Protein AF-A0A2V9CFA2-F1 (afdb_monomer)

Mean predicted aligned error: 12.58 Å

Sequence (377 aa):
MLARLRKFASDHFEDGTVRVMYFTTTIDSFVVCAALVTIAVSYLRDSITPSWFPLILGSAIVYTAFKIADFYPTFILFSPLFAIFLTRVSGFSFGSLGRLFLLNFGFAAVVQLIFQDTPHMVASRDVSVPVRMFLNSFLTLAPTTLMPFLSKMAEAHAVAPEGAITVYRALTNPAFASIITGAPPSVHGVSNNNFGQSIRVDGLPDLVSARLYGSIHVRHFSKPHWRVRWFSLVSLGAERTEEVVFNTLKEDVLNEPDTRLFIVDISETDFIGHSYGTYSRQYLHAGDKADKLIENFCGWLKDRGLYDDFTIIISSDHGMFISDHSYLLSAQEIYTPLIFFGSKIAPHSRILGKVSIMDINANVSYILGVPYNRHSA

Secondary structure (DSSP, 8-state):
-HHHHHHHS-HHHHHHHHHHHHHHHSHHHHHHHHHHHHHHHHHHHH-----HHHHHHHHHHHHHHHHHH--TTHHHHHHHHHHHHHHHHS---HHHHHHHHHHHHHHHHHHIIIIISHHHHHHHT-TTHHHHHHHHTTT--PPPPP-HHHHHHHHHSEE-TT-EEPPSS--HHHHHHHHHHSS-HHHH---SS-TT----S--HHHHS-EEEEESHHHHHHS-TTS-EEE--HHHH-HHHHHHHHHHHHHHHHHH-TT--EEEE---HHHHHHHHH-TTSHHHHHHHHHHHHHHHHHHHHHHHTT-GGG--EEEE-S---BTTB-SS--SHHHHEEPEEEESTTSPTT-B--S-EETTHHHHHHHHHHT-PPPTT--

Foldseek 3Di:
DLVVLLVCPDPVLLVVLVVLCVQCVPLVNLLVVLLVVLVVCCCVPVVFDFPVPQSVVLSVVVSVCCVVVVDPCVCVVCVVVSLVSCCVRRVDDNVSSVVSVCVSVVVSLCSQLPRLQSLVCSQVVPNCRSVCLVVLLVPFQADAFDLPLVVVLVQWFEWAPLFAFAAAFLALLQLVLLLFQLFHCVQQVQHHQDADTEGPFDGPVNFAQEEEEEAVSRVRHDDPPGHYDHDHCSVNPLLRRLVVRLVVVVVCVVVVVRHPYYHYDNCLLLSQCLRRNCSHPSSSVSSNSVSVSVVVSLVVCVVVVNQQVDKDWDKDSFFGHGNDGTGPPDSRGTGIITGIDGPPTHTSHYDDDHHHSSVSRVVSCVVSVTDGGPRND

Solvent-accessible surface area (backbone atoms only — not comparable to full-atom values): 20032 Å² total; per-residue (Å²): 110,71,76,63,49,56,71,58,62,36,75,67,42,51,52,51,26,54,51,50,34,60,49,53,71,35,68,78,42,32,52,52,52,46,48,51,52,48,53,50,51,36,44,75,71,70,68,48,80,53,49,59,68,64,50,52,50,52,51,48,51,52,51,48,46,50,72,70,63,72,48,86,68,53,54,68,69,45,45,61,57,50,50,53,48,41,36,74,64,42,71,44,48,72,69,56,51,52,51,50,48,52,50,50,51,49,50,51,51,48,45,42,42,60,39,57,24,37,57,51,18,61,38,71,71,36,88,58,45,25,63,51,33,62,56,42,56,78,71,58,82,43,80,82,67,69,37,64,58,55,51,52,43,35,60,51,11,25,20,29,87,80,24,20,38,40,48,84,41,28,36,63,38,18,18,49,50,13,29,43,25,11,24,56,32,91,68,28,53,25,70,49,76,62,84,93,38,54,58,74,55,68,34,55,65,77,76,42,53,40,38,37,32,21,40,64,64,57,59,57,42,46,56,9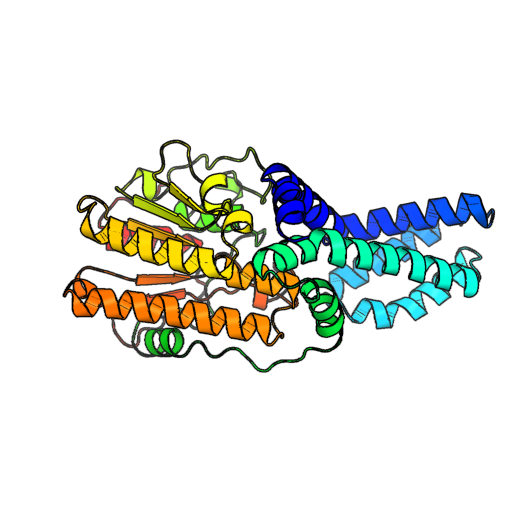2,86,53,53,70,53,62,45,58,43,74,82,58,6,52,80,50,38,53,55,49,44,55,49,52,50,55,50,42,67,73,74,40,79,78,53,79,42,80,45,78,55,78,61,48,42,59,57,36,17,55,59,41,15,60,36,18,68,64,21,32,48,38,41,40,49,52,30,48,53,53,47,52,50,53,48,56,28,48,80,68,71,46,38,72,82,40,77,48,75,49,67,47,46,42,33,54,45,61,46,48,60,40,78,62,85,42,70,50,18,29,38,12,59,34,32,39,37,42,76,87,44,60,62,61,34,72,52,79,75,94,44,42,42,30,49,50,27,52,53,51,20,60,77,68,72,46,79,68,51,95,57,48,113

pLDDT: mean 79.59, std 16.19, range [36.53, 98.56]

Structure (mmCIF, N/CA/C/O backbone):
data_AF-A0A2V9CFA2-F1
#
_entry.id   AF-A0A2V9CFA2-F1
#
loop_
_atom_site.group_PDB
_atom_site.id
_atom_site.type_symbol
_atom_site.label_atom_id
_atom_site.label_alt_id
_atom_site.label_comp_id
_atom_site.label_asym_id
_atom_site.label_entity_id
_atom_site.label_seq_id
_atom_site.pdbx_PDB_ins_code
_atom_site.Cartn_x
_atom_site.Cartn_y
_atom_site.Cartn_z
_atom_site.occupancy
_atom_site.B_iso_or_equiv
_atom_site.auth_seq_id
_atom_site.auth_comp_id
_atom_site.auth_asym_id
_atom_site.auth_atom_id
_atom_site.pdbx_PDB_model_num
ATOM 1 N N . MET A 1 1 ? 23.759 24.610 -0.227 1.00 48.69 1 MET A N 1
ATOM 2 C CA . MET A 1 1 ? 23.324 23.631 -1.251 1.00 48.69 1 MET A CA 1
ATOM 3 C C . MET A 1 1 ? 21.918 23.101 -0.961 1.00 48.69 1 MET A C 1
ATOM 5 O O . MET A 1 1 ? 21.021 23.376 -1.746 1.00 48.69 1 MET A O 1
ATOM 9 N N . LEU A 1 2 ? 21.684 22.491 0.208 1.00 43.94 2 LEU A N 1
ATOM 10 C CA . LEU A 1 2 ? 20.377 21.967 0.659 1.00 43.94 2 LEU A CA 1
ATOM 11 C C . LEU A 1 2 ? 19.205 22.977 0.616 1.00 43.94 2 LEU A C 1
ATOM 13 O O . LEU A 1 2 ? 18.112 22.633 0.183 1.00 43.94 2 LEU A O 1
ATOM 17 N N . ALA A 1 3 ? 19.429 24.248 0.972 1.00 47.16 3 ALA A N 1
ATOM 18 C CA . ALA A 1 3 ? 18.385 25.283 0.904 1.00 47.16 3 ALA A CA 1
ATOM 19 C C . ALA A 1 3 ? 17.969 25.670 -0.534 1.00 47.16 3 ALA A C 1
ATOM 21 O O . ALA A 1 3 ? 16.825 26.050 -0.762 1.00 47.16 3 ALA A O 1
ATOM 22 N N . ARG A 1 4 ? 18.878 25.552 -1.517 1.00 53.59 4 ARG A N 1
ATOM 23 C CA . ARG A 1 4 ? 18.553 25.742 -2.945 1.00 53.59 4 ARG A CA 1
ATOM 24 C C . ARG A 1 4 ? 17.854 24.508 -3.528 1.00 53.59 4 ARG A C 1
ATOM 26 O O . ARG A 1 4 ? 16.968 24.674 -4.354 1.00 53.59 4 ARG A O 1
ATOM 33 N N . LEU A 1 5 ? 18.195 23.309 -3.044 1.00 50.66 5 LEU A N 1
ATOM 34 C CA . LEU A 1 5 ? 17.546 22.044 -3.415 1.00 50.66 5 LEU A CA 1
ATOM 35 C C . LEU A 1 5 ? 16.086 21.972 -2.935 1.00 50.66 5 LEU A C 1
ATOM 37 O O . LEU A 1 5 ? 15.219 21.570 -3.700 1.00 50.66 5 LEU A O 1
ATOM 41 N N . ARG A 1 6 ? 15.779 22.484 -1.734 1.00 49.50 6 ARG A N 1
ATOM 42 C CA . ARG A 1 6 ? 14.391 22.647 -1.248 1.00 49.50 6 ARG A CA 1
ATOM 43 C C . ARG A 1 6 ? 13.513 23.518 -2.147 1.00 49.50 6 ARG A C 1
ATOM 45 O O . ARG A 1 6 ? 12.317 23.298 -2.228 1.00 49.50 6 ARG A O 1
ATOM 52 N N . LYS A 1 7 ? 14.102 24.518 -2.809 1.00 52.97 7 LYS A N 1
ATOM 53 C CA . LYS A 1 7 ? 13.386 25.392 -3.751 1.00 52.97 7 LYS A CA 1
ATOM 54 C C . LYS A 1 7 ? 13.126 24.702 -5.099 1.00 52.97 7 LYS A C 1
ATOM 56 O O . LYS A 1 7 ? 12.264 25.149 -5.844 1.00 52.97 7 LYS A O 1
ATOM 61 N N . PHE A 1 8 ? 13.894 23.651 -5.396 1.00 53.22 8 PHE A N 1
ATOM 62 C CA . PHE A 1 8 ? 13.777 22.817 -6.590 1.00 53.22 8 PHE A CA 1
ATOM 63 C C . PHE A 1 8 ? 12.740 21.702 -6.407 1.00 53.22 8 PHE A C 1
ATOM 65 O O . PHE A 1 8 ? 12.026 21.400 -7.349 1.00 53.22 8 PHE A O 1
ATOM 72 N N . ALA A 1 9 ? 12.607 21.155 -5.195 1.00 52.16 9 ALA A N 1
ATOM 73 C CA . ALA A 1 9 ? 11.606 20.154 -4.827 1.00 52.16 9 ALA A CA 1
ATOM 74 C C . ALA A 1 9 ? 10.290 20.799 -4.343 1.00 52.16 9 ALA A C 1
ATOM 76 O O . ALA A 1 9 ? 9.923 20.689 -3.176 1.00 52.16 9 ALA A O 1
ATOM 77 N N . SER A 1 10 ? 9.623 21.549 -5.223 1.00 64.19 10 SER A N 1
ATOM 78 C CA . SER A 1 10 ? 8.252 22.029 -4.992 1.00 64.19 10 SER A CA 1
ATOM 79 C C . SER A 1 10 ? 7.227 20.914 -5.234 1.00 64.19 10 SER A C 1
ATOM 81 O O . SER A 1 10 ? 7.541 19.951 -5.929 1.00 64.19 10 SER A O 1
ATOM 83 N N . ASP A 1 11 ? 5.984 21.077 -4.769 1.00 52.31 11 ASP A N 1
ATOM 84 C CA . ASP A 1 11 ? 4.873 20.152 -5.074 1.00 52.31 11 ASP A CA 1
ATOM 85 C C . ASP A 1 11 ? 4.726 19.891 -6.591 1.00 52.31 11 ASP A C 1
ATOM 87 O O . ASP A 1 11 ? 4.389 18.791 -7.018 1.00 52.31 11 ASP A O 1
ATOM 91 N N . HIS A 1 12 ? 5.038 20.884 -7.436 1.00 60.22 12 HIS A N 1
ATOM 92 C CA . HIS A 1 12 ? 5.062 20.728 -8.897 1.00 60.22 12 HIS A CA 1
ATOM 93 C C . HIS A 1 12 ? 6.242 19.901 -9.414 1.00 60.22 12 HIS A C 1
ATOM 95 O O . HIS A 1 12 ? 6.111 19.210 -10.422 1.00 60.22 12 HIS A O 1
ATOM 101 N N . PHE A 1 13 ? 7.400 19.976 -8.760 1.00 64.94 13 PHE A N 1
ATOM 102 C CA . PHE A 1 13 ? 8.533 19.122 -9.093 1.00 64.94 13 PHE A CA 1
ATOM 103 C C . PHE A 1 13 ? 8.293 17.689 -8.629 1.00 64.94 13 PHE A C 1
ATOM 105 O O . PHE A 1 13 ? 8.616 16.774 -9.373 1.00 64.94 13 PHE A O 1
ATOM 112 N N . GLU A 1 14 ? 7.693 17.486 -7.455 1.00 53.25 14 GLU A N 1
ATOM 113 C CA . GLU A 1 14 ? 7.256 16.170 -6.974 1.00 53.25 14 GLU A CA 1
ATOM 114 C C . GLU A 1 14 ? 6.266 15.538 -7.961 1.00 53.25 14 GLU A C 1
ATOM 116 O O . GLU A 1 14 ? 6.517 14.445 -8.464 1.00 53.25 14 GLU A O 1
ATOM 121 N N . ASP A 1 15 ? 5.224 16.276 -8.355 1.00 54.62 15 ASP A N 1
ATOM 122 C CA . ASP A 1 15 ? 4.265 15.855 -9.384 1.00 54.62 15 ASP A CA 1
ATOM 123 C C . ASP A 1 15 ? 4.951 15.537 -10.727 1.00 54.62 15 ASP A C 1
ATOM 125 O O . ASP A 1 15 ? 4.728 14.478 -11.314 1.00 54.62 15 ASP A O 1
ATOM 129 N N . GLY A 1 16 ? 5.845 16.407 -11.207 1.00 61.56 16 GLY A N 1
ATOM 130 C CA . GLY A 1 16 ? 6.606 16.178 -12.439 1.00 61.56 16 GLY A CA 1
ATOM 131 C C . GLY A 1 16 ? 7.535 14.964 -12.361 1.00 61.56 16 GLY A C 1
ATOM 132 O O . GLY A 1 16 ? 7.671 14.216 -13.327 1.00 61.56 16 GLY A O 1
ATOM 133 N N . THR A 1 17 ? 8.138 14.737 -11.201 1.00 58.03 17 THR A N 1
ATOM 134 C CA . THR A 1 17 ? 9.075 13.644 -10.948 1.00 58.03 17 THR A CA 1
ATOM 135 C C . THR A 1 17 ? 8.359 12.305 -10.899 1.00 58.03 17 THR A C 1
ATOM 137 O O . THR A 1 17 ? 8.782 11.372 -11.574 1.00 58.03 17 THR A O 1
ATOM 140 N N . VAL A 1 18 ? 7.227 12.234 -10.196 1.00 51.19 18 VAL A N 1
ATOM 141 C CA . VAL A 1 18 ? 6.345 11.063 -10.179 1.00 51.19 18 VAL A CA 1
ATOM 142 C C . VAL A 1 18 ? 5.871 10.733 -11.599 1.00 51.19 18 VAL A C 1
ATOM 144 O O . VAL A 1 18 ? 5.937 9.579 -12.017 1.00 51.19 18 VAL A O 1
ATOM 147 N N . ARG A 1 19 ? 5.477 11.739 -12.396 1.00 58.25 19 ARG A N 1
ATOM 148 C CA . ARG A 1 19 ? 5.082 11.549 -13.807 1.00 58.25 19 ARG A CA 1
ATOM 149 C C . ARG A 1 19 ? 6.209 10.989 -14.668 1.00 58.25 19 ARG A C 1
ATOM 151 O O . ARG A 1 19 ? 5.971 10.065 -15.441 1.00 58.25 19 ARG A O 1
ATOM 158 N N . VAL A 1 20 ? 7.413 11.555 -14.561 1.00 57.22 20 VAL A N 1
ATOM 159 C CA . VAL A 1 20 ? 8.577 11.084 -15.321 1.00 57.22 20 VAL A CA 1
ATOM 160 C C . VAL A 1 20 ? 8.949 9.679 -14.873 1.00 57.22 20 VAL A C 1
ATOM 162 O O . VAL A 1 20 ? 9.119 8.831 -15.737 1.00 57.22 20 VAL A O 1
ATOM 165 N N . MET A 1 21 ? 8.990 9.407 -13.567 1.00 55.81 21 MET A N 1
ATOM 166 C CA . MET A 1 21 ? 9.259 8.086 -13.003 1.00 55.81 21 MET A CA 1
ATOM 167 C C . MET A 1 21 ? 8.286 7.052 -13.575 1.00 55.81 21 MET A C 1
ATOM 169 O O . MET A 1 21 ? 8.722 6.203 -14.336 1.00 55.81 21 MET A O 1
ATOM 173 N N . TYR A 1 22 ? 6.972 7.190 -13.372 1.00 50.06 22 TYR A N 1
ATOM 174 C CA . TYR A 1 22 ? 5.989 6.238 -13.910 1.00 50.06 22 TYR A CA 1
ATOM 175 C C . TYR A 1 22 ? 6.056 6.082 -15.441 1.00 50.06 22 TYR A C 1
ATOM 177 O O . TYR A 1 22 ? 5.869 4.982 -15.963 1.00 50.06 22 TYR A O 1
ATOM 185 N N . PHE A 1 23 ? 6.348 7.156 -16.183 1.00 53.28 23 PHE A N 1
ATOM 186 C CA . PHE A 1 23 ? 6.527 7.088 -17.636 1.00 53.28 23 PHE A CA 1
ATOM 187 C C . PHE A 1 23 ? 7.835 6.407 -18.062 1.00 53.28 23 PHE A C 1
ATOM 189 O O . PHE A 1 23 ? 7.926 5.911 -19.172 1.00 53.28 23 PHE A O 1
ATOM 196 N N . THR A 1 24 ? 8.877 6.383 -17.240 1.00 50.53 24 THR A N 1
ATOM 197 C CA . THR A 1 24 ? 10.210 5.910 -17.658 1.00 50.53 24 THR A CA 1
ATOM 198 C C . THR A 1 24 ? 10.656 4.630 -16.963 1.00 50.53 24 THR A C 1
ATOM 200 O O . THR A 1 24 ? 11.555 3.966 -17.471 1.00 50.53 24 THR A O 1
ATOM 203 N N . THR A 1 25 ? 10.023 4.255 -15.853 1.00 48.84 25 THR A N 1
ATOM 204 C CA . THR A 1 25 ? 10.279 3.008 -15.123 1.00 48.84 25 THR A CA 1
ATOM 205 C C . THR A 1 25 ? 9.324 1.891 -15.530 1.00 48.84 25 THR A C 1
ATOM 207 O O . THR A 1 25 ? 9.656 0.723 -15.358 1.00 48.84 25 THR A O 1
ATOM 210 N N . THR A 1 26 ? 8.187 2.213 -16.161 1.00 49.84 26 THR A N 1
ATOM 211 C CA . THR A 1 26 ? 7.311 1.192 -16.746 1.00 49.84 26 THR A CA 1
ATOM 212 C C . THR A 1 26 ? 7.934 0.621 -18.020 1.00 49.84 26 THR A C 1
ATOM 214 O O . THR A 1 26 ? 8.211 1.351 -18.978 1.00 49.84 26 THR A O 1
ATOM 217 N N . ILE A 1 27 ? 8.110 -0.708 -18.060 1.00 50.75 27 ILE A N 1
ATOM 218 C CA . ILE A 1 27 ? 8.645 -1.458 -19.218 1.00 50.75 27 ILE A CA 1
ATOM 219 C C . ILE A 1 27 ? 7.969 -1.025 -20.528 1.00 50.75 27 ILE A C 1
ATOM 221 O O . ILE A 1 27 ? 8.627 -0.890 -21.557 1.00 50.75 27 ILE A O 1
ATOM 225 N N . ASP A 1 28 ? 6.664 -0.764 -20.479 1.00 50.50 28 ASP A N 1
ATOM 226 C CA . ASP A 1 28 ? 5.846 -0.415 -21.644 1.00 50.50 28 ASP A CA 1
ATOM 227 C C . ASP A 1 28 ? 6.263 0.900 -22.303 1.00 50.50 28 ASP A C 1
ATOM 229 O O . ASP A 1 28 ? 6.284 1.009 -23.527 1.00 50.50 28 ASP A O 1
ATOM 233 N N . SER A 1 29 ? 6.646 1.884 -21.501 1.00 58.38 29 SER A N 1
ATOM 234 C CA . SER A 1 29 ? 6.994 3.216 -21.982 1.00 58.38 29 SER A CA 1
ATOM 235 C C . SER A 1 29 ? 8.496 3.322 -22.255 1.00 58.38 29 SER A C 1
ATOM 237 O O . SER A 1 29 ? 8.905 3.854 -23.289 1.00 58.38 29 SER A O 1
ATOM 239 N N . PHE A 1 30 ? 9.329 2.721 -21.396 1.00 60.59 30 PHE A N 1
ATOM 240 C CA . PHE A 1 30 ? 10.780 2.696 -21.573 1.00 60.59 30 PHE A CA 1
ATOM 241 C C . PHE A 1 30 ? 11.197 1.960 -22.847 1.00 60.59 30 PHE A C 1
ATOM 243 O O . PHE A 1 30 ? 11.982 2.495 -23.625 1.00 60.59 30 PHE A O 1
ATOM 250 N N . VAL A 1 31 ? 10.656 0.761 -23.101 1.00 60.72 31 VAL A N 1
ATOM 251 C CA . VAL A 1 31 ? 11.018 -0.034 -24.287 1.00 60.72 31 VAL A CA 1
ATOM 252 C C . VAL A 1 31 ? 10.622 0.691 -25.569 1.00 60.72 31 VAL A C 1
ATOM 254 O O . VAL A 1 31 ? 11.399 0.712 -26.522 1.00 60.72 31 VAL A O 1
ATOM 257 N N . VAL A 1 32 ? 9.452 1.334 -25.593 1.00 63.03 32 VAL A N 1
ATOM 258 C CA . VAL A 1 32 ? 8.991 2.107 -26.753 1.00 63.03 32 VAL A CA 1
ATOM 259 C C . VAL A 1 32 ? 9.888 3.322 -26.985 1.00 63.03 32 VAL A C 1
ATOM 261 O O . VAL A 1 32 ? 10.363 3.523 -28.102 1.00 63.03 32 VAL A O 1
ATOM 264 N N . CYS A 1 33 ? 10.194 4.101 -25.946 1.00 66.69 33 CYS A N 1
ATOM 265 C CA . CYS A 1 33 ? 11.099 5.243 -26.062 1.00 66.69 33 CYS A CA 1
ATOM 266 C C . CYS A 1 33 ? 12.513 4.817 -26.480 1.00 66.69 33 CYS A C 1
ATOM 268 O O . CYS A 1 33 ? 13.082 5.410 -27.396 1.00 66.69 33 CYS A O 1
ATOM 270 N N . ALA A 1 34 ? 13.054 3.758 -25.878 1.00 67.88 34 ALA A N 1
ATOM 271 C CA . ALA A 1 34 ? 14.362 3.204 -26.210 1.00 67.88 34 ALA A CA 1
ATOM 272 C C . ALA A 1 34 ? 14.419 2.694 -27.657 1.00 67.88 34 ALA A C 1
ATOM 274 O O . ALA A 1 34 ? 15.397 2.942 -28.367 1.00 67.88 34 ALA A O 1
ATOM 275 N N . ALA A 1 35 ? 13.360 2.033 -28.132 1.00 68.88 35 ALA A N 1
ATOM 276 C CA . ALA A 1 35 ? 13.244 1.581 -29.515 1.00 68.88 35 ALA A CA 1
ATOM 277 C C . ALA A 1 35 ? 13.187 2.764 -30.492 1.00 68.88 35 ALA A C 1
ATOM 279 O O . ALA A 1 35 ? 13.927 2.776 -31.476 1.00 68.88 35 ALA A O 1
ATOM 280 N N . LEU A 1 36 ? 12.379 3.789 -30.205 1.00 72.25 36 LEU A N 1
ATOM 281 C CA . LEU A 1 36 ? 12.266 4.990 -31.040 1.00 72.25 36 LEU A CA 1
ATOM 282 C C . LEU A 1 36 ? 13.581 5.777 -31.101 1.00 72.25 36 LEU A C 1
ATOM 284 O O . LEU A 1 36 ? 14.006 6.172 -32.186 1.00 72.25 36 LEU A O 1
ATOM 288 N N . VAL A 1 37 ? 14.263 5.953 -29.966 1.00 72.12 37 VAL A N 1
ATOM 289 C CA . VAL A 1 37 ? 15.587 6.593 -29.903 1.00 72.12 37 VAL A CA 1
ATOM 290 C C . VAL A 1 37 ? 16.612 5.771 -30.674 1.00 72.12 37 VAL A C 1
ATOM 292 O O . VAL A 1 37 ? 17.395 6.325 -31.443 1.00 72.12 37 VAL A O 1
ATOM 295 N N . THR A 1 38 ? 16.575 4.447 -30.529 1.00 71.31 38 THR A N 1
ATOM 296 C CA . THR A 1 38 ? 17.465 3.542 -31.258 1.00 71.31 38 THR A CA 1
ATOM 297 C C . THR A 1 38 ? 17.253 3.660 -32.763 1.00 71.31 38 THR A C 1
ATOM 299 O O . THR A 1 38 ? 18.227 3.823 -33.494 1.00 71.31 38 THR A O 1
ATOM 302 N N . ILE A 1 39 ? 16.006 3.671 -33.236 1.00 69.88 39 ILE A N 1
ATOM 303 C CA . ILE A 1 39 ? 15.665 3.859 -34.653 1.00 69.88 39 ILE A CA 1
ATOM 304 C C . ILE A 1 39 ? 16.141 5.229 -35.154 1.00 69.88 39 ILE A C 1
ATOM 306 O O . ILE A 1 39 ? 16.811 5.306 -36.184 1.00 69.88 39 ILE A O 1
ATOM 310 N N . ALA A 1 40 ? 15.854 6.300 -34.411 1.00 74.38 40 ALA A N 1
ATOM 311 C CA . ALA A 1 40 ? 16.213 7.661 -34.797 1.00 74.38 40 ALA A CA 1
ATOM 312 C C . ALA A 1 40 ? 17.735 7.857 -34.888 1.00 74.38 40 ALA A C 1
ATOM 314 O O . ALA A 1 40 ? 18.234 8.365 -35.890 1.00 74.38 40 ALA A O 1
ATOM 315 N N . VAL A 1 41 ? 18.490 7.409 -33.881 1.00 71.25 41 VAL A N 1
ATOM 316 C CA . VAL A 1 41 ? 19.959 7.516 -33.861 1.00 71.25 41 VAL A CA 1
ATOM 317 C C . VAL A 1 41 ? 20.589 6.667 -34.966 1.00 71.25 41 VAL A C 1
ATOM 319 O O . VAL A 1 41 ? 21.544 7.107 -35.605 1.00 71.25 41 VAL A O 1
ATOM 322 N N . SER A 1 42 ? 20.039 5.481 -35.229 1.00 68.12 42 SER A N 1
ATOM 323 C CA . SER A 1 42 ? 20.531 4.583 -36.282 1.00 68.12 42 SER A CA 1
ATOM 324 C C . SER A 1 42 ? 20.345 5.170 -37.679 1.00 68.12 42 SER A C 1
ATOM 326 O O . SER A 1 42 ? 21.252 5.086 -38.507 1.00 68.12 42 SER A O 1
ATOM 328 N N . TYR A 1 43 ? 19.200 5.814 -37.919 1.00 70.75 43 TYR A N 1
ATOM 329 C CA . TYR A 1 43 ? 18.910 6.498 -39.175 1.00 70.75 43 TYR A CA 1
ATOM 330 C C . TYR A 1 43 ? 19.780 7.749 -39.364 1.00 70.75 43 TYR A C 1
ATOM 332 O O . TYR A 1 43 ? 20.339 7.957 -40.435 1.00 70.75 43 TYR A O 1
ATOM 340 N N . LEU A 1 44 ? 19.931 8.567 -38.315 1.00 76.00 44 LEU A N 1
ATOM 341 C CA . LEU A 1 44 ? 20.639 9.849 -38.391 1.00 76.00 44 LEU A CA 1
ATOM 342 C C . LEU A 1 44 ? 22.164 9.716 -38.472 1.00 76.00 44 LEU A C 1
ATOM 344 O O . LEU A 1 44 ? 22.814 10.593 -39.037 1.00 76.00 44 LEU A O 1
ATOM 348 N N . ARG A 1 45 ? 22.749 8.676 -37.867 1.00 70.31 45 ARG A N 1
ATOM 349 C CA . ARG A 1 45 ? 24.207 8.571 -37.702 1.00 70.31 45 ARG A CA 1
ATOM 350 C C . ARG A 1 45 ? 24.858 7.539 -38.609 1.00 70.31 45 ARG A C 1
ATOM 352 O O . ARG A 1 45 ? 25.907 7.819 -39.179 1.00 70.31 45 ARG A O 1
ATOM 359 N N . ASP A 1 46 ? 24.258 6.358 -38.701 1.00 67.12 46 ASP A N 1
ATOM 360 C CA . ASP A 1 46 ? 24.864 5.224 -39.398 1.00 67.12 46 ASP A CA 1
ATOM 361 C C . ASP A 1 46 ? 24.227 5.016 -40.791 1.00 67.12 46 ASP A C 1
ATOM 363 O O . ASP A 1 46 ? 24.631 4.112 -41.521 1.00 67.12 46 ASP A O 1
ATOM 367 N N . SER A 1 47 ? 23.243 5.849 -41.175 1.00 71.06 47 SER A N 1
ATOM 368 C CA . SER A 1 47 ? 22.466 5.749 -42.426 1.00 71.06 47 SER A CA 1
ATOM 369 C C . SER A 1 47 ? 21.878 4.351 -42.661 1.00 71.06 47 SER A C 1
ATOM 371 O O . SER A 1 47 ? 21.648 3.932 -43.799 1.00 71.06 47 SER A O 1
ATOM 373 N N . ILE A 1 48 ? 21.650 3.606 -41.577 1.00 68.62 48 ILE A N 1
ATOM 374 C CA . ILE A 1 48 ? 21.113 2.252 -41.630 1.00 68.62 48 ILE A CA 1
ATOM 375 C C . ILE A 1 48 ? 19.616 2.372 -41.894 1.00 68.62 48 ILE A C 1
ATOM 377 O O . ILE A 1 48 ? 18.885 3.001 -41.128 1.00 68.62 48 ILE A O 1
ATOM 381 N N . THR A 1 49 ? 19.154 1.740 -42.969 1.00 71.75 49 THR A N 1
ATOM 382 C CA . THR A 1 49 ? 17.729 1.531 -43.238 1.00 71.75 49 THR A CA 1
ATOM 383 C C . THR A 1 49 ? 17.373 0.101 -42.832 1.00 71.75 49 THR A C 1
ATOM 385 O O . THR A 1 49 ? 17.552 -0.831 -43.617 1.00 71.75 49 THR A O 1
ATOM 388 N N . PRO A 1 50 ? 16.952 -0.127 -41.573 1.00 67.75 50 PRO A N 1
ATOM 389 C CA . PRO A 1 50 ? 16.673 -1.476 -41.114 1.00 67.75 50 PRO A CA 1
ATOM 390 C C . PRO A 1 50 ? 15.485 -2.055 -41.883 1.00 67.75 50 PRO A C 1
ATOM 392 O O . PRO A 1 50 ? 14.532 -1.351 -42.223 1.00 67.75 50 PRO A O 1
ATOM 395 N N . SER A 1 51 ? 15.510 -3.368 -42.106 1.00 73.44 51 SER A N 1
ATOM 396 C CA . SER A 1 51 ? 14.307 -4.070 -42.539 1.00 73.44 51 SER A CA 1
ATOM 397 C C . SER A 1 51 ? 13.272 -3.996 -41.414 1.00 73.44 51 SER A C 1
ATOM 399 O O . SER A 1 51 ? 13.468 -4.555 -40.332 1.00 73.44 51 SER A O 1
ATOM 401 N N . TRP A 1 52 ? 12.185 -3.260 -41.656 1.00 71.75 52 TRP A N 1
ATOM 402 C CA . TRP A 1 52 ? 11.199 -2.924 -40.628 1.00 71.75 52 TRP A CA 1
ATOM 403 C C . TRP A 1 52 ? 10.475 -4.148 -40.074 1.00 71.75 52 TRP A C 1
ATOM 405 O O . TRP A 1 52 ? 10.295 -4.255 -38.866 1.00 71.75 52 TRP A O 1
ATOM 415 N N . PHE A 1 53 ? 10.094 -5.094 -40.934 1.00 76.12 53 PHE A N 1
ATOM 416 C CA . PHE A 1 53 ? 9.318 -6.259 -40.508 1.00 76.12 53 PHE A CA 1
ATOM 417 C C . PHE A 1 53 ? 10.090 -7.152 -39.516 1.00 76.12 53 PHE A C 1
ATOM 419 O O . PHE A 1 53 ? 9.582 -7.393 -38.420 1.00 76.12 53 PHE A O 1
ATOM 426 N N . PRO A 1 54 ? 11.335 -7.575 -39.801 1.00 71.88 54 PRO A N 1
ATOM 427 C CA . PRO A 1 54 ? 12.121 -8.349 -38.848 1.00 71.88 54 PRO A CA 1
ATOM 428 C C . PRO A 1 54 ? 12.526 -7.574 -37.586 1.00 71.88 54 PRO A C 1
ATOM 430 O O . PRO A 1 54 ? 12.617 -8.168 -36.514 1.00 71.88 54 PRO A O 1
ATOM 433 N N . LE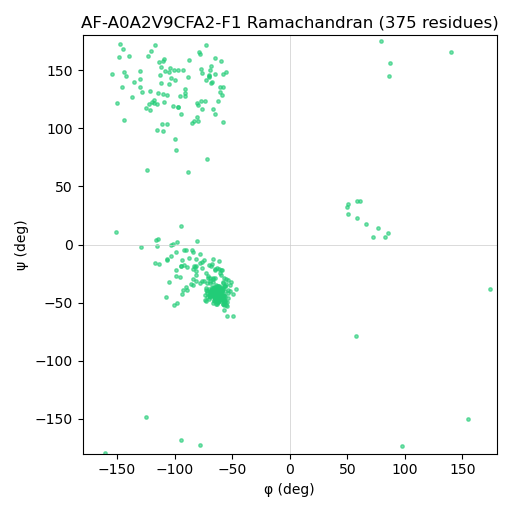U A 1 55 ? 12.753 -6.258 -37.687 1.00 72.94 55 LEU A N 1
ATOM 434 C CA . LEU A 1 55 ? 13.057 -5.409 -36.532 1.00 72.94 55 LEU A CA 1
ATOM 435 C C . LEU A 1 55 ? 11.867 -5.337 -35.569 1.00 72.94 55 LEU A C 1
ATOM 437 O O . LEU A 1 55 ? 12.042 -5.509 -34.362 1.00 72.94 55 LEU A O 1
ATOM 441 N N . ILE A 1 56 ? 10.662 -5.119 -36.103 1.00 74.25 56 ILE A N 1
ATOM 442 C CA . ILE A 1 56 ? 9.417 -5.083 -35.330 1.00 74.25 56 ILE A CA 1
ATOM 443 C C . ILE A 1 56 ? 9.146 -6.460 -34.728 1.00 74.25 56 ILE A C 1
ATOM 445 O O . ILE A 1 56 ? 8.891 -6.552 -33.533 1.00 74.25 56 ILE A O 1
ATOM 449 N N . LEU A 1 57 ? 9.267 -7.532 -35.516 1.00 75.31 57 LEU A N 1
ATOM 450 C CA . LEU A 1 57 ? 9.037 -8.897 -35.045 1.00 75.31 57 LEU A CA 1
ATOM 451 C C . LEU A 1 57 ? 10.033 -9.305 -33.950 1.00 75.31 57 LEU A C 1
ATOM 453 O O . LEU A 1 57 ? 9.624 -9.826 -32.919 1.00 75.31 57 LEU A O 1
ATOM 457 N N . GLY A 1 58 ? 11.328 -9.033 -34.133 1.00 74.00 58 GLY A N 1
ATOM 458 C CA . GLY A 1 58 ? 12.354 -9.320 -33.130 1.00 74.00 58 GLY A CA 1
ATOM 459 C C . GLY A 1 58 ? 12.159 -8.516 -31.848 1.00 74.00 58 GLY A C 1
ATOM 460 O O . GLY A 1 58 ? 12.219 -9.080 -30.759 1.00 74.00 58 GLY A O 1
ATOM 461 N N . SER A 1 59 ? 11.849 -7.223 -31.974 1.00 72.75 59 SER A N 1
ATOM 462 C CA . SER A 1 59 ? 11.515 -6.365 -30.829 1.00 72.75 59 SER A CA 1
ATOM 463 C C . SER A 1 59 ? 10.257 -6.848 -30.109 1.00 72.75 59 SER A C 1
ATOM 465 O O . SER A 1 59 ? 10.235 -6.865 -28.885 1.00 72.75 59 SER A O 1
ATOM 467 N N . ALA A 1 60 ? 9.237 -7.299 -30.843 1.00 73.56 60 ALA A N 1
ATOM 468 C CA . ALA A 1 60 ? 8.010 -7.847 -30.277 1.00 73.56 60 ALA A CA 1
ATOM 469 C C . ALA A 1 60 ? 8.252 -9.183 -29.566 1.00 73.56 60 ALA A C 1
ATOM 471 O O . ALA A 1 60 ? 7.711 -9.385 -28.485 1.00 73.56 60 ALA A O 1
ATOM 472 N N . ILE A 1 61 ? 9.087 -10.071 -30.116 1.00 71.94 61 ILE A N 1
ATOM 473 C CA . ILE A 1 61 ? 9.477 -11.333 -29.468 1.00 71.94 61 ILE A CA 1
ATOM 474 C C . ILE A 1 61 ? 10.254 -11.055 -28.186 1.00 71.94 61 ILE A C 1
ATOM 476 O O . ILE A 1 61 ? 9.979 -11.685 -27.176 1.00 71.94 61 ILE A O 1
ATOM 480 N N . VAL A 1 62 ? 11.187 -10.104 -28.199 1.00 69.69 62 VAL A N 1
ATOM 481 C CA . VAL A 1 62 ? 11.982 -9.726 -27.021 1.00 69.69 62 VAL A CA 1
ATOM 482 C C . VAL A 1 62 ? 11.125 -9.029 -25.970 1.00 69.69 62 VAL A C 1
ATOM 484 O O . VAL A 1 62 ? 11.201 -9.380 -24.801 1.00 69.69 62 VAL A O 1
ATOM 487 N N . TYR A 1 63 ? 10.244 -8.115 -26.378 1.00 69.12 63 TYR A N 1
ATOM 488 C CA . TYR A 1 63 ? 9.250 -7.500 -25.499 1.00 69.12 63 TYR A CA 1
ATOM 489 C C . TYR A 1 63 ? 8.311 -8.550 -24.893 1.00 69.12 63 TYR A C 1
ATOM 491 O O . TYR A 1 63 ? 8.081 -8.549 -23.689 1.00 69.12 63 TYR A O 1
ATOM 499 N N . THR A 1 64 ? 7.831 -9.496 -25.701 1.00 66.38 64 THR A N 1
ATOM 500 C CA . THR A 1 64 ? 6.991 -10.613 -25.246 1.00 66.38 64 THR A CA 1
ATOM 501 C C . THR A 1 64 ? 7.774 -11.540 -24.322 1.00 66.38 64 THR A C 1
ATOM 503 O O . THR A 1 64 ? 7.255 -11.942 -23.293 1.00 66.38 64 THR A O 1
ATOM 506 N N . ALA A 1 65 ? 9.041 -11.827 -24.620 1.00 62.72 65 ALA A N 1
ATOM 507 C CA . ALA A 1 65 ? 9.921 -12.596 -23.753 1.00 62.72 65 ALA A CA 1
ATOM 508 C C . ALA A 1 65 ? 10.182 -11.867 -22.434 1.00 62.72 65 ALA A C 1
ATOM 510 O O . ALA A 1 65 ? 10.200 -12.529 -21.413 1.00 62.72 65 ALA A O 1
ATOM 511 N N . PHE A 1 66 ? 10.306 -10.537 -22.404 1.00 57.78 66 PHE A N 1
ATOM 512 C CA . PHE A 1 66 ? 10.378 -9.778 -21.149 1.00 57.78 66 PHE A CA 1
ATOM 513 C C . PHE A 1 66 ? 9.061 -9.802 -20.382 1.00 57.78 66 PHE A C 1
ATOM 515 O O . PHE A 1 66 ? 9.081 -9.997 -19.173 1.00 57.78 66 PHE A O 1
ATOM 522 N N . LYS A 1 67 ? 7.925 -9.686 -21.077 1.00 53.91 67 LYS A N 1
ATOM 523 C CA . LYS A 1 67 ? 6.592 -9.836 -20.477 1.00 53.91 67 LYS A CA 1
ATOM 524 C C . LYS A 1 67 ? 6.323 -11.252 -19.953 1.00 53.91 67 LYS A C 1
ATOM 526 O O . LYS A 1 67 ? 5.549 -11.391 -19.020 1.00 53.91 67 LYS A O 1
ATOM 531 N N . ILE A 1 68 ? 6.931 -12.282 -20.546 1.00 51.78 68 ILE A N 1
ATOM 532 C CA . ILE A 1 68 ? 6.787 -13.690 -20.138 1.00 51.78 68 ILE A CA 1
ATOM 533 C C . ILE A 1 68 ? 7.824 -14.085 -19.075 1.00 51.78 68 ILE A C 1
ATOM 535 O O . ILE A 1 68 ? 7.509 -14.868 -18.187 1.00 51.78 68 ILE A O 1
ATOM 539 N N . ALA A 1 69 ? 9.066 -13.606 -19.189 1.00 42.38 69 ALA A N 1
ATOM 540 C CA . ALA A 1 69 ? 10.182 -13.983 -18.318 1.00 42.38 69 ALA A CA 1
ATOM 541 C C . ALA A 1 69 ? 10.193 -13.215 -16.995 1.00 42.38 69 ALA A C 1
ATOM 543 O O . ALA A 1 69 ? 10.857 -13.661 -16.065 1.00 42.38 69 ALA A O 1
ATOM 544 N N . ASP A 1 70 ? 9.491 -12.083 -16.930 1.00 43.62 70 ASP A N 1
ATOM 545 C CA . ASP A 1 70 ? 9.067 -11.428 -15.692 1.00 43.62 70 ASP A CA 1
ATOM 546 C C . ASP A 1 70 ? 10.189 -11.210 -14.651 1.00 43.62 70 ASP A C 1
ATOM 548 O O . ASP A 1 70 ? 9.998 -11.336 -13.449 1.00 43.62 70 ASP A O 1
ATOM 552 N N . PHE A 1 71 ? 11.417 -10.925 -15.109 1.00 42.59 71 PHE A N 1
ATOM 553 C CA . PHE A 1 71 ? 12.595 -10.731 -14.250 1.00 42.59 71 PHE A CA 1
ATOM 554 C C . PHE A 1 71 ? 13.580 -9.739 -14.900 1.00 42.59 71 PHE A C 1
ATOM 556 O O . PHE A 1 71 ? 14.125 -10.009 -15.977 1.00 42.59 71 PHE A O 1
ATOM 563 N N . TYR A 1 72 ? 13.898 -8.633 -14.215 1.00 48.81 72 TYR A N 1
ATOM 564 C CA . TYR A 1 72 ? 14.851 -7.587 -14.651 1.00 48.81 72 TYR A CA 1
ATOM 565 C C . TYR A 1 72 ? 16.281 -8.055 -15.049 1.00 48.81 72 TYR A C 1
ATOM 567 O O . TYR A 1 72 ? 16.862 -7.461 -15.958 1.00 48.81 72 TYR A O 1
ATOM 575 N N . PRO A 1 73 ? 16.880 -9.129 -14.495 1.00 48.88 73 PRO A N 1
ATOM 576 C CA . PRO A 1 73 ? 18.169 -9.652 -14.948 1.00 48.88 73 PRO A CA 1
ATOM 577 C C . PRO A 1 73 ? 18.088 -10.556 -16.190 1.00 48.88 73 PRO A C 1
ATOM 579 O O . PRO A 1 73 ? 19.124 -10.828 -16.795 1.00 48.88 73 PRO A O 1
ATOM 582 N N . THR A 1 74 ? 16.906 -11.016 -16.628 1.00 49.44 74 THR A N 1
ATOM 583 C CA . THR A 1 74 ? 16.821 -11.843 -17.853 1.00 49.44 74 THR A CA 1
ATOM 584 C C . THR A 1 74 ? 17.086 -11.025 -19.112 1.00 49.44 74 THR A C 1
ATOM 586 O O . THR A 1 74 ? 17.650 -11.553 -20.068 1.00 49.44 74 THR A O 1
ATOM 589 N N . PHE A 1 75 ? 16.817 -9.713 -19.090 1.00 54.28 75 PHE A N 1
ATOM 590 C CA . PHE A 1 75 ? 17.283 -8.782 -20.120 1.00 54.28 75 PHE A CA 1
ATOM 591 C C . PHE A 1 75 ? 18.790 -8.906 -20.351 1.00 54.28 75 PHE A C 1
ATOM 593 O O . PHE A 1 75 ? 19.216 -8.926 -21.500 1.00 54.28 75 PHE A O 1
ATOM 600 N N . ILE A 1 76 ? 19.602 -9.073 -19.303 1.00 56.28 76 ILE A N 1
ATOM 601 C CA . ILE A 1 76 ? 21.058 -9.247 -19.435 1.00 56.28 76 ILE A CA 1
ATOM 602 C C . ILE A 1 76 ? 21.390 -10.565 -20.151 1.00 56.28 76 ILE A C 1
ATOM 604 O O . ILE A 1 76 ? 22.310 -10.601 -20.964 1.00 56.28 76 ILE A O 1
ATOM 608 N N . LEU A 1 77 ? 20.616 -11.627 -19.911 1.00 58.72 77 LEU A N 1
ATOM 609 C CA . LEU A 1 77 ? 20.790 -12.930 -20.565 1.00 58.72 77 LEU A CA 1
ATOM 610 C C . LEU A 1 77 ? 20.348 -12.914 -22.037 1.00 58.72 77 LEU A C 1
ATOM 612 O O . LEU A 1 77 ? 20.996 -13.530 -22.883 1.00 58.72 77 LEU A O 1
ATOM 616 N N . PHE A 1 78 ? 19.273 -12.191 -22.361 1.00 63.22 78 PHE A N 1
ATOM 617 C CA . PHE A 1 78 ? 18.728 -12.107 -23.720 1.00 63.22 78 PHE A CA 1
ATOM 618 C C . PHE A 1 78 ? 19.332 -10.975 -24.560 1.00 63.22 78 PHE A C 1
ATOM 620 O O . PHE A 1 78 ? 19.286 -11.047 -25.787 1.00 63.22 78 PHE A O 1
ATOM 627 N N . SER A 1 79 ? 19.956 -9.967 -23.946 1.00 67.38 79 SER A N 1
ATOM 628 C CA . SER A 1 79 ? 20.604 -8.848 -24.645 1.00 67.38 79 SER A CA 1
ATOM 629 C C . SER A 1 79 ? 21.681 -9.299 -25.639 1.00 67.38 79 SER A C 1
ATOM 631 O O . SER A 1 79 ? 21.665 -8.807 -26.767 1.00 67.38 79 SER A O 1
ATOM 633 N N . PRO A 1 80 ? 22.575 -10.259 -25.316 1.00 72.50 80 PRO A N 1
ATOM 634 C CA . PRO A 1 80 ? 23.532 -10.795 -26.283 1.00 72.50 80 PRO A CA 1
ATOM 635 C C . PRO A 1 80 ? 22.859 -11.504 -27.464 1.00 72.50 80 PRO A C 1
ATOM 637 O O . PRO A 1 80 ? 23.267 -11.312 -28.608 1.00 72.50 80 PRO A O 1
ATOM 640 N N . LEU A 1 81 ? 21.805 -12.288 -27.211 1.00 72.81 81 LEU A N 1
ATOM 641 C CA . LEU A 1 81 ? 21.065 -13.007 -28.254 1.00 72.81 81 LEU A CA 1
ATOM 642 C C . LEU A 1 81 ? 20.304 -12.043 -29.169 1.00 72.81 81 LEU A C 1
ATOM 644 O O . LEU A 1 81 ? 20.337 -12.188 -30.392 1.00 72.81 81 LEU A O 1
ATOM 648 N N . PHE A 1 82 ? 19.680 -11.017 -28.594 1.00 74.12 82 PHE A N 1
ATOM 649 C CA . PHE A 1 82 ? 19.011 -9.967 -29.351 1.00 74.12 82 PHE A CA 1
ATOM 650 C C . PHE A 1 82 ? 20.005 -9.112 -30.138 1.00 74.12 82 PHE A C 1
ATOM 652 O O . PHE A 1 82 ? 19.754 -8.787 -31.296 1.00 74.12 82 PHE A O 1
ATOM 659 N N . ALA A 1 83 ? 21.175 -8.815 -29.567 1.00 73.31 83 ALA A N 1
ATOM 660 C CA . ALA A 1 83 ? 22.241 -8.133 -30.286 1.00 73.31 83 ALA A CA 1
ATOM 661 C C . ALA A 1 83 ? 22.702 -8.953 -31.500 1.00 73.31 83 ALA A C 1
ATOM 663 O O . ALA A 1 83 ? 22.776 -8.419 -32.605 1.00 73.31 83 ALA A O 1
ATOM 664 N N . ILE A 1 84 ? 22.923 -10.264 -31.336 1.00 77.69 84 ILE A N 1
ATOM 665 C CA . ILE A 1 84 ? 23.241 -11.171 -32.450 1.00 77.69 84 ILE A CA 1
ATOM 666 C C . ILE A 1 84 ? 22.135 -11.118 -33.511 1.00 77.69 84 ILE A C 1
ATOM 668 O O . ILE A 1 84 ? 22.442 -10.921 -34.686 1.00 77.69 84 ILE A O 1
ATOM 672 N N . PHE A 1 85 ? 20.863 -11.214 -33.119 1.00 77.50 85 PHE A N 1
ATOM 673 C CA . PHE A 1 85 ? 19.730 -11.090 -34.039 1.00 77.50 85 PHE A CA 1
ATOM 674 C C . PHE A 1 85 ? 19.766 -9.768 -34.825 1.00 77.50 85 PHE A C 1
ATOM 676 O O . PHE A 1 85 ? 19.759 -9.781 -36.057 1.00 77.50 85 PHE A O 1
ATOM 683 N N . LEU A 1 86 ? 19.903 -8.629 -34.142 1.00 73.81 86 LEU A N 1
ATOM 684 C CA . LEU A 1 86 ? 19.939 -7.306 -34.770 1.00 73.81 86 LEU A CA 1
ATOM 685 C C . LEU A 1 86 ? 21.137 -7.126 -35.715 1.00 73.81 86 LEU A C 1
ATOM 687 O O . LEU A 1 86 ? 20.985 -6.504 -36.773 1.00 73.81 86 LEU A O 1
ATOM 691 N N . THR A 1 87 ? 22.308 -7.696 -35.400 1.00 75.69 87 THR A N 1
ATOM 692 C CA . THR A 1 87 ? 23.455 -7.649 -36.329 1.00 75.69 87 THR A CA 1
ATOM 693 C C . THR A 1 87 ? 23.188 -8.401 -37.630 1.00 75.69 87 THR A C 1
ATOM 695 O O . THR A 1 87 ? 23.622 -7.972 -38.696 1.00 75.69 87 THR A O 1
ATOM 698 N N . ARG A 1 88 ? 22.444 -9.511 -37.566 1.00 79.12 88 ARG A N 1
ATOM 699 C CA . ARG A 1 88 ? 22.168 -10.376 -38.722 1.00 79.12 88 ARG A CA 1
ATOM 700 C C . ARG A 1 88 ? 21.035 -9.866 -39.597 1.00 79.12 88 ARG A C 1
ATOM 702 O O . ARG A 1 88 ? 21.043 -10.099 -40.798 1.00 79.12 88 ARG A O 1
ATOM 709 N N . VAL A 1 89 ? 20.066 -9.201 -38.985 1.00 71.31 89 VAL A N 1
ATOM 710 C CA . VAL A 1 89 ? 18.773 -8.911 -39.607 1.00 71.31 89 VAL A CA 1
ATOM 711 C C . VAL A 1 89 ? 18.639 -7.452 -40.041 1.00 71.31 89 VAL A C 1
ATOM 713 O O . VAL A 1 89 ? 17.984 -7.154 -41.037 1.00 71.31 89 VAL A O 1
ATOM 716 N N . SER A 1 90 ? 19.275 -6.540 -39.310 1.00 69.38 90 SER A N 1
ATOM 717 C CA . SER A 1 90 ? 19.177 -5.092 -39.538 1.00 69.38 90 SER A CA 1
ATOM 718 C C . SER A 1 90 ? 20.496 -4.449 -39.969 1.00 69.38 90 SER A C 1
ATOM 720 O O . SER A 1 90 ? 20.524 -3.251 -40.226 1.00 69.38 90 SER A O 1
ATOM 722 N N . GLY A 1 91 ? 21.580 -5.227 -40.071 1.00 72.94 91 GLY A N 1
ATOM 723 C CA . GLY A 1 91 ? 22.884 -4.741 -40.536 1.00 72.94 91 GLY A CA 1
ATOM 724 C C . GLY A 1 91 ? 23.665 -3.927 -39.501 1.00 72.94 91 GLY A C 1
ATOM 725 O O . GLY A 1 91 ? 24.642 -3.267 -39.847 1.00 72.94 91 GLY A O 1
ATOM 726 N N . PHE A 1 92 ? 23.263 -3.965 -38.227 1.00 75.38 92 PHE A N 1
ATOM 727 C CA . PHE A 1 92 ? 24.008 -3.294 -37.168 1.00 75.38 92 PHE A CA 1
ATOM 728 C C . PHE A 1 92 ? 25.364 -3.959 -36.921 1.00 75.38 92 PHE A C 1
ATOM 730 O O . PHE A 1 92 ? 25.473 -5.180 -36.831 1.00 75.38 92 PHE A O 1
ATOM 737 N N . SER A 1 93 ? 26.405 -3.152 -36.714 1.00 80.31 93 SER A N 1
ATOM 738 C CA . SER A 1 93 ? 27.661 -3.656 -36.155 1.00 80.31 93 SER A CA 1
ATOM 739 C C . SER A 1 93 ? 27.530 -3.862 -34.640 1.00 80.31 93 SER A C 1
ATOM 741 O O . SER A 1 93 ? 26.811 -3.117 -33.969 1.00 80.31 93 SER A O 1
ATOM 743 N N . PHE A 1 94 ? 28.283 -4.807 -34.065 1.00 80.06 94 PHE A N 1
ATOM 744 C CA . PHE A 1 94 ? 28.371 -4.959 -32.603 1.00 80.06 94 PHE A CA 1
ATOM 745 C C . PHE A 1 94 ? 28.803 -3.660 -31.906 1.00 80.06 94 PHE A C 1
ATOM 747 O O . PHE A 1 94 ? 28.313 -3.347 -30.824 1.00 80.06 94 PHE A O 1
ATOM 754 N N . GLY A 1 95 ? 29.666 -2.864 -32.546 1.00 80.50 95 GLY A N 1
ATOM 755 C CA . GLY A 1 95 ? 30.063 -1.551 -32.038 1.00 80.50 95 GLY A CA 1
ATOM 756 C C . GLY A 1 95 ? 28.907 -0.545 -31.999 1.00 80.50 95 GLY A C 1
ATOM 757 O O . GLY A 1 95 ? 28.780 0.195 -31.024 1.00 80.50 95 GLY A O 1
ATOM 758 N N . SER A 1 96 ? 28.042 -0.525 -33.020 1.00 75.38 96 SER A N 1
ATOM 759 C CA . SER A 1 96 ? 26.834 0.317 -33.032 1.00 75.38 96 SER A CA 1
ATOM 760 C C . SER A 1 96 ? 25.843 -0.122 -31.954 1.00 75.38 96 SER A C 1
ATOM 762 O O . SER A 1 96 ? 25.351 0.724 -31.211 1.00 75.38 96 SER A O 1
ATOM 764 N N . LEU A 1 97 ? 25.627 -1.431 -31.786 1.00 76.44 97 LEU A N 1
ATOM 765 C CA . LEU A 1 97 ? 24.754 -1.965 -30.733 1.00 76.44 97 LEU A CA 1
ATOM 766 C C . LEU A 1 97 ? 25.280 -1.669 -29.326 1.00 76.44 97 LEU A C 1
ATOM 768 O O . LEU A 1 97 ? 24.507 -1.254 -28.470 1.00 76.44 97 LEU A O 1
ATOM 772 N N . GLY A 1 98 ? 26.589 -1.802 -29.091 1.00 77.88 98 GLY A N 1
ATOM 773 C CA . GLY A 1 98 ? 27.200 -1.457 -27.805 1.00 77.88 98 GLY A CA 1
ATOM 774 C C . GLY A 1 98 ? 27.027 0.023 -27.453 1.00 77.88 98 GLY A C 1
ATOM 775 O O . GLY A 1 98 ? 26.691 0.358 -26.321 1.00 77.88 98 GLY A O 1
ATOM 776 N N . ARG A 1 99 ? 27.173 0.927 -28.431 1.00 77.50 99 ARG A N 1
ATOM 777 C CA . ARG A 1 99 ? 26.917 2.363 -28.226 1.00 77.50 99 ARG A CA 1
ATOM 778 C C . ARG A 1 99 ? 25.449 2.661 -27.926 1.00 77.50 99 ARG A C 1
ATOM 780 O O . ARG A 1 99 ? 25.171 3.475 -27.053 1.00 77.50 99 ARG A O 1
ATOM 787 N N . LEU A 1 100 ? 24.524 2.012 -28.630 1.00 75.19 100 LEU A N 1
ATOM 788 C CA . LEU A 1 100 ? 23.084 2.154 -28.399 1.00 75.19 100 LEU A CA 1
ATOM 789 C C . LEU A 1 100 ? 22.678 1.620 -27.024 1.00 75.19 100 LEU A C 1
ATOM 791 O O . LEU A 1 100 ? 21.897 2.260 -26.326 1.00 75.19 100 LEU A O 1
ATOM 795 N N . PHE A 1 101 ? 23.246 0.489 -26.609 1.00 76.00 101 PHE A N 1
ATOM 796 C CA . PHE A 1 101 ? 23.072 -0.044 -25.264 1.00 76.00 101 PHE A CA 1
ATOM 797 C C . PHE A 1 101 ? 23.532 0.967 -24.212 1.00 76.00 101 PHE A C 1
ATOM 799 O O . PHE A 1 101 ? 22.762 1.306 -23.323 1.00 76.00 101 PHE A O 1
ATOM 806 N N . LEU A 1 102 ? 24.746 1.512 -24.349 1.00 79.75 102 LEU A N 1
ATOM 807 C CA . LEU A 1 102 ? 25.278 2.513 -23.420 1.00 79.75 102 LEU A CA 1
ATOM 808 C C . LEU A 1 102 ? 24.437 3.796 -23.388 1.00 79.75 102 LEU A C 1
ATOM 810 O O . LEU A 1 102 ? 24.273 4.380 -22.322 1.00 79.75 102 LEU A O 1
ATOM 814 N N . LEU A 1 103 ? 23.883 4.224 -24.527 1.00 78.06 103 LEU A N 1
ATOM 815 C CA . LEU A 1 103 ? 23.002 5.391 -24.604 1.00 78.06 103 LEU A CA 1
ATOM 816 C C . LEU A 1 103 ? 21.691 5.158 -23.842 1.00 78.06 103 LEU A C 1
ATOM 818 O O . LEU A 1 103 ? 21.301 5.991 -23.028 1.00 78.06 103 LEU A O 1
ATOM 822 N N . ASN A 1 104 ? 21.031 4.023 -24.080 1.00 73.31 104 ASN A N 1
ATOM 823 C CA . ASN A 1 104 ? 19.775 3.678 -23.413 1.00 73.31 104 ASN A CA 1
ATOM 824 C C . ASN A 1 104 ? 19.985 3.394 -21.919 1.00 73.31 104 ASN A C 1
ATOM 826 O O . ASN A 1 104 ? 19.202 3.855 -21.093 1.00 73.31 104 ASN A O 1
ATOM 830 N N . PHE A 1 105 ? 21.070 2.701 -21.561 1.00 74.56 105 PHE A N 1
ATOM 831 C CA . PHE A 1 105 ? 21.466 2.480 -20.172 1.00 74.56 105 PHE A CA 1
ATOM 832 C C . PHE A 1 105 ? 21.785 3.801 -19.467 1.00 74.56 105 PHE A C 1
ATOM 834 O O . PHE A 1 105 ? 21.320 4.032 -18.358 1.00 74.56 105 PHE A O 1
ATOM 841 N N . GLY A 1 106 ? 22.526 4.700 -20.119 1.00 77.50 106 GLY A N 1
ATOM 842 C CA . GLY A 1 106 ? 22.819 6.029 -19.591 1.00 77.50 106 GLY A CA 1
ATOM 843 C C . GLY A 1 106 ? 21.556 6.863 -19.390 1.00 77.50 106 GLY A C 1
ATOM 844 O O . GLY A 1 106 ? 21.421 7.512 -18.360 1.00 77.50 106 GLY A O 1
ATOM 845 N N . PHE A 1 107 ? 20.605 6.808 -20.326 1.00 75.00 107 PHE A N 1
ATOM 846 C CA . PHE A 1 107 ? 19.307 7.463 -20.178 1.00 75.00 107 PHE A CA 1
ATOM 847 C C . PHE A 1 107 ? 18.517 6.903 -18.987 1.00 75.00 107 PHE A C 1
ATOM 849 O O . PHE A 1 107 ? 18.082 7.685 -18.147 1.00 75.00 107 PHE A O 1
ATOM 856 N N . ALA A 1 108 ? 18.401 5.576 -18.864 1.00 67.56 108 ALA A N 1
ATOM 857 C CA . ALA A 1 108 ? 17.769 4.929 -17.711 1.00 67.56 108 ALA A CA 1
ATOM 858 C C . ALA A 1 108 ? 18.447 5.311 -16.388 1.00 67.56 108 ALA A C 1
ATOM 860 O O . ALA A 1 108 ? 17.774 5.698 -15.440 1.00 67.56 108 ALA A O 1
ATOM 861 N N . ALA A 1 109 ? 19.780 5.275 -16.338 1.00 72.50 109 ALA A N 1
ATOM 862 C CA . ALA A 1 109 ? 20.544 5.642 -15.152 1.00 72.50 109 ALA A CA 1
ATOM 863 C C . ALA A 1 109 ? 20.346 7.117 -14.776 1.00 72.50 109 ALA A C 1
ATOM 865 O O . ALA A 1 109 ? 20.191 7.436 -13.604 1.00 72.50 109 ALA A O 1
ATOM 866 N N . VAL A 1 110 ? 20.310 8.027 -15.754 1.00 77.12 110 VAL A N 1
ATOM 867 C CA . VAL A 1 110 ? 20.014 9.451 -15.527 1.00 77.12 110 VAL A CA 1
ATOM 868 C C . VAL A 1 110 ? 18.597 9.628 -15.004 1.00 77.12 110 VAL A C 1
ATOM 870 O O . VAL A 1 110 ? 18.387 10.377 -14.056 1.00 77.12 110 VAL A O 1
ATOM 873 N N . VAL A 1 111 ? 17.633 8.936 -15.601 1.00 66.62 111 VAL A N 1
ATOM 874 C CA . VAL A 1 111 ? 16.247 8.951 -15.147 1.00 66.62 111 VAL A CA 1
ATOM 875 C C . VAL A 1 111 ? 16.151 8.505 -13.688 1.00 66.62 111 VAL A C 1
ATOM 877 O O . VAL A 1 111 ? 15.562 9.207 -12.868 1.00 66.62 111 VAL A O 1
ATOM 880 N N . GLN A 1 112 ? 16.778 7.378 -13.362 1.00 64.44 112 GLN A N 1
ATOM 881 C CA . GLN A 1 112 ? 16.769 6.803 -12.025 1.00 64.44 112 GLN A CA 1
ATOM 882 C C . GLN A 1 112 ? 17.462 7.741 -11.024 1.00 64.44 112 GLN A C 1
ATOM 884 O O . GLN A 1 112 ? 16.856 8.180 -10.056 1.00 64.44 112 GLN A O 1
ATOM 889 N N . LEU A 1 113 ? 18.678 8.197 -11.317 1.00 70.44 113 LEU A N 1
ATOM 890 C CA . LEU A 1 113 ? 19.438 9.063 -10.411 1.00 70.44 113 LEU A CA 1
ATOM 891 C C . LEU A 1 113 ? 18.815 10.461 -10.225 1.00 70.44 113 LEU A C 1
ATOM 893 O O . LEU A 1 113 ? 18.882 11.033 -9.135 1.00 70.44 113 LEU A O 1
ATOM 897 N N . ILE A 1 114 ? 18.239 11.048 -11.280 1.00 71.19 114 ILE A N 1
ATOM 898 C CA . ILE A 1 114 ? 17.744 12.436 -11.260 1.00 71.19 114 ILE A CA 1
ATOM 899 C C . ILE A 1 114 ? 16.268 12.520 -10.897 1.00 71.19 114 ILE A C 1
ATOM 901 O O . ILE A 1 114 ? 15.887 13.416 -10.153 1.00 71.19 114 ILE A O 1
ATOM 905 N N . PHE A 1 115 ? 15.424 11.644 -11.426 1.00 63.62 115 PHE A N 1
ATOM 906 C CA . PHE A 1 115 ? 13.989 11.729 -11.181 1.00 63.62 115 PHE A CA 1
ATOM 907 C C . PHE A 1 115 ? 13.596 10.766 -10.068 1.00 63.62 115 PHE A C 1
ATOM 909 O O . PHE A 1 115 ? 13.020 11.198 -9.083 1.00 63.62 115 PHE A O 1
ATOM 916 N N . GLN A 1 116 ? 13.988 9.499 -10.126 1.00 60.38 116 GLN A N 1
ATOM 917 C CA . GLN A 1 116 ? 13.573 8.552 -9.091 1.00 60.38 116 GLN A CA 1
ATOM 918 C C . GLN A 1 116 ? 14.250 8.824 -7.740 1.00 60.38 116 GLN A C 1
ATOM 920 O O . GLN A 1 116 ? 13.566 8.927 -6.731 1.00 60.38 116 GLN A O 1
ATOM 925 N N . ASP A 1 117 ? 15.564 9.045 -7.716 1.00 63.00 117 ASP A N 1
ATOM 926 C CA . ASP A 1 117 ? 16.342 9.041 -6.472 1.00 63.00 117 ASP A CA 1
ATOM 927 C C . ASP A 1 117 ? 16.545 10.432 -5.839 1.00 63.00 117 ASP A C 1
ATOM 929 O O . ASP A 1 117 ? 16.852 10.558 -4.649 1.00 63.00 117 ASP A O 1
ATOM 933 N N . THR A 1 118 ? 16.367 11.513 -6.602 1.00 62.97 118 THR A N 1
ATOM 934 C CA . THR A 1 118 ? 16.510 12.892 -6.092 1.00 62.97 118 THR A CA 1
ATOM 935 C C . THR A 1 118 ? 15.491 13.239 -4.995 1.00 62.97 118 THR A C 1
ATOM 937 O O . THR A 1 118 ? 15.892 13.877 -4.017 1.00 62.97 118 THR A O 1
ATOM 940 N N . PRO A 1 119 ? 14.217 12.805 -5.054 1.00 57.78 119 PRO A N 1
ATOM 941 C CA . PRO A 1 119 ? 13.304 12.895 -3.915 1.00 57.78 119 PRO A CA 1
ATOM 942 C C . PRO A 1 119 ? 13.869 12.250 -2.642 1.00 57.78 119 PRO A C 1
ATOM 944 O O . PRO A 1 119 ? 13.813 12.860 -1.575 1.00 57.78 119 PRO A O 1
ATOM 947 N N . HIS A 1 120 ? 14.508 11.079 -2.747 1.00 53.75 120 HIS A N 1
ATOM 948 C CA . HIS A 1 120 ? 15.123 10.388 -1.607 1.00 53.75 120 HIS A CA 1
ATOM 949 C C . HIS A 1 120 ? 16.351 11.126 -1.090 1.00 53.75 120 HIS A C 1
ATOM 951 O O . HIS A 1 120 ? 16.530 11.249 0.119 1.00 53.75 120 HIS A O 1
ATOM 957 N N . MET A 1 121 ? 17.181 11.668 -1.982 1.00 62.75 121 MET A N 1
ATOM 958 C CA . MET A 1 121 ? 18.302 12.545 -1.632 1.00 62.75 121 MET A CA 1
ATOM 959 C C . MET A 1 121 ? 17.839 13.760 -0.817 1.00 62.75 121 MET A C 1
ATOM 961 O O . MET A 1 121 ? 18.458 14.137 0.180 1.00 62.75 121 MET A O 1
ATOM 965 N N . VAL A 1 122 ? 16.740 14.387 -1.242 1.00 57.53 122 VAL A N 1
ATOM 966 C CA . VAL A 1 122 ? 16.153 15.547 -0.563 1.00 57.53 122 VAL A CA 1
ATOM 967 C C . VAL A 1 122 ? 15.544 15.139 0.781 1.00 57.53 122 VAL A C 1
ATOM 969 O O . VAL A 1 122 ? 15.807 15.811 1.781 1.00 57.53 122 VAL A O 1
ATOM 972 N N . ALA A 1 123 ? 14.803 14.029 0.821 1.00 51.75 123 ALA A N 1
ATOM 973 C CA . ALA A 1 123 ? 14.176 13.490 2.027 1.00 51.75 123 ALA A CA 1
ATOM 974 C C . ALA A 1 123 ? 15.211 13.092 3.098 1.00 51.75 123 ALA A C 1
ATOM 976 O O . ALA A 1 123 ? 15.116 13.531 4.242 1.00 51.75 123 ALA A O 1
ATOM 977 N N . SER A 1 124 ? 16.237 12.332 2.709 1.00 47.78 124 SER A N 1
ATOM 978 C CA . SER A 1 124 ? 17.330 11.854 3.577 1.00 47.78 124 SER A CA 1
ATOM 979 C C . SER A 1 124 ? 18.375 12.918 3.922 1.00 47.78 124 SER A C 1
ATOM 981 O O . SER A 1 124 ? 19.186 12.727 4.825 1.00 47.78 124 SER A O 1
ATOM 983 N N . ARG A 1 125 ? 18.383 14.045 3.195 1.00 57.88 125 ARG A N 1
ATOM 984 C CA . ARG A 1 125 ? 19.403 15.106 3.277 1.00 57.88 125 ARG A CA 1
ATOM 985 C C . ARG A 1 125 ? 20.827 14.631 2.981 1.00 57.88 125 ARG A C 1
ATOM 987 O O . ARG A 1 125 ? 21.785 15.302 3.372 1.00 57.88 125 ARG A O 1
ATOM 994 N N . ASP A 1 126 ? 20.976 13.530 2.256 1.00 62.12 126 ASP A N 1
ATOM 995 C CA . ASP A 1 126 ? 22.266 12.964 1.884 1.00 62.12 126 ASP A CA 1
ATOM 996 C C . ASP A 1 126 ? 22.388 12.879 0.359 1.00 62.12 126 ASP A C 1
ATOM 998 O O . ASP A 1 126 ? 21.675 12.147 -0.320 1.00 62.12 126 ASP A O 1
ATOM 1002 N N . VAL A 1 127 ? 23.348 13.634 -0.179 1.00 75.38 127 VAL A N 1
ATOM 1003 C CA . VAL A 1 127 ? 23.604 13.768 -1.622 1.00 75.38 127 VAL A CA 1
ATOM 1004 C C . VAL A 1 127 ? 24.115 12.496 -2.289 1.00 75.38 127 VAL A C 1
ATOM 1006 O O . VAL A 1 127 ? 24.085 12.384 -3.509 1.00 75.38 127 VAL A O 1
ATOM 1009 N N . SER A 1 128 ? 24.600 11.539 -1.504 1.00 74.88 128 SER A N 1
ATOM 1010 C CA . SER A 1 128 ? 25.126 10.275 -2.016 1.00 74.88 128 SER A CA 1
ATOM 1011 C C . SER A 1 128 ? 24.072 9.169 -2.087 1.00 74.88 128 SER A C 1
ATOM 1013 O O . SER A 1 128 ? 24.355 8.098 -2.623 1.00 74.88 128 SER A O 1
ATOM 1015 N N . VAL A 1 129 ? 22.852 9.426 -1.600 1.00 62.91 129 VAL A N 1
ATOM 1016 C CA . VAL A 1 129 ? 21.729 8.480 -1.635 1.00 62.91 129 VAL A CA 1
ATOM 1017 C C . VAL A 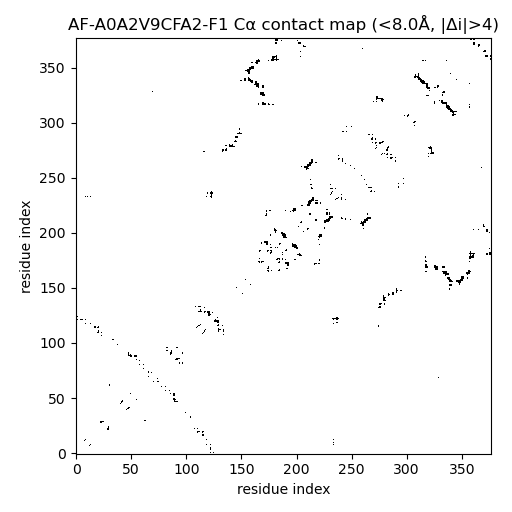1 129 ? 21.426 7.964 -3.046 1.00 62.91 129 VAL A C 1
ATOM 1019 O O . VAL A 1 129 ? 21.460 6.745 -3.186 1.00 62.91 129 VAL A O 1
ATOM 1022 N N . PRO A 1 130 ? 21.293 8.800 -4.098 1.00 69.56 130 PRO A N 1
ATOM 1023 C CA . PRO A 1 130 ? 21.047 8.310 -5.458 1.00 69.56 130 PRO A CA 1
ATOM 1024 C C . PRO A 1 130 ? 22.105 7.335 -5.967 1.00 69.56 130 PRO A C 1
ATOM 1026 O O . PRO A 1 130 ? 21.808 6.247 -6.444 1.00 69.56 130 PRO A O 1
ATOM 1029 N N . VAL A 1 131 ? 23.381 7.679 -5.794 1.00 74.62 131 VAL A N 1
ATOM 1030 C CA . VAL A 1 131 ? 24.478 6.829 -6.274 1.00 74.62 131 VAL A CA 1
ATOM 1031 C C . VAL A 1 131 ? 24.524 5.510 -5.503 1.00 74.62 131 VAL A C 1
ATOM 1033 O O . VAL A 1 131 ? 24.745 4.456 -6.094 1.00 74.62 131 VAL A O 1
ATOM 1036 N N . ARG A 1 132 ? 24.292 5.535 -4.185 1.00 65.94 132 ARG A N 1
ATOM 1037 C CA . ARG A 1 132 ? 24.258 4.310 -3.372 1.00 65.94 132 ARG A CA 1
ATOM 1038 C C . ARG A 1 132 ? 23.035 3.450 -3.678 1.00 65.94 132 ARG A C 1
ATOM 1040 O O . ARG A 1 132 ? 23.178 2.234 -3.690 1.00 65.94 132 ARG A O 1
ATOM 1047 N N . MET A 1 133 ? 21.871 4.051 -3.919 1.00 60.84 133 MET A N 1
ATOM 1048 C CA . MET A 1 133 ? 20.655 3.363 -4.375 1.00 60.84 133 MET A CA 1
ATOM 1049 C C . MET A 1 133 ? 20.923 2.617 -5.672 1.00 60.84 133 MET A C 1
ATOM 1051 O O . MET A 1 133 ? 20.824 1.392 -5.705 1.00 60.84 133 MET A O 1
ATOM 1055 N N . PHE A 1 134 ? 21.389 3.350 -6.682 1.00 69.88 134 PHE A N 1
ATOM 1056 C CA . PHE A 1 134 ? 21.701 2.822 -8.001 1.00 69.88 134 PHE A CA 1
ATOM 1057 C C . PHE A 1 134 ? 22.761 1.717 -7.969 1.00 69.88 134 PHE A C 1
ATOM 1059 O O . PHE A 1 134 ? 22.636 0.721 -8.665 1.00 69.88 134 PHE A O 1
ATOM 1066 N N . LEU A 1 135 ? 23.813 1.838 -7.153 1.00 68.81 135 LEU A N 1
ATOM 1067 C CA . LEU A 1 135 ? 24.826 0.781 -7.045 1.00 68.81 135 LEU A CA 1
ATOM 1068 C C . LEU A 1 135 ? 24.308 -0.454 -6.296 1.00 68.81 135 LEU A C 1
ATOM 1070 O O . LEU A 1 135 ? 24.595 -1.584 -6.693 1.00 68.81 135 LEU A O 1
ATOM 1074 N N . ASN A 1 136 ? 23.538 -0.254 -5.224 1.00 57.31 136 ASN A N 1
ATOM 1075 C CA . ASN A 1 136 ? 23.005 -1.355 -4.427 1.00 57.31 136 ASN A CA 1
ATOM 1076 C C . ASN A 1 136 ? 21.910 -2.132 -5.173 1.00 57.31 136 ASN A C 1
ATOM 1078 O O . ASN A 1 136 ? 21.803 -3.343 -4.971 1.00 57.31 136 ASN A O 1
ATOM 1082 N N . SER A 1 137 ? 21.155 -1.505 -6.081 1.00 57.38 137 SER A N 1
ATOM 1083 C CA . SER A 1 137 ? 20.148 -2.211 -6.887 1.00 57.38 137 SER A CA 1
ATOM 1084 C C . SER A 1 137 ? 20.747 -3.306 -7.783 1.00 57.38 137 SER A C 1
ATOM 1086 O O . SER A 1 137 ? 20.041 -4.237 -8.153 1.00 57.38 137 SER A O 1
ATOM 1088 N N . PHE A 1 138 ? 22.050 -3.256 -8.098 1.00 52.72 138 PHE A N 1
ATOM 1089 C CA . PHE A 1 138 ? 22.730 -4.310 -8.866 1.00 52.72 138 PHE A CA 1
ATOM 1090 C C . PHE A 1 138 ? 23.165 -5.523 -8.033 1.00 52.72 138 PHE A C 1
ATOM 1092 O O . PHE A 1 138 ? 23.462 -6.570 -8.606 1.00 52.72 138 PHE A O 1
ATOM 1099 N N . LEU A 1 139 ? 23.274 -5.388 -6.707 1.00 50.91 139 LEU A N 1
ATOM 1100 C CA . LEU A 1 139 ? 24.042 -6.323 -5.871 1.00 50.91 139 LEU A CA 1
ATOM 1101 C C . LEU A 1 139 ? 23.280 -6.868 -4.659 1.00 50.91 139 LEU A C 1
ATOM 1103 O O . LEU A 1 139 ? 23.836 -7.677 -3.914 1.00 50.91 139 LEU A O 1
ATOM 1107 N N . THR A 1 140 ? 22.038 -6.440 -4.422 1.00 46.12 140 THR A N 1
ATOM 1108 C CA . THR A 1 140 ? 21.374 -6.761 -3.154 1.00 46.12 140 THR A CA 1
ATOM 1109 C C . THR A 1 140 ? 20.502 -8.015 -3.240 1.00 46.12 140 THR A C 1
ATOM 1111 O O . THR A 1 140 ? 19.458 -8.031 -3.881 1.00 46.12 140 THR A O 1
ATOM 1114 N N . LEU A 1 141 ? 20.935 -9.057 -2.525 1.00 40.53 141 LEU A N 1
ATOM 1115 C CA . LEU A 1 141 ? 20.128 -10.189 -2.069 1.00 40.53 141 LEU A CA 1
ATOM 1116 C C . LEU A 1 141 ? 20.117 -10.132 -0.535 1.00 40.53 141 LEU A C 1
ATOM 1118 O O . LEU A 1 141 ? 21.102 -10.513 0.101 1.00 40.53 141 LEU A O 1
ATOM 1122 N N . ALA A 1 142 ? 19.066 -9.589 0.076 1.00 36.53 142 ALA A N 1
ATOM 1123 C CA . ALA A 1 142 ? 18.908 -9.568 1.530 1.00 36.53 142 ALA A CA 1
ATOM 1124 C C . ALA A 1 142 ? 17.941 -10.673 2.000 1.00 36.53 142 ALA A C 1
ATOM 1126 O O . ALA A 1 142 ? 17.041 -11.067 1.255 1.00 36.53 142 ALA A O 1
ATOM 1127 N N . PRO A 1 143 ? 18.129 -11.192 3.227 1.00 43.16 143 PRO A N 1
ATOM 1128 C CA . PRO A 1 143 ? 17.200 -12.137 3.842 1.00 43.16 143 PRO A CA 1
ATOM 1129 C C . PRO A 1 143 ? 15.826 -11.500 4.101 1.00 43.16 143 PRO A C 1
ATOM 1131 O O . PRO A 1 143 ? 15.698 -10.283 4.150 1.00 43.16 143 PRO A O 1
ATOM 1134 N N . THR A 1 144 ? 14.798 -12.328 4.280 1.00 45.69 144 THR A N 1
ATOM 1135 C CA . THR A 1 144 ? 13.401 -11.917 4.488 1.00 45.69 144 THR A CA 1
ATOM 1136 C C . THR A 1 144 ? 13.229 -10.999 5.706 1.00 45.69 144 THR A C 1
ATOM 1138 O O . THR A 1 144 ? 13.773 -11.280 6.775 1.00 45.69 144 THR A O 1
ATOM 1141 N N . THR A 1 145 ? 12.448 -9.920 5.561 1.00 52.75 145 THR A N 1
ATOM 1142 C CA . THR A 1 145 ? 12.072 -9.032 6.672 1.00 52.75 145 THR A CA 1
ATOM 1143 C C . THR A 1 145 ? 11.306 -9.826 7.720 1.00 52.75 145 THR A C 1
ATOM 1145 O O . THR A 1 145 ? 10.340 -10.512 7.391 1.00 52.75 145 THR A O 1
ATOM 1148 N N . LEU A 1 146 ? 11.694 -9.691 8.986 1.00 64.62 146 LEU A N 1
ATOM 1149 C CA . LEU A 1 146 ? 10.875 -10.114 10.116 1.00 64.62 146 LEU A CA 1
ATOM 1150 C C . LEU A 1 146 ? 10.225 -8.858 10.702 1.00 64.62 146 LEU A C 1
ATOM 1152 O O . LEU A 1 146 ? 10.934 -7.955 11.131 1.00 64.62 146 LEU A O 1
ATOM 1156 N N . MET A 1 147 ? 8.894 -8.807 10.694 1.00 88.00 147 MET A N 1
ATOM 1157 C CA . MET A 1 147 ? 8.080 -7.822 11.417 1.00 88.00 147 MET A CA 1
ATOM 1158 C C . MET A 1 147 ? 7.589 -8.492 12.713 1.00 88.00 147 MET A C 1
ATOM 1160 O O . MET A 1 147 ? 6.520 -9.106 12.710 1.00 88.00 147 MET A O 1
ATOM 1164 N N . PRO A 1 148 ? 8.409 -8.544 13.782 1.00 91.38 148 PRO A N 1
ATOM 1165 C CA . PRO A 1 148 ? 8.152 -9.394 14.944 1.00 91.38 148 PRO A CA 1
ATOM 1166 C C . PRO A 1 148 ? 6.837 -9.083 15.663 1.00 91.38 148 PRO A C 1
ATOM 1168 O O . PRO A 1 148 ? 6.167 -10.019 16.112 1.00 91.38 148 PRO A O 1
ATOM 1171 N N . PHE A 1 149 ? 6.448 -7.812 15.779 1.00 96.81 149 PHE A N 1
ATOM 1172 C CA . PHE A 1 149 ? 5.198 -7.444 16.434 1.00 96.81 149 PHE A CA 1
ATOM 1173 C C . PHE A 1 149 ? 3.995 -7.947 15.630 1.00 96.81 149 PHE A C 1
ATOM 1175 O O . PHE A 1 149 ? 3.134 -8.638 16.184 1.00 96.81 149 PHE A O 1
ATOM 1182 N N . LEU A 1 150 ? 3.952 -7.680 14.324 1.00 95.75 150 LEU A N 1
ATOM 1183 C CA . LEU A 1 150 ? 2.879 -8.144 13.447 1.00 95.75 150 LEU A CA 1
ATOM 1184 C C . LEU A 1 150 ? 2.840 -9.671 13.333 1.00 95.75 150 LEU A C 1
ATOM 1186 O O . LEU A 1 150 ? 1.751 -10.243 13.395 1.00 95.75 150 LEU A O 1
ATOM 1190 N N . SER A 1 151 ? 3.991 -10.348 13.270 1.00 93.19 151 SER A N 1
ATOM 1191 C CA . SER A 1 151 ? 4.062 -11.817 13.323 1.00 93.19 151 SER A CA 1
ATOM 1192 C C . SER A 1 151 ? 3.441 -12.358 14.609 1.00 93.19 151 SER A C 1
ATOM 1194 O O . SER A 1 151 ? 2.600 -13.254 14.566 1.00 93.19 151 SER A O 1
ATOM 1196 N N . LYS A 1 152 ? 3.767 -11.759 15.761 1.00 95.31 152 LYS A N 1
ATOM 1197 C CA . LYS A 1 152 ? 3.159 -12.122 17.046 1.00 95.31 152 LYS A CA 1
ATOM 1198 C C . LYS A 1 152 ? 1.648 -11.877 17.051 1.00 95.31 152 LYS A C 1
ATOM 1200 O O . LYS A 1 152 ? 0.903 -12.694 17.593 1.00 95.31 152 LYS A O 1
ATOM 1205 N N . MET A 1 153 ? 1.175 -10.771 16.471 1.00 96.75 153 MET A N 1
ATOM 1206 C CA . MET A 1 153 ? -0.262 -10.489 16.376 1.00 96.75 153 MET A CA 1
ATOM 1207 C C . MET A 1 153 ? -0.978 -11.510 15.484 1.00 96.75 153 MET A C 1
ATOM 1209 O O . MET A 1 153 ? -2.029 -12.007 15.885 1.00 96.75 153 MET A O 1
ATOM 1213 N N . ALA A 1 154 ? -0.388 -11.882 14.346 1.00 93.94 154 ALA A N 1
ATOM 1214 C CA . ALA A 1 154 ? -0.904 -12.911 13.443 1.00 93.94 154 ALA A CA 1
ATOM 1215 C C . ALA A 1 154 ? -0.959 -14.304 14.091 1.00 93.94 154 ALA A C 1
ATOM 1217 O O . ALA A 1 154 ? -1.935 -15.040 13.930 1.00 93.94 154 ALA A O 1
ATOM 1218 N N . GLU A 1 155 ? 0.063 -14.673 14.863 1.00 94.00 155 GLU A N 1
ATOM 1219 C CA . GLU A 1 155 ? 0.082 -15.939 15.595 1.00 94.00 155 GLU A CA 1
ATOM 1220 C C . GLU A 1 155 ? -1.001 -15.990 16.680 1.00 94.00 155 GLU A C 1
ATOM 1222 O O . GLU A 1 155 ? -1.688 -17.010 16.818 1.00 94.00 155 GLU A O 1
ATOM 1227 N N . ALA A 1 156 ? -1.163 -14.890 17.424 1.00 96.12 156 ALA A N 1
ATOM 1228 C CA . ALA A 1 156 ? -2.052 -14.793 18.578 1.00 96.12 156 ALA A CA 1
ATOM 1229 C C . ALA A 1 156 ? -3.528 -14.538 18.228 1.00 96.12 156 ALA A C 1
ATOM 1231 O O . ALA A 1 156 ? -4.395 -14.924 19.008 1.00 96.12 156 ALA A O 1
ATOM 1232 N N . HIS A 1 157 ? -3.832 -13.921 17.084 1.00 96.75 157 HIS A N 1
ATOM 1233 C CA . HIS A 1 157 ? -5.192 -13.520 16.698 1.00 96.75 157 HIS A CA 1
ATOM 1234 C C . HIS A 1 157 ? -5.592 -14.106 15.337 1.00 96.75 157 HIS A C 1
ATOM 1236 O O . HIS A 1 157 ? -5.198 -15.227 15.003 1.00 96.75 157 HIS A O 1
ATOM 1242 N N . ALA A 1 158 ? -6.429 -13.388 14.583 1.00 97.25 158 ALA A N 1
ATOM 1243 C CA . ALA A 1 158 ? -6.929 -13.812 13.290 1.00 97.25 158 ALA A CA 1
ATOM 1244 C C . ALA A 1 158 ? -6.009 -13.322 12.166 1.00 97.25 158 ALA A C 1
ATOM 1246 O O . ALA A 1 158 ? -5.670 -12.143 12.084 1.00 97.25 158 ALA A O 1
ATOM 1247 N N . VAL A 1 159 ? -5.632 -14.230 11.271 1.00 97.12 159 VAL A N 1
ATOM 1248 C CA . VAL A 1 159 ? -4.806 -13.929 10.093 1.00 97.12 159 VAL A CA 1
ATOM 1249 C C . VAL A 1 159 ? -5.281 -14.750 8.902 1.00 97.12 159 VAL A C 1
ATOM 1251 O O . VAL A 1 159 ? -5.691 -15.901 9.081 1.00 97.12 159 VAL A O 1
ATOM 1254 N N . ALA A 1 160 ? -5.213 -14.180 7.698 1.00 96.12 160 ALA A N 1
ATOM 1255 C CA . ALA A 1 160 ? -5.277 -14.932 6.446 1.00 96.12 160 ALA A CA 1
ATOM 1256 C C . ALA A 1 160 ? -3.862 -15.442 6.104 1.00 96.12 160 ALA A C 1
ATOM 1258 O O . ALA A 1 160 ? -3.021 -14.638 5.702 1.00 96.12 160 ALA A O 1
ATOM 1259 N N . PRO A 1 161 ? -3.543 -16.740 6.285 1.00 87.50 161 PRO A N 1
ATOM 1260 C CA . PRO A 1 161 ? -2.160 -17.225 6.184 1.00 87.50 161 PRO A CA 1
ATOM 1261 C C . PRO A 1 161 ? -1.579 -17.137 4.772 1.00 87.50 161 PRO A C 1
ATOM 1263 O O . PRO A 1 161 ? -0.373 -16.992 4.613 1.00 87.50 161 PRO A O 1
ATOM 1266 N N . GLU A 1 162 ? -2.441 -17.224 3.759 1.00 87.50 162 GLU A N 1
ATOM 1267 C CA . GLU A 1 162 ? -2.074 -17.073 2.347 1.00 87.50 162 GLU A CA 1
ATOM 1268 C C . GLU A 1 162 ? -2.058 -15.600 1.901 1.00 87.50 162 GLU A C 1
ATOM 1270 O O . GLU A 1 162 ? -1.658 -15.304 0.780 1.00 87.50 162 GLU A O 1
ATOM 1275 N N . GLY A 1 163 ? -2.464 -14.673 2.776 1.00 92.38 163 GLY A N 1
ATOM 1276 C CA . GLY A 1 163 ? -2.695 -13.272 2.444 1.00 92.38 163 GLY A CA 1
ATOM 1277 C C . GLY A 1 163 ? -4.036 -13.022 1.746 1.00 92.38 163 GLY A C 1
ATOM 1278 O O . GLY A 1 163 ? -4.793 -13.943 1.436 1.00 92.38 163 GLY A O 1
ATOM 1279 N N . ALA A 1 164 ? -4.341 -11.748 1.521 1.00 96.12 164 ALA A N 1
ATOM 1280 C CA . ALA A 1 164 ? -5.496 -11.292 0.762 1.00 96.12 164 ALA A CA 1
ATOM 1281 C C . ALA A 1 164 ? -5.090 -10.927 -0.671 1.00 96.12 164 ALA A C 1
ATOM 1283 O O . ALA A 1 164 ? -4.033 -10.357 -0.916 1.00 96.12 164 ALA A O 1
ATOM 1284 N N . ILE A 1 165 ? -5.945 -11.256 -1.632 1.00 96.56 165 ILE A N 1
ATOM 1285 C CA . ILE A 1 165 ? -5.739 -10.998 -3.055 1.00 96.56 165 ILE A CA 1
ATOM 1286 C C . ILE A 1 165 ? -6.099 -9.539 -3.357 1.00 96.56 165 ILE A C 1
ATOM 1288 O O . ILE A 1 165 ? -7.240 -9.112 -3.128 1.00 96.56 165 ILE A O 1
ATOM 1292 N N . THR A 1 166 ? -5.138 -8.783 -3.893 1.00 96.69 166 THR A N 1
ATOM 1293 C CA . THR A 1 166 ? -5.363 -7.417 -4.390 1.00 96.69 166 THR A CA 1
ATOM 1294 C C . THR A 1 166 ? -6.162 -7.389 -5.703 1.00 96.69 166 THR A C 1
ATOM 1296 O O . THR A 1 166 ? -6.437 -8.415 -6.327 1.00 96.69 166 THR A O 1
ATOM 1299 N N . VAL A 1 167 ? -6.567 -6.197 -6.136 1.00 95.31 167 VAL A N 1
ATOM 1300 C CA . VAL A 1 167 ? -7.307 -5.975 -7.383 1.00 95.31 167 VAL A CA 1
ATOM 1301 C C . VAL A 1 167 ? -6.373 -5.792 -8.577 1.00 95.31 167 VAL A C 1
ATOM 1303 O O . VAL A 1 167 ? -5.217 -5.406 -8.438 1.00 95.31 167 VAL A O 1
ATOM 1306 N N . TYR A 1 168 ? -6.893 -6.025 -9.784 1.00 88.00 168 TYR A N 1
ATOM 1307 C CA . TYR A 1 168 ? -6.205 -5.632 -11.013 1.00 88.00 168 TYR A CA 1
ATOM 1308 C C . TYR A 1 168 ? -6.628 -4.212 -11.435 1.00 88.00 168 TYR A C 1
ATOM 1310 O O . TYR A 1 168 ? -7.818 -3.948 -11.605 1.00 88.00 168 TYR A O 1
ATOM 1318 N N . ARG A 1 169 ? -5.709 -3.273 -11.687 1.00 86.44 169 ARG A N 1
ATOM 1319 C CA . ARG A 1 169 ? -4.246 -3.359 -11.506 1.00 86.44 169 ARG A CA 1
ATOM 1320 C C . ARG A 1 169 ? -3.858 -3.227 -10.029 1.00 86.44 169 ARG A C 1
ATOM 1322 O O . ARG A 1 169 ? -4.507 -2.466 -9.314 1.00 86.44 169 ARG A O 1
ATOM 1329 N N . ALA A 1 170 ? -2.775 -3.900 -9.630 1.00 87.06 170 ALA A N 1
ATOM 1330 C CA . ALA A 1 170 ? -2.174 -3.794 -8.298 1.00 87.06 170 ALA A CA 1
ATOM 1331 C C . ALA A 1 170 ? -1.489 -2.433 -8.154 1.00 87.06 170 ALA A C 1
ATOM 1333 O O . ALA A 1 170 ? -0.280 -2.319 -8.288 1.00 87.06 170 ALA A O 1
ATOM 1334 N N . LEU A 1 171 ? -2.286 -1.383 -8.001 1.00 87.56 171 LEU A N 1
ATOM 1335 C CA . LEU A 1 171 ? -1.859 0.003 -7.884 1.00 87.56 171 LEU A CA 1
ATOM 1336 C C . LEU A 1 171 ? -2.541 0.617 -6.666 1.00 87.56 171 LEU A C 1
ATOM 1338 O O . LEU A 1 171 ? -3.696 0.296 -6.379 1.00 87.56 171 LEU A O 1
ATOM 1342 N N . THR A 1 172 ? -1.859 1.565 -6.035 1.00 89.44 172 THR A N 1
ATOM 1343 C CA . THR A 1 172 ? -2.292 2.242 -4.811 1.00 89.44 172 THR A CA 1
ATOM 1344 C C . THR A 1 172 ? -3.722 2.777 -4.868 1.00 89.44 172 THR A C 1
ATOM 1346 O O . THR A 1 172 ? -4.588 2.325 -4.122 1.00 89.44 172 THR A O 1
ATOM 1349 N N . ASN A 1 173 ? -4.037 3.704 -5.780 1.00 91.12 173 ASN A N 1
ATOM 1350 C CA . ASN A 1 173 ? -5.351 4.357 -5.785 1.00 91.12 173 ASN A CA 1
ATOM 1351 C C . ASN A 1 173 ? -6.504 3.369 -6.071 1.00 91.12 173 ASN A C 1
ATOM 1353 O O . ASN A 1 173 ? -7.515 3.440 -5.367 1.00 91.12 173 ASN A O 1
ATOM 1357 N N . PRO A 1 174 ? -6.405 2.454 -7.063 1.00 92.56 174 PRO A N 1
ATOM 1358 C CA . PRO A 1 174 ? -7.417 1.420 -7.273 1.00 92.56 174 PRO A CA 1
ATOM 1359 C C . PRO A 1 174 ? -7.617 0.505 -6.066 1.00 92.56 174 PRO A C 1
ATOM 1361 O O . PRO A 1 174 ? -8.758 0.286 -5.666 1.00 92.56 174 PRO A O 1
ATOM 1364 N N . ALA A 1 175 ? -6.535 0.007 -5.468 1.00 95.56 175 ALA A N 1
ATOM 1365 C CA . ALA A 1 175 ? -6.605 -0.939 -4.362 1.00 95.56 175 ALA A CA 1
ATOM 1366 C C . ALA A 1 175 ? -7.137 -0.296 -3.073 1.00 95.56 175 ALA A C 1
ATOM 1368 O O . ALA A 1 175 ? -8.041 -0.854 -2.453 1.00 95.56 175 ALA A O 1
ATOM 1369 N N . PHE A 1 176 ? -6.696 0.916 -2.716 1.00 95.19 176 PHE A N 1
ATOM 1370 C CA . PHE A 1 176 ? -7.283 1.667 -1.599 1.00 95.19 176 PHE A CA 1
ATOM 1371 C C . PHE A 1 176 ? -8.773 1.947 -1.811 1.00 95.19 176 PHE A C 1
ATOM 1373 O O . PHE A 1 176 ? -9.582 1.745 -0.903 1.00 95.19 176 PHE A O 1
ATOM 1380 N N . ALA A 1 177 ? -9.163 2.376 -3.016 1.00 95.19 177 ALA A N 1
ATOM 1381 C CA . ALA A 1 177 ? -10.570 2.565 -3.345 1.00 95.19 177 ALA A CA 1
ATOM 1382 C C . ALA A 1 177 ? -11.358 1.251 -3.219 1.00 95.19 177 ALA A C 1
ATOM 1384 O O . ALA A 1 177 ? -12.477 1.266 -2.705 1.00 95.19 177 ALA A O 1
ATOM 1385 N N . SER A 1 178 ? -10.770 0.118 -3.607 1.00 96.88 178 SER A N 1
ATOM 1386 C CA . SER A 1 178 ? -11.377 -1.208 -3.462 1.00 96.88 178 SER A CA 1
ATOM 1387 C C . SER A 1 178 ? -11.532 -1.633 -1.998 1.00 96.88 178 SER A C 1
ATOM 1389 O O . SER A 1 178 ? -12.609 -2.078 -1.616 1.00 96.88 178 SER A O 1
ATOM 1391 N N . ILE A 1 179 ? -10.527 -1.407 -1.146 1.00 96.94 179 ILE A N 1
ATOM 1392 C CA . ILE A 1 179 ? -10.607 -1.658 0.307 1.00 96.94 179 ILE A CA 1
ATOM 1393 C C . ILE A 1 179 ? -11.719 -0.817 0.944 1.00 96.94 179 ILE A C 1
ATOM 1395 O O . ILE A 1 179 ? -12.514 -1.309 1.741 1.00 96.94 179 ILE A O 1
ATOM 1399 N N . ILE A 1 180 ? -11.794 0.469 0.592 1.00 95.94 180 ILE A N 1
ATOM 1400 C CA . ILE A 1 180 ? -12.724 1.413 1.224 1.00 95.94 180 ILE A CA 1
ATOM 1401 C C . ILE A 1 180 ? -14.160 1.222 0.737 1.00 95.94 180 ILE A C 1
ATOM 1403 O O . ILE A 1 180 ? -15.094 1.481 1.496 1.00 95.94 180 ILE A O 1
ATOM 1407 N N . THR A 1 181 ? -14.361 0.790 -0.507 1.00 96.19 181 THR A N 1
ATOM 1408 C CA . THR A 1 181 ? -15.701 0.622 -1.097 1.00 96.19 181 THR A CA 1
ATOM 1409 C C . THR A 1 181 ? -16.209 -0.814 -1.065 1.00 96.19 181 THR A C 1
ATOM 1411 O O . THR A 1 181 ? -17.422 -1.006 -1.124 1.00 96.19 181 THR A O 1
ATOM 1414 N N . GLY A 1 182 ? -15.313 -1.798 -0.957 1.00 96.75 182 GLY A N 1
ATOM 1415 C CA . GLY A 1 182 ? -15.614 -3.220 -1.137 1.00 96.75 182 GLY A CA 1
ATOM 1416 C C . GLY A 1 182 ? -15.868 -3.618 -2.593 1.00 96.75 182 GLY A C 1
ATOM 1417 O O . GLY A 1 182 ? -16.265 -4.744 -2.863 1.00 96.75 182 GLY A O 1
ATOM 1418 N N . ALA A 1 183 ? -15.667 -2.700 -3.539 1.00 96.19 183 ALA A N 1
ATOM 1419 C CA . ALA A 1 183 ? -15.976 -2.903 -4.947 1.00 96.19 183 ALA A CA 1
ATOM 1420 C C . ALA A 1 183 ? -14.688 -2.999 -5.784 1.00 96.19 183 ALA A C 1
ATOM 1422 O O . ALA A 1 183 ? -13.664 -2.459 -5.377 1.00 96.19 183 ALA A O 1
ATOM 1423 N N . PRO A 1 184 ? -14.714 -3.613 -6.978 1.00 95.75 184 PRO A N 1
ATOM 1424 C CA . PRO A 1 184 ? -13.565 -3.613 -7.880 1.00 95.75 184 PRO A CA 1
ATOM 1425 C C . PRO A 1 184 ? -13.432 -2.288 -8.663 1.00 95.75 184 PRO A C 1
ATOM 1427 O O . PRO A 1 184 ? -14.417 -1.545 -8.798 1.00 95.75 184 PRO A O 1
ATOM 1430 N N . PRO A 1 185 ? -12.271 -2.021 -9.301 1.00 94.50 185 PRO A N 1
ATOM 1431 C CA . PRO A 1 185 ? -12.028 -0.820 -10.114 1.00 94.50 185 PRO A CA 1
ATOM 1432 C C . PRO A 1 185 ? -13.070 -0.520 -11.190 1.00 94.50 185 PRO A C 1
ATOM 1434 O O . PRO A 1 185 ? -13.391 0.645 -11.436 1.00 94.50 185 PRO A O 1
ATOM 1437 N N . SER A 1 186 ? -13.642 -1.560 -11.801 1.00 93.69 186 SER A N 1
ATOM 1438 C CA . SER A 1 186 ? -14.712 -1.446 -12.800 1.00 93.69 186 SER A CA 1
ATOM 1439 C C . SER A 1 186 ? -16.017 -0.869 -12.242 1.00 93.69 186 SER A C 1
ATOM 1441 O O . SER A 1 186 ? -16.817 -0.336 -13.010 1.00 93.69 186 SER A O 1
ATOM 1443 N N . VAL A 1 187 ? -16.226 -0.947 -10.926 1.00 95.25 187 VAL A N 1
ATOM 1444 C CA . VAL A 1 187 ? -17.431 -0.477 -10.234 1.00 95.25 187 VAL A CA 1
ATOM 1445 C C . VAL A 1 187 ? -17.187 0.880 -9.576 1.00 95.25 187 VAL A C 1
ATOM 1447 O O . VAL A 1 187 ? -17.935 1.821 -9.837 1.00 95.25 187 VAL A O 1
ATOM 1450 N N . HIS A 1 188 ? -16.126 1.035 -8.775 1.00 94.56 188 HIS A N 1
ATOM 1451 C CA . HIS A 1 188 ? -15.863 2.319 -8.106 1.00 94.56 188 HIS A CA 1
ATOM 1452 C C . HIS A 1 188 ? -15.248 3.384 -9.025 1.00 94.56 188 HIS A C 1
ATOM 1454 O O . HIS A 1 188 ? -15.281 4.567 -8.685 1.00 94.56 188 HIS A O 1
ATOM 1460 N N . GLY A 1 189 ? -14.715 3.000 -10.191 1.00 92.12 189 GLY A N 1
ATOM 1461 C CA . GLY A 1 189 ? -14.276 3.918 -11.246 1.00 92.12 189 GLY A CA 1
ATOM 1462 C C . GLY A 1 189 ? -12.853 4.470 -11.112 1.00 92.12 189 GLY A C 1
ATOM 1463 O O . GLY A 1 189 ? -12.500 5.372 -11.871 1.00 92.12 189 GLY A O 1
ATOM 1464 N N . VAL A 1 190 ? -12.038 3.943 -10.189 1.00 91.06 190 VAL A N 1
ATOM 1465 C CA . VAL A 1 190 ? -10.617 4.311 -10.020 1.00 91.06 190 VAL A CA 1
ATOM 1466 C C . VAL A 1 190 ? -9.764 3.158 -10.541 1.00 91.06 190 VAL A C 1
ATOM 1468 O O . VAL A 1 190 ? -9.655 2.125 -9.898 1.00 91.06 190 VAL A O 1
ATOM 1471 N N . SER A 1 191 ? -9.197 3.316 -11.733 1.00 86.00 191 SER A N 1
ATOM 1472 C CA . SER A 1 191 ? -8.553 2.232 -12.496 1.00 86.00 191 SER A CA 1
ATOM 1473 C C . SER A 1 191 ? -7.025 2.300 -12.536 1.00 86.00 191 SER A C 1
ATOM 1475 O O . SER A 1 191 ? -6.370 1.346 -12.950 1.00 86.00 191 SER A O 1
ATOM 1477 N N . ASN A 1 192 ? -6.444 3.430 -12.132 1.00 82.12 192 ASN A N 1
ATOM 1478 C CA . ASN A 1 192 ? -5.001 3.647 -12.054 1.00 82.12 192 ASN A CA 1
ATOM 1479 C C . ASN A 1 192 ? -4.683 4.828 -11.115 1.00 82.12 192 ASN A C 1
ATOM 1481 O O . ASN A 1 192 ? -5.592 5.459 -10.574 1.00 82.12 192 ASN A O 1
ATOM 1485 N N . ASN A 1 193 ? -3.395 5.143 -10.957 1.00 79.62 193 ASN A N 1
ATOM 1486 C CA . ASN A 1 193 ? -2.909 6.227 -10.096 1.00 79.62 193 ASN A CA 1
ATOM 1487 C C . ASN A 1 193 ? -3.006 7.634 -10.729 1.00 79.62 193 ASN A C 1
ATOM 1489 O O . ASN A 1 193 ? -2.598 8.610 -10.101 1.00 79.62 193 ASN A O 1
ATOM 1493 N N . ASN A 1 194 ? -3.553 7.777 -11.945 1.00 72.12 194 ASN A N 1
ATOM 1494 C CA . ASN A 1 194 ? -3.694 9.085 -12.588 1.00 72.12 194 ASN A CA 1
ATOM 1495 C C . ASN A 1 194 ? -4.757 9.942 -11.895 1.00 72.12 194 ASN A C 1
ATOM 1497 O O . ASN A 1 194 ? -5.819 9.468 -11.486 1.00 72.12 194 ASN A O 1
ATOM 1501 N N . PHE A 1 195 ? -4.487 11.243 -11.871 1.00 65.62 195 PHE A N 1
ATOM 1502 C CA . PHE A 1 195 ? -5.383 12.267 -11.350 1.00 65.62 195 PHE A CA 1
ATOM 1503 C C . PHE A 1 195 ? -6.738 12.322 -12.068 1.00 65.62 195 PHE A C 1
ATOM 1505 O O . PHE A 1 195 ? -6.875 11.935 -13.228 1.00 65.62 195 PHE A O 1
ATOM 1512 N N . GLY A 1 196 ? -7.731 12.890 -11.378 1.00 68.69 196 GLY A N 1
ATOM 1513 C CA . GLY A 1 196 ? -9.054 13.172 -11.946 1.00 68.69 196 GLY A CA 1
ATOM 1514 C C . GLY A 1 196 ? -10.016 11.984 -11.942 1.00 68.69 196 GLY A C 1
ATOM 1515 O O . GLY A 1 196 ? -11.117 12.093 -12.477 1.00 68.69 196 GLY A O 1
ATOM 1516 N N . GLN A 1 197 ? -9.632 10.865 -11.324 1.00 75.81 197 GLN A N 1
ATOM 1517 C CA . GLN A 1 197 ? -10.534 9.753 -11.037 1.00 75.81 197 GLN A CA 1
ATOM 1518 C C . GLN A 1 197 ? -11.028 9.863 -9.599 1.00 75.81 197 GLN A C 1
ATOM 1520 O O . GLN A 1 197 ? -10.239 9.810 -8.663 1.00 75.81 197 GLN A O 1
ATOM 1525 N N . SER A 1 198 ? -12.337 10.016 -9.433 1.00 80.44 198 SER A N 1
ATOM 1526 C CA . SER A 1 198 ? -12.993 9.983 -8.131 1.00 80.44 198 SER A CA 1
ATOM 1527 C C . SER A 1 198 ? -13.730 8.663 -7.935 1.00 80.44 198 SER A C 1
ATOM 1529 O O . SER A 1 198 ? -14.249 8.076 -8.888 1.00 80.44 198 SER A O 1
ATOM 1531 N N . ILE A 1 199 ? -13.802 8.218 -6.681 1.00 92.19 199 ILE A N 1
ATOM 1532 C CA . ILE A 1 199 ? -14.655 7.103 -6.274 1.00 92.19 199 ILE A CA 1
ATOM 1533 C C . ILE A 1 199 ? -16.123 7.473 -6.544 1.00 92.19 199 ILE A C 1
ATOM 1535 O O . ILE A 1 199 ? -16.617 8.487 -6.046 1.00 92.19 199 ILE A O 1
ATOM 1539 N N . ARG A 1 200 ? -16.822 6.644 -7.328 1.00 91.31 200 ARG A N 1
ATOM 1540 C CA . ARG A 1 200 ? -18.198 6.895 -7.811 1.00 91.31 200 ARG A CA 1
ATOM 1541 C C . ARG A 1 200 ? -19.297 6.202 -7.009 1.00 91.31 200 ARG A C 1
ATOM 1543 O O . ARG A 1 200 ? -20.472 6.428 -7.275 1.00 91.31 200 ARG A O 1
ATOM 1550 N N . VAL A 1 201 ? -18.916 5.356 -6.060 1.00 94.44 201 VAL A N 1
ATOM 1551 C CA . VAL A 1 201 ? -19.819 4.579 -5.198 1.00 94.44 201 VAL A CA 1
ATOM 1552 C C . VAL A 1 201 ? -19.579 4.933 -3.737 1.00 94.44 201 VAL A C 1
ATOM 1554 O O . VAL A 1 201 ? -18.589 5.592 -3.420 1.00 94.44 201 VAL A O 1
ATOM 1557 N N . ASP A 1 202 ? -20.475 4.541 -2.841 1.00 95.19 202 ASP A N 1
ATOM 1558 C CA . ASP A 1 202 ? -20.303 4.795 -1.410 1.00 95.19 202 ASP A CA 1
ATOM 1559 C C . ASP A 1 202 ? -19.129 3.993 -0.829 1.00 95.19 202 ASP A C 1
ATOM 1561 O O . ASP A 1 202 ? -18.876 2.846 -1.203 1.00 95.19 202 ASP A O 1
ATOM 1565 N N . GLY A 1 203 ? -18.370 4.626 0.061 1.00 95.62 203 GLY A N 1
ATOM 1566 C CA . GLY A 1 203 ? -17.292 4.013 0.834 1.00 95.62 203 GLY A CA 1
ATOM 1567 C C . GLY A 1 203 ? -17.595 4.050 2.328 1.00 95.62 203 GLY A C 1
ATOM 1568 O O . GLY A 1 203 ? -18.521 4.730 2.762 1.00 95.62 203 GLY A O 1
ATOM 1569 N N . LEU A 1 204 ? -16.774 3.379 3.139 1.00 96.62 204 LEU A N 1
ATOM 1570 C CA . LEU A 1 204 ? -16.918 3.412 4.603 1.00 96.62 204 LEU A CA 1
ATOM 1571 C C . LEU A 1 204 ? -17.059 4.840 5.179 1.00 96.62 204 LEU A C 1
ATOM 1573 O O . LEU A 1 204 ? -17.949 5.036 6.007 1.00 96.62 204 LEU A O 1
ATOM 1577 N N . PRO A 1 205 ? -16.295 5.863 4.731 1.00 96.69 205 PRO A N 1
ATOM 1578 C CA . PRO A 1 205 ? -16.450 7.231 5.236 1.00 96.69 205 PRO A CA 1
ATOM 1579 C C . PRO A 1 205 ? -17.784 7.915 4.888 1.00 96.69 205 PRO A C 1
ATOM 1581 O O . PRO A 1 205 ? -18.083 8.961 5.458 1.00 96.69 205 PRO A O 1
ATOM 1584 N N . ASP A 1 206 ? -18.580 7.360 3.965 1.00 95.81 206 ASP A N 1
ATOM 1585 C CA . ASP A 1 206 ? -19.949 7.821 3.688 1.00 95.81 206 ASP A CA 1
ATOM 1586 C C . ASP A 1 206 ? -20.974 7.206 4.662 1.00 95.81 206 ASP A C 1
ATOM 1588 O O . ASP A 1 206 ? -22.062 7.750 4.844 1.00 95.81 206 ASP A O 1
ATOM 1592 N N . LEU A 1 207 ? -20.631 6.082 5.303 1.00 94.75 207 LEU A N 1
ATOM 1593 C CA . LEU A 1 207 ? -21.509 5.330 6.208 1.00 94.75 207 LEU A CA 1
ATOM 1594 C C . LEU A 1 207 ? -21.250 5.625 7.687 1.00 94.75 207 LEU A C 1
ATOM 1596 O O . LEU A 1 207 ? -22.137 5.456 8.526 1.00 94.75 207 LEU A O 1
ATOM 1600 N N . VAL A 1 208 ? -20.026 6.024 8.025 1.00 96.31 208 VAL A N 1
ATOM 1601 C CA . VAL A 1 208 ? -19.600 6.245 9.403 1.00 96.31 208 VAL A CA 1
ATOM 1602 C C . VAL A 1 208 ? -18.639 7.426 9.490 1.00 96.31 208 VAL A C 1
ATOM 1604 O O . VAL A 1 208 ? -17.852 7.673 8.580 1.00 96.31 208 VAL A O 1
ATOM 1607 N N . SER A 1 209 ? -18.674 8.147 10.614 1.00 97.31 209 SER A N 1
ATOM 1608 C CA . SER A 1 209 ? -17.687 9.184 10.923 1.00 97.31 209 SER A CA 1
ATOM 1609 C C . SER A 1 209 ? -16.282 8.577 10.938 1.00 97.31 209 SER A C 1
ATOM 1611 O O . SER A 1 209 ? -15.911 7.846 11.862 1.00 97.31 209 SER A O 1
ATOM 1613 N N . ALA A 1 210 ? -15.519 8.866 9.885 1.00 97.88 210 ALA A N 1
ATOM 1614 C CA . ALA A 1 210 ? -14.191 8.321 9.657 1.00 97.88 210 ALA A CA 1
ATOM 1615 C C . ALA A 1 210 ? -13.135 9.426 9.509 1.00 97.88 210 ALA A C 1
ATOM 1617 O O . ALA A 1 210 ? -13.450 10.597 9.251 1.00 97.88 210 ALA A O 1
ATOM 1618 N N . ARG A 1 211 ? -11.863 9.056 9.655 1.00 97.81 211 ARG A N 1
ATOM 1619 C CA . ARG A 1 211 ? -10.719 9.876 9.245 1.00 97.81 211 ARG A CA 1
ATOM 1620 C C . ARG A 1 211 ? -9.690 9.046 8.512 1.00 97.81 211 ARG A C 1
ATOM 1622 O O . ARG A 1 211 ? -9.400 7.927 8.926 1.00 97.81 211 ARG A O 1
ATOM 1629 N N . LEU A 1 212 ? -9.125 9.625 7.461 1.00 97.56 212 LEU A N 1
ATOM 1630 C CA . LEU A 1 212 ? -8.048 9.018 6.698 1.00 97.56 212 LEU A CA 1
ATOM 1631 C C . LEU A 1 212 ? -6.752 9.806 6.907 1.00 97.56 212 LEU A C 1
ATOM 1633 O O . LEU A 1 212 ? -6.777 11.041 6.915 1.00 97.56 212 LEU A O 1
ATOM 1637 N N . TYR A 1 213 ? -5.638 9.094 7.045 1.00 96.62 213 TYR A N 1
ATOM 1638 C CA . TYR A 1 213 ? -4.299 9.635 7.269 1.00 96.62 213 TYR A CA 1
ATOM 1639 C C . TYR A 1 213 ? -3.317 9.020 6.284 1.00 96.62 213 TYR A C 1
ATOM 1641 O O . TYR A 1 213 ? -3.413 7.826 6.015 1.00 96.62 213 TYR A O 1
ATOM 1649 N N . GLY A 1 214 ? -2.360 9.806 5.796 1.00 92.31 214 GLY A N 1
ATOM 1650 C CA . GLY A 1 214 ? -1.250 9.270 5.009 1.00 92.31 214 GLY A CA 1
ATOM 1651 C C . GLY A 1 214 ? -0.625 10.283 4.068 1.00 92.31 214 GLY A C 1
ATOM 1652 O O . GLY A 1 214 ? -0.624 11.493 4.326 1.00 92.31 214 GLY A O 1
ATOM 1653 N N . SER A 1 215 ? -0.093 9.780 2.960 1.00 85.81 215 SER A N 1
ATOM 1654 C CA . SER A 1 215 ? 0.536 10.599 1.930 1.00 85.81 215 SER A CA 1
ATOM 1655 C C . SER A 1 215 ? -0.491 11.292 1.024 1.00 85.81 215 SER A C 1
ATOM 1657 O O . SER A 1 215 ? -1.708 11.267 1.238 1.00 85.81 215 SER A O 1
ATOM 1659 N N . ILE A 1 216 ? 0.003 11.926 -0.040 1.00 82.38 216 ILE A N 1
ATOM 1660 C CA . ILE A 1 216 ? -0.841 12.550 -1.060 1.00 82.38 216 ILE A CA 1
ATOM 1661 C C . ILE A 1 216 ? -1.773 11.539 -1.760 1.00 82.38 216 ILE A C 1
ATOM 1663 O O . ILE A 1 216 ? -2.852 11.922 -2.216 1.00 82.38 216 ILE A O 1
ATOM 1667 N N . HIS A 1 217 ? -1.417 10.248 -1.785 1.00 81.88 217 HIS A N 1
ATOM 1668 C CA . HIS A 1 217 ? -2.254 9.191 -2.357 1.00 81.88 217 HIS A CA 1
ATOM 1669 C C . HIS A 1 217 ? -3.616 9.107 -1.665 1.00 81.88 217 HIS A C 1
ATOM 1671 O O . HIS A 1 217 ? -4.642 9.121 -2.349 1.00 81.88 217 HIS A O 1
ATOM 1677 N N . VAL A 1 218 ? -3.641 9.169 -0.328 1.00 87.38 218 VAL A N 1
ATOM 1678 C CA 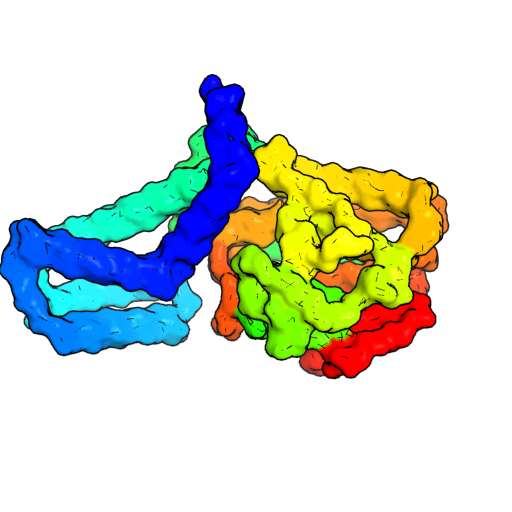. VAL A 1 218 ? -4.882 9.185 0.465 1.00 87.38 218 VAL A CA 1
ATOM 1679 C C . VAL A 1 218 ? -5.798 10.326 0.058 1.00 87.38 218 VAL A C 1
ATOM 1681 O O . VAL A 1 218 ? -7.012 10.155 -0.057 1.00 87.38 218 VAL A O 1
ATOM 1684 N N . ARG A 1 219 ? -5.231 11.502 -0.220 1.00 87.19 219 ARG A N 1
ATOM 1685 C CA . ARG A 1 219 ? -6.006 12.646 -0.702 1.00 87.19 219 ARG A CA 1
ATOM 1686 C C . ARG A 1 219 ? -6.552 12.417 -2.111 1.00 87.19 219 ARG A C 1
ATOM 1688 O O . ARG A 1 219 ? -7.669 12.839 -2.385 1.00 87.19 219 ARG A O 1
ATOM 1695 N N . HIS A 1 220 ? -5.779 11.802 -3.003 1.00 83.81 220 HIS A N 1
ATOM 1696 C CA . HIS A 1 220 ? -6.131 11.676 -4.419 1.00 83.81 220 HIS A CA 1
ATOM 1697 C C . HIS A 1 220 ? -7.334 10.777 -4.681 1.00 83.81 220 HIS A C 1
ATOM 1699 O O . HIS A 1 220 ? -8.175 11.142 -5.500 1.00 83.81 220 HIS A O 1
ATOM 1705 N N . PHE A 1 221 ? -7.430 9.626 -4.012 1.00 84.62 221 PHE A N 1
ATOM 1706 C CA . PHE A 1 221 ? -8.575 8.731 -4.206 1.00 84.62 221 PHE A CA 1
ATOM 1707 C C . PHE A 1 221 ? -9.798 9.127 -3.361 1.00 84.62 221 PHE A C 1
ATOM 1709 O O . PHE A 1 221 ? -10.910 8.689 -3.653 1.00 84.62 221 PHE A O 1
ATOM 1716 N N . SER A 1 222 ? -9.618 9.942 -2.316 1.00 90.31 222 SER A N 1
ATOM 1717 C CA . SER A 1 222 ? -10.697 10.328 -1.400 1.00 90.31 222 SER A CA 1
ATOM 1718 C C . SER A 1 222 ? -11.722 11.265 -2.040 1.00 90.31 222 SER A C 1
ATOM 1720 O O . SER A 1 222 ? -11.389 12.145 -2.836 1.00 90.31 222 SER A O 1
ATOM 1722 N N . LYS A 1 223 ? -12.994 11.130 -1.641 1.00 92.56 223 LYS A N 1
ATOM 1723 C CA . LYS A 1 223 ? -14.040 12.084 -2.036 1.00 92.56 223 LYS A CA 1
ATOM 1724 C C . LYS A 1 223 ? -13.819 13.451 -1.361 1.00 92.56 223 LYS A C 1
ATOM 1726 O O . LYS A 1 223 ? -13.333 13.490 -0.231 1.00 92.56 223 LYS A O 1
ATOM 1731 N N . PRO A 1 224 ? -14.227 14.575 -1.987 1.00 91.19 224 PRO A N 1
ATOM 1732 C CA . PRO A 1 224 ? -13.975 15.918 -1.452 1.00 91.19 224 PRO A CA 1
ATOM 1733 C C . PRO A 1 224 ? -14.522 16.186 -0.042 1.00 91.19 224 PRO A C 1
ATOM 1735 O O . PRO A 1 224 ? -13.960 17.009 0.674 1.00 91.19 224 PRO A O 1
ATOM 1738 N N . HIS A 1 225 ? -15.613 15.523 0.358 1.00 93.38 225 HIS A N 1
ATOM 1739 C CA . HIS A 1 225 ? -16.228 15.682 1.682 1.00 93.38 225 HIS A CA 1
ATOM 1740 C C . HIS A 1 225 ? -15.676 14.724 2.746 1.00 93.38 225 HIS A C 1
ATOM 1742 O O . HIS A 1 225 ? -16.065 14.827 3.909 1.00 93.38 225 HIS A O 1
ATOM 1748 N N . TRP A 1 226 ? -14.788 13.794 2.386 1.00 95.38 226 TRP A N 1
ATOM 1749 C CA . TRP A 1 226 ? -14.156 12.905 3.360 1.00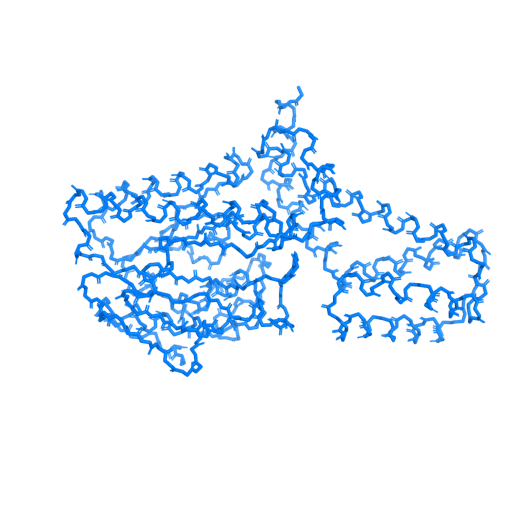 95.38 226 TRP A CA 1
ATOM 1750 C C . TRP A 1 226 ? -13.119 13.661 4.194 1.00 95.38 226 TRP A C 1
ATOM 1752 O O . TRP A 1 226 ? -12.382 14.516 3.703 1.00 95.38 226 TRP A O 1
ATOM 1762 N N . ARG A 1 227 ? -13.045 13.334 5.487 1.00 96.81 227 ARG A N 1
ATOM 1763 C CA . ARG A 1 227 ? -12.099 13.958 6.421 1.00 96.81 227 ARG A CA 1
ATOM 1764 C C . ARG A 1 227 ? -10.720 13.319 6.234 1.00 96.81 227 ARG A C 1
ATOM 1766 O O . ARG A 1 227 ? -10.509 12.188 6.665 1.00 96.81 227 ARG A O 1
ATOM 1773 N N . VAL A 1 228 ? -9.791 14.048 5.617 1.00 96.06 228 VAL A N 1
ATOM 1774 C CA . VAL A 1 228 ? -8.435 13.566 5.297 1.00 96.06 228 VAL A CA 1
ATOM 1775 C C . VAL A 1 228 ? -7.365 14.448 5.949 1.00 96.06 228 VAL A C 1
ATOM 1777 O O . VAL A 1 228 ? -7.397 15.673 5.823 1.00 96.06 228 VAL A O 1
ATOM 1780 N N . ARG A 1 229 ? -6.385 13.822 6.606 1.00 95.56 229 ARG A N 1
ATOM 1781 C CA . ARG A 1 229 ? -5.134 14.426 7.088 1.00 95.56 229 ARG A CA 1
ATOM 1782 C C . ARG A 1 229 ? -3.981 13.876 6.248 1.00 95.56 229 ARG A C 1
ATOM 1784 O O . ARG A 1 229 ? -3.508 12.774 6.497 1.00 95.56 229 ARG A O 1
ATOM 1791 N N . TRP A 1 230 ? -3.556 14.624 5.235 1.00 92.06 230 TRP A N 1
ATOM 1792 C CA . TRP A 1 230 ? -2.462 14.200 4.361 1.00 92.06 230 TRP A CA 1
ATOM 1793 C C . TRP A 1 230 ? -1.198 15.018 4.620 1.00 92.06 230 TRP A C 1
ATOM 1795 O O . TRP A 1 230 ? -1.268 16.198 4.975 1.00 92.06 230 TRP A O 1
ATOM 1805 N N . PHE A 1 231 ? -0.048 14.387 4.414 1.00 90.00 231 PHE A N 1
ATOM 1806 C CA . PHE A 1 231 ? 1.261 14.954 4.708 1.00 90.00 231 PHE A CA 1
ATOM 1807 C C . PHE A 1 231 ? 2.191 14.796 3.497 1.00 90.00 231 PHE A C 1
ATOM 1809 O O . PHE A 1 231 ? 2.218 13.751 2.851 1.00 90.00 231 PHE A O 1
ATOM 1816 N N . SER A 1 232 ? 2.937 15.853 3.158 1.00 79.44 232 SER A N 1
ATOM 1817 C CA . SER A 1 232 ? 3.850 15.842 2.005 1.00 79.44 232 SER A CA 1
ATOM 1818 C C . SER A 1 232 ? 5.126 15.062 2.331 1.00 79.44 232 SER A C 1
ATOM 1820 O O . SER A 1 232 ? 5.922 15.485 3.180 1.00 79.44 232 SER A O 1
ATOM 1822 N N . LEU A 1 233 ? 5.336 13.963 1.599 1.00 72.50 233 LEU A N 1
ATOM 1823 C CA . LEU A 1 233 ? 6.531 13.122 1.688 1.00 72.50 233 LEU A CA 1
ATOM 1824 C C . LEU A 1 233 ? 7.796 13.899 1.301 1.00 72.50 233 LEU A C 1
ATOM 1826 O O . LEU A 1 233 ? 8.831 13.729 1.940 1.00 72.50 233 LEU A O 1
ATOM 1830 N N . VAL A 1 234 ? 7.728 14.813 0.327 1.00 67.12 234 VAL A N 1
ATOM 1831 C CA . VAL A 1 234 ? 8.867 15.676 -0.039 1.00 67.12 234 VAL A CA 1
ATOM 1832 C C . VAL A 1 234 ? 9.196 16.707 1.036 1.00 67.12 234 VAL A C 1
ATOM 1834 O O . VAL A 1 234 ? 10.371 16.955 1.321 1.00 67.12 234 VAL A O 1
ATOM 1837 N N . SER A 1 235 ? 8.185 17.314 1.657 1.00 70.31 235 SER A N 1
ATOM 1838 C CA . SER A 1 235 ? 8.408 18.369 2.652 1.00 70.31 235 SER A CA 1
ATOM 1839 C C . SER A 1 235 ? 8.967 17.826 3.966 1.00 70.31 235 SER A C 1
ATOM 1841 O O . SER A 1 235 ? 9.849 18.446 4.579 1.00 70.31 235 SER A O 1
ATOM 1843 N N . LEU A 1 236 ? 8.440 16.686 4.414 1.00 71.50 236 LEU A N 1
ATOM 1844 C CA . LEU A 1 236 ? 8.777 16.079 5.701 1.00 71.50 236 LEU A CA 1
ATOM 1845 C C . LEU A 1 236 ? 9.878 15.019 5.586 1.00 71.50 236 LEU A C 1
ATOM 1847 O O . LEU A 1 236 ? 10.648 14.863 6.536 1.00 71.50 236 LEU A O 1
ATOM 1851 N N . GLY A 1 237 ? 9.994 14.367 4.429 1.00 65.50 237 GLY A N 1
ATOM 1852 C CA . GLY A 1 237 ? 10.710 13.108 4.237 1.00 65.50 237 GLY A CA 1
ATOM 1853 C C . GLY A 1 237 ? 9.799 11.915 4.539 1.00 65.50 237 GLY A C 1
ATOM 1854 O O . GLY A 1 237 ? 8.975 11.993 5.454 1.00 65.50 237 GLY A O 1
ATOM 1855 N N . ALA A 1 238 ? 9.957 10.810 3.798 1.00 63.03 238 ALA A N 1
ATOM 1856 C CA . ALA A 1 238 ? 9.175 9.585 4.011 1.00 63.03 238 ALA A CA 1
ATOM 1857 C C . ALA A 1 238 ? 9.264 9.114 5.468 1.00 63.03 238 ALA A C 1
ATOM 1859 O O . ALA A 1 238 ? 8.243 8.927 6.123 1.00 63.03 238 ALA A O 1
ATOM 1860 N N . GLU A 1 239 ? 10.480 9.105 6.023 1.00 64.19 239 GLU A N 1
ATOM 1861 C CA . GLU A 1 239 ? 10.703 8.638 7.385 1.00 64.19 239 GLU A CA 1
ATOM 1862 C C . GLU A 1 239 ? 9.910 9.414 8.446 1.00 64.19 239 GLU A C 1
ATOM 1864 O O . GLU A 1 239 ? 9.353 8.826 9.373 1.00 64.19 239 GLU A O 1
ATOM 1869 N N . ARG A 1 240 ? 9.882 10.742 8.323 1.00 78.31 240 ARG A N 1
ATOM 1870 C CA . ARG A 1 240 ? 9.243 11.632 9.296 1.00 78.31 240 ARG A CA 1
ATOM 1871 C C . ARG A 1 240 ? 7.736 11.721 9.091 1.00 78.31 240 ARG A C 1
ATOM 1873 O O . ARG A 1 240 ? 7.016 12.093 10.014 1.00 78.31 240 ARG A O 1
ATOM 1880 N N . THR A 1 241 ? 7.267 11.429 7.882 1.00 85.25 241 THR A N 1
ATOM 1881 C CA . THR A 1 241 ? 5.844 11.486 7.549 1.00 85.25 241 THR A CA 1
ATOM 1882 C C . THR A 1 241 ? 5.063 10.485 8.386 1.00 85.25 241 THR A C 1
ATOM 1884 O O . THR A 1 241 ? 4.072 10.872 8.996 1.00 85.25 241 THR A O 1
ATOM 1887 N N . GLU A 1 242 ? 5.568 9.260 8.532 1.00 88.75 242 GLU A N 1
ATOM 1888 C CA . GLU A 1 242 ? 4.903 8.222 9.325 1.00 88.75 242 GLU A CA 1
ATOM 1889 C C . GLU A 1 242 ? 4.809 8.574 10.814 1.00 88.75 242 GLU A C 1
ATOM 1891 O O . GLU A 1 242 ? 3.763 8.420 11.444 1.00 88.75 242 GLU A O 1
ATOM 1896 N N . GLU A 1 243 ? 5.871 9.141 11.392 1.00 91.19 243 GLU A N 1
ATOM 1897 C CA . GLU A 1 243 ? 5.833 9.617 12.779 1.00 91.19 243 GLU A CA 1
ATOM 1898 C C . GLU A 1 243 ? 4.785 10.719 12.975 1.00 91.19 243 GLU A C 1
ATOM 1900 O O . GLU A 1 243 ? 4.058 10.725 13.970 1.00 91.19 243 GLU A O 1
ATOM 1905 N N . VAL A 1 244 ? 4.688 11.655 12.025 1.00 93.12 244 VAL A N 1
ATOM 1906 C CA . VAL A 1 244 ? 3.687 12.728 12.059 1.00 93.12 244 VAL A CA 1
ATOM 1907 C C . VAL A 1 244 ? 2.279 12.152 11.917 1.00 93.12 244 VAL A C 1
ATOM 1909 O O . VAL A 1 244 ? 1.412 12.521 12.705 1.00 93.12 244 VAL A O 1
ATOM 1912 N N . VAL A 1 245 ? 2.066 11.209 10.994 1.00 95.44 245 VAL A N 1
ATOM 1913 C CA . VAL A 1 245 ? 0.794 10.493 10.812 1.00 95.44 245 VAL A CA 1
ATOM 1914 C C . VAL A 1 245 ? 0.342 9.854 12.124 1.00 95.44 245 VAL A C 1
ATOM 1916 O O . VAL A 1 245 ? -0.767 10.126 12.584 1.00 95.44 245 VAL A O 1
ATOM 1919 N N . PHE A 1 246 ? 1.203 9.072 12.779 1.00 96.19 246 PHE A N 1
ATOM 1920 C CA . PHE A 1 246 ? 0.852 8.404 14.034 1.00 96.19 246 PHE A CA 1
ATOM 1921 C C . PHE A 1 246 ? 0.681 9.372 15.211 1.00 96.19 246 PHE A C 1
ATOM 1923 O O . PHE A 1 246 ? -0.132 9.110 16.098 1.00 96.19 246 PHE A O 1
ATOM 1930 N N . ASN A 1 247 ? 1.403 10.493 15.246 1.00 96.75 247 ASN A N 1
ATOM 1931 C CA . ASN A 1 247 ? 1.191 11.519 16.269 1.00 96.75 247 ASN A CA 1
ATOM 1932 C C . ASN A 1 247 ? -0.152 12.235 16.077 1.00 96.75 247 ASN A C 1
ATOM 1934 O O . ASN A 1 247 ? -0.909 12.357 17.037 1.00 96.75 247 ASN A O 1
ATOM 1938 N N . THR A 1 248 ? -0.501 12.620 14.847 1.00 97.31 248 THR A N 1
ATOM 1939 C CA . THR A 1 248 ? -1.814 13.207 14.541 1.00 97.31 248 THR A CA 1
ATOM 1940 C C . THR A 1 248 ? -2.947 12.211 14.780 1.00 97.31 248 THR A C 1
ATOM 1942 O O . THR A 1 248 ? -3.987 12.592 15.306 1.00 97.31 248 THR A O 1
ATOM 1945 N N . LEU A 1 249 ? -2.748 10.925 14.475 1.00 98.06 249 LEU A N 1
ATOM 1946 C CA . LEU A 1 249 ? -3.705 9.871 14.815 1.00 98.06 249 LEU A CA 1
ATOM 1947 C C . LEU A 1 249 ? -3.962 9.816 16.325 1.00 98.06 249 LEU A C 1
ATOM 1949 O O . LEU A 1 249 ? -5.114 9.800 16.744 1.00 98.06 249 LEU A O 1
ATOM 1953 N N . LYS A 1 250 ? -2.909 9.816 17.153 1.00 98.12 250 LYS A N 1
ATOM 1954 C CA . LYS A 1 250 ? -3.039 9.820 18.621 1.00 98.12 250 LYS A CA 1
ATOM 1955 C C . LYS A 1 250 ? -3.787 11.054 19.129 1.00 98.12 250 LYS A C 1
ATOM 1957 O O . LYS A 1 250 ? -4.598 10.934 20.042 1.00 98.12 250 LYS A O 1
ATOM 1962 N N . GLU A 1 251 ? -3.523 12.225 18.554 1.00 97.88 251 GLU A N 1
ATOM 1963 C CA . GLU A 1 251 ? -4.236 13.463 18.889 1.00 97.88 251 GLU A CA 1
ATOM 1964 C C . GLU A 1 251 ? -5.721 13.373 18.528 1.00 97.88 251 GLU A C 1
ATOM 1966 O O . GLU A 1 251 ? -6.571 13.680 19.363 1.00 97.88 251 GLU A O 1
ATOM 1971 N N . ASP A 1 252 ? -6.047 12.917 17.321 1.00 97.62 252 ASP A N 1
ATOM 1972 C CA . ASP A 1 252 ? -7.432 12.793 16.872 1.00 97.62 252 ASP A CA 1
ATOM 1973 C C . ASP A 1 252 ? -8.188 11.707 17.659 1.00 97.62 252 ASP A C 1
ATOM 1975 O O . ASP A 1 252 ? -9.347 11.912 18.001 1.00 97.62 252 ASP A O 1
ATOM 1979 N N . VAL A 1 253 ? -7.544 10.594 18.033 1.00 97.69 253 VAL A N 1
ATOM 1980 C CA . VAL A 1 253 ? -8.152 9.567 18.905 1.00 97.69 253 VAL A CA 1
ATOM 1981 C C . VAL A 1 253 ? -8.623 10.161 20.239 1.00 97.69 253 VAL A C 1
ATOM 1983 O O . VAL A 1 253 ? -9.656 9.747 20.756 1.00 97.69 253 VAL A O 1
ATOM 1986 N N . LEU A 1 254 ? -7.901 11.138 20.797 1.00 97.19 254 LEU A N 1
ATOM 1987 C CA . LEU A 1 254 ? -8.274 11.778 22.064 1.00 97.19 254 LEU A CA 1
ATOM 1988 C C . LEU A 1 254 ? -9.286 12.916 21.898 1.00 97.19 254 LEU A C 1
ATOM 1990 O O . LEU A 1 254 ? -10.108 13.136 22.785 1.00 97.19 254 LEU A O 1
ATOM 1994 N N . ASN A 1 255 ? -9.196 13.665 20.799 1.00 97.31 255 ASN A N 1
ATOM 1995 C CA . ASN A 1 255 ? -9.910 14.934 20.644 1.00 97.31 255 ASN A CA 1
ATOM 1996 C C . ASN A 1 255 ? -11.150 14.846 19.743 1.00 97.31 255 ASN A C 1
ATOM 1998 O O . ASN A 1 255 ? -11.925 15.797 19.688 1.00 97.31 255 ASN A O 1
ATOM 2002 N N . GLU A 1 256 ? -11.355 13.731 19.039 1.00 95.69 256 GLU A N 1
ATOM 2003 C CA . GLU A 1 256 ? -12.438 13.555 18.065 1.00 95.69 256 GLU A CA 1
ATOM 2004 C C . GLU A 1 256 ? -13.301 12.324 18.407 1.00 95.69 256 GLU A C 1
ATOM 2006 O O . GLU A 1 256 ? -13.350 11.375 17.615 1.00 95.69 256 GLU A O 1
ATOM 2011 N N . PRO A 1 257 ? -14.002 12.330 19.563 1.00 91.50 257 PRO A N 1
ATOM 2012 C CA . PRO A 1 257 ? -14.672 11.153 20.132 1.00 91.50 257 PRO A CA 1
ATOM 2013 C C . PRO A 1 257 ? -15.797 10.580 19.258 1.00 91.50 257 PRO A C 1
ATOM 2015 O O . PRO A 1 257 ? -16.139 9.408 19.385 1.00 91.50 257 PRO A O 1
ATOM 2018 N N . ASP A 1 258 ? -16.346 11.372 18.334 1.00 94.69 258 ASP A N 1
ATOM 2019 C CA . ASP A 1 258 ? -17.361 10.915 17.378 1.00 94.69 258 ASP A CA 1
ATOM 2020 C C . ASP A 1 258 ? -16.768 10.101 16.211 1.00 94.69 258 ASP A C 1
ATOM 2022 O O . ASP A 1 258 ? -17.504 9.574 15.373 1.00 94.69 258 ASP A O 1
ATOM 2026 N N . THR A 1 259 ? -15.439 10.028 16.085 1.00 97.69 259 THR A N 1
ATOM 2027 C CA . THR A 1 259 ? -14.770 9.268 15.021 1.00 97.69 259 THR A CA 1
ATOM 2028 C C . THR A 1 259 ? -14.752 7.789 15.378 1.00 97.69 259 THR A C 1
ATOM 2030 O O . THR A 1 259 ? -14.167 7.393 16.379 1.00 97.69 259 THR A O 1
ATOM 2033 N N . ARG A 1 260 ? -15.364 6.954 14.534 1.00 97.38 260 ARG A N 1
ATOM 2034 C CA . ARG A 1 260 ? -15.483 5.504 14.768 1.00 97.38 260 ARG A CA 1
ATOM 2035 C C . ARG A 1 260 ? -14.571 4.665 13.874 1.00 97.38 260 ARG A C 1
ATOM 2037 O O . ARG A 1 260 ? -14.427 3.473 14.116 1.00 97.38 260 ARG A O 1
ATOM 2044 N N . LEU A 1 261 ? -13.984 5.266 12.838 1.00 98.31 261 LEU A N 1
ATOM 2045 C CA . LEU A 1 261 ? -13.078 4.597 11.906 1.00 98.31 261 LEU A CA 1
ATOM 2046 C C . LEU A 1 261 ? -11.865 5.480 11.604 1.00 98.31 261 LEU A C 1
ATOM 2048 O O . LEU A 1 261 ? -12.009 6.617 11.157 1.00 98.31 261 LEU A O 1
ATOM 2052 N N . PHE A 1 262 ? -10.672 4.929 11.793 1.00 98.25 262 PHE A N 1
ATOM 2053 C CA . PHE A 1 262 ? -9.407 5.562 11.434 1.00 98.25 262 PHE A CA 1
ATOM 2054 C C . PHE A 1 262 ? -8.726 4.691 10.374 1.00 98.25 262 PHE A C 1
ATOM 2056 O O . PHE A 1 262 ? -8.539 3.496 10.591 1.00 98.25 262 PHE A O 1
ATOM 2063 N N . ILE A 1 263 ? -8.391 5.271 9.223 1.00 97.62 263 ILE A N 1
ATOM 2064 C CA . ILE A 1 263 ? -7.716 4.589 8.111 1.00 97.62 263 ILE A CA 1
ATOM 2065 C C . ILE A 1 263 ? -6.344 5.229 7.951 1.00 97.62 263 ILE A C 1
ATOM 2067 O O . ILE A 1 263 ? -6.256 6.433 7.721 1.00 97.62 263 ILE A O 1
ATOM 2071 N N . VAL A 1 264 ? -5.288 4.436 8.083 1.00 96.81 264 VAL A N 1
ATOM 2072 C CA . VAL A 1 264 ? -3.906 4.923 8.102 1.00 96.81 264 VAL A CA 1
ATOM 2073 C C . VAL A 1 264 ? -3.136 4.248 6.976 1.00 96.81 264 VAL A C 1
ATOM 2075 O O . VAL A 1 264 ? -3.058 3.024 6.936 1.00 96.81 264 VAL A O 1
ATOM 2078 N N . ASP A 1 265 ? -2.596 5.053 6.070 1.00 93.88 265 ASP A N 1
ATOM 2079 C CA . ASP A 1 265 ? -1.660 4.646 5.023 1.00 93.88 265 ASP A CA 1
ATOM 2080 C C . ASP A 1 265 ? -0.223 4.885 5.505 1.00 93.88 265 ASP A C 1
ATOM 2082 O O . ASP A 1 265 ? 0.096 5.988 5.958 1.00 93.88 265 ASP A O 1
ATOM 2086 N N . ILE A 1 266 ? 0.605 3.840 5.404 1.00 92.06 266 ILE A N 1
ATOM 2087 C CA . ILE A 1 266 ? 2.047 3.866 5.660 1.00 92.06 266 ILE A CA 1
ATOM 2088 C C . ILE A 1 266 ? 2.732 3.664 4.308 1.00 92.06 266 ILE A C 1
ATOM 2090 O O . ILE A 1 266 ? 2.787 2.546 3.797 1.00 92.06 266 ILE A O 1
ATOM 2094 N N . SER A 1 267 ? 3.258 4.737 3.723 1.00 87.94 267 SER A N 1
ATOM 2095 C CA . SER A 1 267 ? 3.771 4.738 2.346 1.00 87.94 267 SER A CA 1
ATOM 2096 C C . SER A 1 267 ? 5.275 4.449 2.254 1.00 87.94 267 SER A C 1
ATOM 2098 O O . SER A 1 267 ? 5.804 4.218 1.167 1.00 87.94 267 SER A O 1
ATOM 2100 N N . GLU A 1 268 ? 6.004 4.495 3.374 1.00 86.44 268 GLU A N 1
ATOM 2101 C CA . GLU A 1 268 ? 7.469 4.376 3.376 1.00 86.44 268 GLU A CA 1
ATOM 2102 C C . GLU A 1 268 ? 7.976 3.048 2.786 1.00 86.44 268 GLU A C 1
ATOM 2104 O O . GLU A 1 268 ? 8.957 3.046 2.041 1.00 86.44 268 GLU A O 1
ATOM 2109 N N . THR A 1 269 ? 7.322 1.923 3.081 1.00 88.25 269 THR A N 1
ATOM 2110 C CA . THR A 1 269 ? 7.740 0.600 2.589 1.00 88.25 269 THR A CA 1
ATOM 2111 C C . THR A 1 269 ? 7.650 0.493 1.071 1.00 88.25 269 THR A C 1
ATOM 2113 O O . THR A 1 269 ? 8.586 -0.009 0.451 1.00 88.25 269 THR A O 1
ATOM 2116 N N . ASP A 1 270 ? 6.578 1.007 0.471 1.00 87.25 270 ASP A N 1
ATOM 2117 C CA . ASP A 1 270 ? 6.394 1.055 -0.983 1.00 87.25 270 ASP A CA 1
ATOM 2118 C C . ASP A 1 270 ? 7.460 1.933 -1.657 1.00 87.25 270 ASP A C 1
ATOM 2120 O O . ASP A 1 270 ? 8.198 1.488 -2.540 1.00 87.25 270 ASP A O 1
ATOM 2124 N N . PHE A 1 271 ? 7.645 3.147 -1.132 1.00 81.25 271 PHE A N 1
ATOM 2125 C CA . PHE A 1 271 ? 8.629 4.104 -1.631 1.00 81.25 271 PHE A CA 1
ATOM 2126 C C . PHE A 1 271 ? 10.054 3.535 -1.607 1.00 81.25 271 PHE A C 1
ATOM 2128 O O . PHE A 1 271 ? 10.793 3.628 -2.587 1.00 81.25 271 PHE A O 1
ATOM 2135 N N . ILE A 1 272 ? 10.444 2.898 -0.500 1.00 79.25 272 ILE A N 1
ATOM 2136 C CA . ILE A 1 272 ? 11.749 2.242 -0.366 1.00 79.25 272 ILE A CA 1
ATOM 2137 C C . ILE A 1 272 ? 11.842 0.988 -1.250 1.00 79.25 272 ILE A C 1
ATOM 2139 O O . ILE A 1 272 ? 12.920 0.690 -1.777 1.00 79.25 272 ILE A O 1
ATOM 2143 N N . GLY A 1 273 ? 10.732 0.276 -1.452 1.00 78.19 273 GLY A N 1
ATOM 2144 C CA . GLY A 1 273 ? 10.631 -0.867 -2.358 1.00 78.19 273 GLY A CA 1
ATOM 2145 C C . GLY A 1 273 ? 10.949 -0.486 -3.800 1.00 78.19 273 GLY A C 1
ATOM 2146 O O . GLY A 1 273 ? 11.812 -1.111 -4.413 1.00 78.19 273 GLY A O 1
ATOM 2147 N N . HIS A 1 274 ? 10.357 0.590 -4.314 1.00 74.50 274 HIS A N 1
ATOM 2148 C CA . HIS A 1 274 ? 10.671 1.104 -5.650 1.00 74.50 274 HIS A CA 1
ATOM 2149 C C . HIS A 1 274 ? 12.133 1.529 -5.812 1.00 74.50 274 HIS A C 1
ATOM 2151 O O . HIS A 1 274 ? 12.738 1.346 -6.866 1.00 74.50 274 HIS A O 1
ATOM 2157 N N . SER A 1 275 ? 12.716 2.101 -4.766 1.00 69.44 275 SER A N 1
ATOM 2158 C CA . SER A 1 275 ? 14.077 2.630 -4.773 1.00 69.44 275 SER A CA 1
ATOM 2159 C C . SER A 1 275 ? 15.192 1.602 -4.751 1.00 69.44 275 SER A C 1
ATOM 2161 O O . SER A 1 275 ? 16.193 1.736 -5.452 1.00 69.44 275 SER A O 1
ATOM 2163 N N . TYR A 1 276 ? 15.076 0.637 -3.845 1.00 63.75 276 TYR A N 1
ATOM 2164 C CA . TYR A 1 276 ? 16.168 -0.269 -3.501 1.00 63.75 276 TYR A CA 1
ATOM 2165 C C . TYR A 1 276 ? 15.828 -1.719 -3.836 1.00 63.75 276 TYR A C 1
ATOM 2167 O O . TYR A 1 276 ? 16.719 -2.565 -3.895 1.00 63.75 276 TYR A O 1
ATOM 2175 N N . GLY A 1 277 ? 14.548 -1.996 -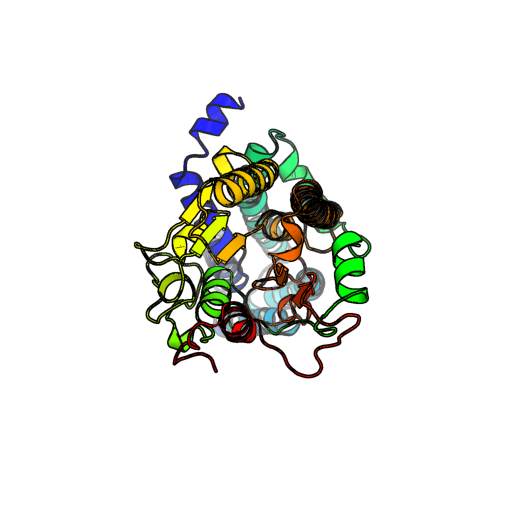4.051 1.00 67.12 277 GLY A N 1
ATOM 2176 C CA . GLY A 1 277 ? 13.993 -3.316 -4.240 1.00 67.12 277 GLY A CA 1
ATOM 2177 C C . GLY A 1 277 ? 13.620 -4.026 -2.935 1.00 67.12 277 GLY A C 1
ATOM 2178 O O . GLY A 1 277 ? 14.170 -3.749 -1.866 1.00 67.12 277 GLY A O 1
ATOM 2179 N N . THR A 1 278 ? 12.698 -4.983 -3.022 1.00 69.69 278 THR A N 1
ATOM 2180 C CA . THR A 1 278 ? 12.122 -5.737 -1.897 1.00 69.69 278 THR A CA 1
ATOM 2181 C C . THR A 1 278 ? 13.108 -6.676 -1.217 1.00 69.69 278 THR A C 1
ATOM 2183 O O . THR A 1 278 ? 12.916 -7.057 -0.066 1.00 69.69 278 THR A O 1
ATOM 2186 N N . TYR A 1 279 ? 14.208 -7.008 -1.891 1.00 69.19 279 TYR A N 1
ATOM 2187 C CA . TYR A 1 279 ? 15.311 -7.777 -1.316 1.00 69.19 279 TYR A CA 1
ATOM 2188 C C . TYR A 1 279 ? 16.419 -6.881 -0.764 1.00 69.19 279 TYR A C 1
ATOM 2190 O O . TYR A 1 279 ? 17.530 -7.360 -0.572 1.00 69.19 279 TYR A O 1
ATOM 2198 N N . SER A 1 280 ? 16.183 -5.586 -0.550 1.00 65.88 280 SER A N 1
ATOM 2199 C CA . SER A 1 280 ? 17.204 -4.674 -0.031 1.00 65.88 280 SER A CA 1
ATOM 2200 C C . SER A 1 280 ? 17.166 -4.535 1.482 1.00 65.88 280 SER A C 1
ATOM 2202 O O . SER A 1 280 ? 16.103 -4.577 2.091 1.00 65.88 280 SER A O 1
ATOM 2204 N N . ARG A 1 281 ? 18.325 -4.275 2.106 1.00 71.75 281 ARG A N 1
ATOM 2205 C CA . ARG A 1 281 ? 18.396 -3.983 3.552 1.00 71.75 281 ARG A CA 1
ATOM 2206 C C . ARG A 1 281 ? 17.542 -2.776 3.939 1.00 71.75 281 ARG A C 1
ATOM 2208 O O . ARG A 1 281 ? 17.002 -2.744 5.038 1.00 71.75 281 ARG A O 1
ATOM 2215 N N . GLN A 1 282 ? 17.436 -1.800 3.044 1.00 77.56 282 GLN A N 1
ATOM 2216 C CA . GLN A 1 282 ? 16.630 -0.601 3.206 1.00 77.56 282 GLN A CA 1
ATOM 2217 C C . GLN A 1 282 ? 15.148 -0.961 3.292 1.00 77.56 282 GLN A C 1
ATOM 2219 O O . GLN A 1 282 ? 14.478 -0.509 4.214 1.00 77.56 282 GLN A O 1
ATOM 2224 N N . TYR A 1 283 ? 14.664 -1.830 2.402 1.00 76.06 283 TYR A N 1
ATOM 2225 C CA . TYR A 1 283 ? 13.291 -2.325 2.447 1.00 76.06 283 TYR A CA 1
ATOM 2226 C C . TYR A 1 283 ? 13.006 -3.111 3.731 1.00 76.06 283 TYR A C 1
ATOM 2228 O O . TYR A 1 283 ? 11.984 -2.880 4.376 1.00 76.06 283 TYR A O 1
ATOM 2236 N N . LEU A 1 284 ? 13.942 -3.965 4.174 1.00 77.31 284 LEU A N 1
ATOM 2237 C CA . LEU A 1 284 ? 13.788 -4.663 5.459 1.00 77.31 284 LEU A CA 1
ATOM 2238 C C . LEU A 1 284 ? 13.691 -3.679 6.632 1.00 77.31 284 LEU A C 1
ATOM 2240 O O . LEU A 1 284 ? 12.875 -3.862 7.531 1.00 77.31 284 LEU A O 1
ATOM 2244 N N . HIS A 1 285 ? 14.521 -2.635 6.622 1.00 81.69 285 HIS A N 1
ATOM 2245 C CA . HIS A 1 285 ? 14.531 -1.622 7.671 1.00 81.69 285 HIS A CA 1
ATOM 2246 C C . HIS A 1 285 ? 13.247 -0.785 7.685 1.00 81.69 285 HIS A C 1
ATOM 2248 O O . HIS A 1 285 ? 12.711 -0.525 8.759 1.00 81.69 285 HIS A O 1
ATOM 2254 N N . ALA A 1 286 ? 12.719 -0.423 6.512 1.00 86.62 286 ALA A N 1
ATOM 2255 C CA . ALA A 1 286 ? 11.418 0.231 6.399 1.00 86.62 286 ALA A CA 1
ATOM 2256 C C . ALA A 1 286 ? 10.303 -0.646 6.993 1.00 86.62 286 ALA A C 1
ATOM 2258 O O . ALA A 1 286 ? 9.452 -0.153 7.731 1.00 86.62 286 ALA A O 1
ATOM 2259 N N . GLY A 1 287 ? 10.358 -1.962 6.758 1.00 90.19 287 GLY A N 1
ATOM 2260 C CA . GLY A 1 287 ? 9.428 -2.913 7.363 1.00 90.19 287 GLY A CA 1
ATOM 2261 C C . GLY A 1 287 ? 9.531 -3.001 8.893 1.00 90.19 287 GLY A C 1
ATOM 2262 O O . GLY A 1 287 ? 8.514 -2.915 9.574 1.00 90.19 287 GLY A O 1
ATOM 2263 N N . ASP A 1 288 ? 10.744 -3.111 9.446 1.00 88.88 288 ASP A N 1
ATOM 2264 C CA . ASP A 1 288 ? 10.992 -3.082 10.904 1.00 88.88 288 ASP A CA 1
ATOM 2265 C C . ASP A 1 288 ? 10.492 -1.778 11.546 1.00 88.88 288 ASP A C 1
ATOM 2267 O O . ASP A 1 288 ? 9.940 -1.768 12.647 1.00 88.88 288 ASP A O 1
ATOM 2271 N N . LYS A 1 289 ? 10.643 -0.659 10.841 1.00 91.06 289 LYS A N 1
ATOM 2272 C CA . LYS A 1 289 ? 10.166 0.634 11.314 1.00 91.06 289 LYS A CA 1
ATOM 2273 C C . LYS A 1 289 ? 8.639 0.726 11.321 1.00 91.06 289 LYS A C 1
ATOM 2275 O O . LYS A 1 289 ? 8.080 1.200 12.310 1.00 91.06 289 LYS A O 1
ATOM 2280 N N . ALA A 1 290 ? 7.969 0.250 10.271 1.00 93.69 290 ALA A N 1
ATOM 2281 C CA . ALA A 1 290 ? 6.510 0.168 10.232 1.00 93.69 290 ALA A CA 1
ATOM 2282 C C . ALA A 1 290 ? 5.971 -0.719 11.370 1.00 93.69 290 ALA A C 1
ATOM 2284 O O . ALA A 1 290 ? 5.065 -0.307 12.095 1.00 93.69 290 ALA A O 1
ATOM 2285 N N . ASP A 1 291 ? 6.591 -1.883 11.594 1.00 95.94 291 ASP A N 1
ATOM 2286 C CA . ASP A 1 291 ? 6.260 -2.803 12.691 1.00 95.94 291 ASP A CA 1
ATOM 2287 C C . ASP A 1 291 ? 6.342 -2.108 14.062 1.00 95.94 291 ASP A C 1
ATOM 2289 O O . ASP A 1 291 ? 5.382 -2.128 14.836 1.00 95.94 291 ASP A O 1
ATOM 2293 N N . LYS A 1 292 ? 7.438 -1.381 14.321 1.00 95.50 292 LYS A N 1
ATOM 2294 C CA . LYS A 1 292 ? 7.637 -0.605 15.558 1.00 95.50 292 LYS A CA 1
ATOM 2295 C C . LYS A 1 292 ? 6.658 0.551 15.720 1.00 95.50 292 LYS A C 1
ATOM 2297 O O . LYS A 1 292 ? 6.250 0.847 16.842 1.00 95.50 292 LYS A O 1
ATOM 2302 N N . LEU A 1 293 ? 6.289 1.246 14.645 1.00 95.75 293 LEU A N 1
ATOM 2303 C CA . LEU A 1 293 ? 5.299 2.327 14.715 1.00 95.75 293 LEU A CA 1
ATOM 2304 C C . LEU A 1 293 ? 3.933 1.791 15.152 1.00 95.75 293 LEU A C 1
ATOM 2306 O O . LEU A 1 293 ? 3.306 2.363 16.050 1.00 95.75 293 LEU A O 1
ATOM 2310 N N . ILE A 1 294 ? 3.520 0.661 14.578 1.00 97.56 294 ILE A N 1
ATOM 2311 C CA . ILE A 1 294 ? 2.271 -0.016 14.932 1.00 97.56 294 ILE A CA 1
ATOM 2312 C C . ILE A 1 294 ? 2.345 -0.548 16.370 1.00 97.56 294 ILE A C 1
ATOM 2314 O O . ILE A 1 294 ? 1.413 -0.322 17.147 1.00 97.56 294 ILE A O 1
ATOM 2318 N N . GLU A 1 295 ? 3.455 -1.180 16.766 1.00 98.12 295 GLU A N 1
ATOM 2319 C CA . GLU A 1 295 ? 3.681 -1.645 18.141 1.00 98.12 295 GLU A CA 1
ATOM 2320 C C . GLU A 1 295 ? 3.561 -0.495 19.150 1.00 98.12 295 GLU A C 1
ATOM 2322 O O . GLU A 1 295 ? 2.807 -0.588 20.122 1.00 98.12 295 GLU A O 1
ATOM 2327 N N . ASN A 1 296 ? 4.242 0.623 18.890 1.00 98.25 296 ASN A N 1
ATOM 2328 C CA . ASN A 1 296 ? 4.227 1.805 19.749 1.00 98.25 296 ASN A CA 1
ATOM 2329 C C . ASN A 1 296 ? 2.833 2.433 19.851 1.00 98.25 296 ASN A C 1
ATOM 2331 O O . ASN A 1 296 ? 2.452 2.926 20.914 1.00 98.25 296 ASN A O 1
ATOM 2335 N N . PHE A 1 297 ? 2.059 2.438 18.764 1.00 98.31 297 PHE A N 1
ATOM 2336 C CA . PHE A 1 297 ? 0.673 2.898 18.795 1.00 98.31 297 PHE A CA 1
ATOM 2337 C C . PHE A 1 297 ? -0.209 1.979 19.649 1.00 98.31 297 PHE A C 1
ATOM 2339 O O . PHE A 1 297 ? -0.957 2.460 20.500 1.00 98.31 297 PHE A O 1
ATOM 2346 N N . CYS A 1 298 ? -0.062 0.661 19.501 1.00 98.25 298 CYS A N 1
ATOM 2347 C CA . CYS A 1 298 ? -0.777 -0.318 20.319 1.00 98.25 298 CYS A CA 1
ATOM 2348 C C . CYS A 1 298 ? -0.402 -0.216 21.805 1.00 98.25 298 CYS A C 1
ATOM 2350 O O . CYS A 1 298 ? -1.278 -0.296 22.665 1.00 98.25 298 CYS A O 1
ATOM 2352 N N . GLY A 1 299 ? 0.883 -0.023 22.118 1.00 98.31 299 GLY A N 1
ATOM 2353 C CA . GLY A 1 299 ? 1.361 0.231 23.479 1.00 98.31 299 GLY A CA 1
ATOM 2354 C C . GLY A 1 299 ? 0.754 1.505 24.063 1.00 98.31 299 GLY A C 1
ATOM 2355 O O . GLY A 1 299 ? 0.171 1.475 25.141 1.00 98.31 299 GLY A O 1
ATOM 2356 N N . TRP A 1 300 ? 0.762 2.594 23.293 1.00 98.56 300 TRP A N 1
ATOM 2357 C CA . TRP A 1 300 ? 0.156 3.865 23.692 1.00 98.56 300 TRP A CA 1
ATOM 2358 C C . TRP A 1 300 ? -1.350 3.755 23.991 1.00 98.56 300 TRP A C 1
ATOM 2360 O O . TRP A 1 300 ? -1.822 4.383 24.943 1.00 98.56 300 TRP A O 1
ATOM 2370 N N . LEU A 1 301 ? -2.096 2.951 23.217 1.00 98.25 301 LEU A N 1
ATOM 2371 C CA . LEU A 1 301 ? -3.507 2.646 23.490 1.00 98.25 301 LEU A CA 1
ATOM 2372 C C . LEU A 1 301 ? -3.672 1.881 24.812 1.00 98.25 301 LEU A C 1
ATOM 2374 O O . LEU A 1 301 ? -4.564 2.203 25.597 1.00 98.25 301 LEU A O 1
ATOM 2378 N N . LYS A 1 302 ? -2.813 0.888 25.079 1.00 97.94 302 LYS A N 1
ATOM 2379 C CA . LYS A 1 302 ? -2.844 0.090 26.319 1.00 97.94 302 LYS A CA 1
ATOM 2380 C C . LYS A 1 302 ? -2.549 0.938 27.547 1.00 97.94 302 LYS A C 1
ATOM 2382 O O . LYS A 1 302 ? -3.304 0.875 28.511 1.00 97.94 302 LYS A O 1
ATOM 2387 N N . ASP A 1 303 ? -1.528 1.788 27.479 1.00 98.31 303 ASP A N 1
ATOM 2388 C CA . ASP A 1 303 ? -1.138 2.686 28.574 1.00 98.31 303 ASP A CA 1
ATOM 2389 C C . ASP A 1 303 ? -2.258 3.661 28.971 1.00 98.31 303 ASP A C 1
ATOM 2391 O O . ASP A 1 303 ? -2.270 4.191 30.080 1.00 98.31 303 ASP A O 1
ATOM 2395 N N . ARG A 1 304 ? -3.209 3.908 28.063 1.00 97.50 304 ARG A N 1
ATOM 2396 C CA . ARG A 1 304 ? -4.375 4.778 28.273 1.00 97.50 304 ARG A CA 1
ATOM 2397 C C . ARG A 1 304 ? -5.667 4.025 28.570 1.00 97.50 304 ARG A C 1
ATOM 2399 O O . ARG A 1 304 ? -6.698 4.667 28.727 1.00 97.50 304 ARG A O 1
ATOM 2406 N N . GLY A 1 305 ? -5.632 2.694 28.623 1.00 97.31 305 GLY A N 1
ATOM 2407 C CA . GLY A 1 305 ? -6.831 1.870 28.786 1.00 97.31 305 GLY A CA 1
ATOM 2408 C C . GLY A 1 305 ? -7.794 1.928 27.595 1.00 97.31 305 GLY A C 1
ATOM 2409 O O . GLY A 1 305 ? -8.948 1.557 27.744 1.00 97.31 305 GLY A O 1
ATOM 2410 N N . LEU A 1 306 ? -7.334 2.388 26.425 1.00 96.56 306 LEU A N 1
ATOM 2411 C CA . LEU A 1 306 ? -8.146 2.520 25.210 1.00 96.56 306 LEU A CA 1
ATOM 2412 C C . LEU A 1 306 ? -8.089 1.271 24.326 1.00 96.56 306 LEU A C 1
ATOM 2414 O O . LEU A 1 306 ? -8.918 1.105 23.444 1.00 96.56 306 LEU A O 1
ATOM 2418 N N . TYR A 1 307 ? -7.100 0.395 24.523 1.00 96.81 307 TYR A N 1
ATOM 2419 C CA . TYR A 1 307 ? -6.846 -0.733 23.619 1.00 96.81 307 TYR A CA 1
ATOM 2420 C C . TYR A 1 307 ? -8.062 -1.650 23.416 1.00 96.81 307 TYR A C 1
ATOM 2422 O O . TYR A 1 307 ? -8.278 -2.128 22.306 1.00 96.81 307 TYR A O 1
ATOM 2430 N N . ASP A 1 308 ? -8.878 -1.856 24.452 1.00 95.94 308 ASP A N 1
ATOM 2431 C CA . ASP A 1 308 ? -10.036 -2.755 24.388 1.00 95.94 308 ASP A CA 1
ATOM 2432 C C . ASP A 1 308 ? -11.225 -2.187 23.589 1.00 95.94 308 ASP A C 1
ATOM 2434 O O . ASP A 1 308 ? -12.129 -2.941 23.207 1.00 95.94 308 ASP A O 1
ATOM 2438 N N . ASP A 1 309 ? -11.202 -0.887 23.286 1.00 94.31 309 ASP A N 1
ATOM 2439 C CA . ASP A 1 309 ? -12.195 -0.215 22.444 1.00 94.31 309 ASP A CA 1
ATOM 2440 C C . ASP A 1 309 ? -11.845 -0.282 20.952 1.00 94.31 309 ASP A C 1
ATOM 2442 O O . ASP A 1 309 ? -12.694 -0.005 20.102 1.00 94.31 309 ASP A O 1
ATOM 2446 N N . PHE A 1 310 ? -10.620 -0.696 20.614 1.00 96.69 310 PHE A N 1
ATOM 2447 C CA . PHE A 1 310 ? -10.144 -0.767 19.239 1.00 96.69 310 PHE A CA 1
ATOM 2448 C C . PHE A 1 310 ? -10.098 -2.205 18.721 1.00 96.69 310 PHE A C 1
ATOM 2450 O O . PHE A 1 310 ? -9.644 -3.142 19.375 1.00 96.69 310 PHE A O 1
ATOM 2457 N N . THR A 1 311 ? -10.531 -2.362 17.473 1.00 97.69 311 THR A N 1
ATOM 2458 C CA . THR A 1 311 ? -10.131 -3.482 16.619 1.00 97.69 311 THR A CA 1
ATOM 2459 C C . THR A 1 311 ? -9.171 -2.940 15.578 1.00 97.69 311 THR A C 1
ATOM 2461 O O . THR A 1 311 ? -9.472 -1.941 14.925 1.00 97.69 311 THR A O 1
ATOM 2464 N N . ILE A 1 312 ? -8.017 -3.581 15.438 1.00 98.31 312 ILE A N 1
ATOM 2465 C CA . ILE A 1 312 ? -6.961 -3.161 14.523 1.00 98.31 312 ILE A CA 1
ATOM 2466 C C . ILE A 1 312 ? -6.886 -4.179 13.389 1.00 98.31 312 ILE A C 1
ATOM 2468 O O . ILE A 1 312 ? -6.840 -5.389 13.620 1.00 98.31 312 ILE A O 1
ATOM 2472 N N . ILE A 1 313 ? -6.897 -3.665 12.162 1.00 98.38 313 ILE A N 1
ATOM 2473 C CA . ILE A 1 313 ? -6.799 -4.445 10.931 1.00 98.38 313 ILE A CA 1
ATOM 2474 C C . ILE A 1 313 ? -5.546 -3.970 10.208 1.00 98.38 313 ILE A C 1
ATOM 2476 O O . ILE A 1 313 ? -5.420 -2.783 9.915 1.00 98.38 313 ILE A O 1
ATOM 2480 N N . ILE A 1 314 ? -4.625 -4.888 9.935 1.00 97.88 314 ILE A N 1
ATOM 2481 C CA . ILE A 1 314 ? -3.408 -4.620 9.170 1.00 97.88 314 ILE A CA 1
ATOM 2482 C C . ILE A 1 314 ? -3.535 -5.308 7.824 1.00 97.88 314 ILE A C 1
ATOM 2484 O O . ILE A 1 314 ? -3.733 -6.522 7.765 1.00 97.88 314 ILE A O 1
ATOM 2488 N N . SER A 1 315 ? -3.417 -4.514 6.764 1.00 96.62 315 SER A N 1
ATOM 2489 C CA . SER A 1 315 ? -3.392 -4.979 5.384 1.00 96.62 315 SER A CA 1
ATOM 2490 C C . SER A 1 315 ? -2.450 -4.130 4.539 1.00 96.62 315 SER A C 1
ATOM 2492 O O . SER A 1 315 ? -2.024 -3.064 4.976 1.00 96.62 315 SER A O 1
ATOM 2494 N N . SER A 1 316 ? -2.153 -4.602 3.329 1.00 95.25 316 SER A N 1
ATOM 2495 C CA . SER A 1 316 ? -1.576 -3.784 2.257 1.00 95.25 316 SER A CA 1
ATOM 2496 C C . SER A 1 316 ? -2.572 -3.645 1.107 1.00 95.25 316 SER A C 1
ATOM 2498 O O . SER A 1 316 ? -3.472 -4.479 0.951 1.00 95.25 316 SER A O 1
ATOM 2500 N N . ASP A 1 317 ? -2.410 -2.595 0.315 1.00 93.69 317 ASP A N 1
ATOM 2501 C CA . ASP A 1 317 ? -3.126 -2.352 -0.933 1.00 93.69 317 ASP A CA 1
ATOM 2502 C C . ASP A 1 317 ? -2.625 -3.286 -2.045 1.00 93.69 317 ASP A C 1
ATOM 2504 O O . ASP A 1 317 ? -3.426 -3.913 -2.732 1.00 93.69 317 ASP A O 1
ATOM 2508 N N . HIS A 1 318 ? -1.315 -3.470 -2.165 1.00 93.62 318 HIS A N 1
ATOM 2509 C CA . HIS A 1 318 ? -0.661 -4.454 -3.021 1.00 93.62 318 HIS A CA 1
ATOM 2510 C C . HIS A 1 318 ? 0.640 -4.952 -2.385 1.00 93.62 318 HIS A C 1
ATOM 2512 O O . HIS A 1 318 ? 1.080 -4.476 -1.335 1.00 93.62 318 HIS A O 1
ATOM 2518 N N . GLY A 1 319 ? 1.232 -5.969 -3.003 1.00 88.31 319 GLY A N 1
ATOM 2519 C CA . GLY A 1 319 ? 2.617 -6.336 -2.756 1.00 88.31 319 GLY A CA 1
ATOM 2520 C C . GLY A 1 319 ? 3.569 -5.692 -3.769 1.00 88.31 319 GLY A C 1
ATOM 2521 O O . GLY A 1 319 ? 3.184 -4.806 -4.530 1.00 88.31 319 GLY A O 1
ATOM 2522 N N . MET A 1 320 ? 4.819 -6.144 -3.788 1.00 81.62 320 MET A N 1
ATOM 2523 C CA . MET A 1 320 ? 5.879 -5.611 -4.645 1.00 81.62 320 MET A CA 1
ATOM 2524 C C . MET A 1 320 ? 6.807 -6.750 -5.054 1.00 81.62 320 MET A C 1
ATOM 2526 O O . MET A 1 320 ? 7.210 -7.567 -4.221 1.00 81.62 320 MET A O 1
ATOM 2530 N N . PHE A 1 321 ? 7.179 -6.794 -6.329 1.00 74.88 321 PHE A N 1
ATOM 2531 C CA . PHE A 1 321 ? 8.109 -7.781 -6.847 1.00 74.88 321 PHE A CA 1
ATOM 2532 C C . PHE A 1 321 ? 9.361 -7.117 -7.406 1.00 74.88 321 PHE A C 1
ATOM 2534 O O . PHE A 1 321 ? 9.299 -6.301 -8.322 1.00 74.88 321 PHE A O 1
ATOM 25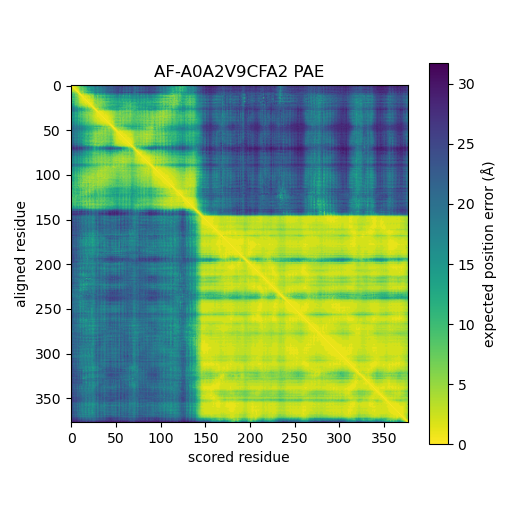41 N N . ILE A 1 322 ? 10.521 -7.488 -6.856 1.00 66.94 322 ILE A N 1
ATOM 2542 C CA . ILE A 1 322 ? 11.814 -6.842 -7.107 1.00 66.94 322 ILE A CA 1
ATOM 2543 C C . ILE A 1 322 ? 11.763 -5.358 -6.759 1.00 66.94 322 ILE A C 1
ATOM 2545 O O . ILE A 1 322 ? 12.243 -5.016 -5.699 1.00 66.94 322 ILE A O 1
ATOM 2549 N N . SER A 1 323 ? 11.203 -4.492 -7.594 1.00 68.38 323 SER A N 1
ATOM 2550 C CA . SER A 1 323 ? 11.090 -3.045 -7.371 1.00 68.38 323 SER A CA 1
ATOM 2551 C C . SER A 1 323 ? 9.871 -2.439 -8.070 1.00 68.38 323 SER A C 1
ATOM 2553 O O . SER A 1 323 ? 9.795 -1.218 -8.214 1.00 68.38 323 SER A O 1
ATOM 2555 N N . ASP A 1 324 ? 8.965 -3.275 -8.579 1.00 68.69 324 ASP A N 1
ATOM 2556 C CA . ASP A 1 324 ? 7.769 -2.826 -9.281 1.00 68.69 324 ASP A CA 1
ATOM 2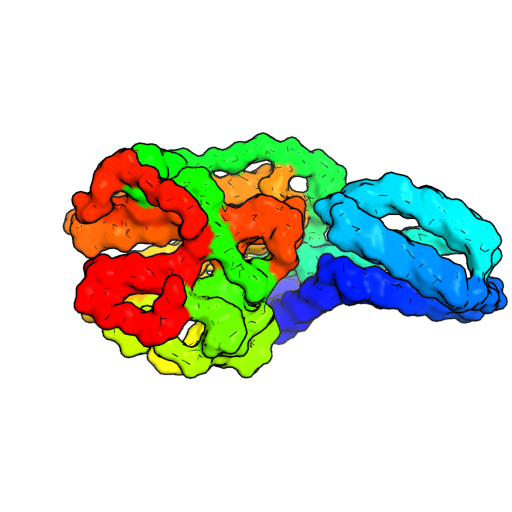557 C C . ASP A 1 324 ? 6.554 -3.683 -8.901 1.00 68.69 324 ASP A C 1
ATOM 2559 O O . ASP A 1 324 ? 6.663 -4.784 -8.349 1.00 68.69 324 ASP A O 1
ATOM 2563 N N . HIS A 1 325 ? 5.382 -3.142 -9.185 1.00 79.81 325 HIS A N 1
ATOM 2564 C CA . HIS A 1 325 ? 4.089 -3.769 -8.978 1.00 79.81 325 HIS A CA 1
ATOM 2565 C C . HIS A 1 325 ? 3.107 -3.162 -9.970 1.00 79.81 325 HIS A C 1
ATOM 2567 O O . HIS A 1 325 ? 3.226 -1.988 -10.320 1.00 79.81 325 HIS A O 1
ATOM 2573 N N . SER A 1 326 ? 2.135 -3.934 -10.458 1.00 72.31 326 SER A N 1
ATOM 2574 C CA . SER A 1 326 ? 1.028 -3.396 -11.268 1.00 72.31 326 SER A CA 1
ATOM 2575 C C . SER A 1 326 ? 0.118 -4.457 -11.853 1.00 72.31 326 SER A C 1
ATOM 2577 O O . SER A 1 326 ? -1.074 -4.219 -12.064 1.00 72.31 326 SER A O 1
ATOM 2579 N N . TYR A 1 327 ? 0.711 -5.565 -12.276 1.00 72.56 327 TYR A N 1
ATOM 2580 C CA . TYR A 1 327 ? 0.138 -6.416 -13.313 1.00 72.56 327 TYR A CA 1
ATOM 2581 C C . TYR A 1 327 ? -0.224 -7.805 -12.789 1.00 72.56 327 TYR A C 1
ATOM 2583 O O . TYR A 1 327 ? -0.706 -8.619 -13.572 1.00 72.56 327 TYR A O 1
ATOM 2591 N N . LEU A 1 328 ? -0.066 -8.041 -11.478 1.00 76.19 328 LEU A N 1
ATOM 2592 C CA . LEU A 1 328 ? -0.337 -9.328 -10.831 1.00 76.19 328 LEU A CA 1
ATOM 2593 C C . LEU A 1 328 ? 0.510 -10.454 -11.434 1.00 76.19 328 LEU A C 1
ATOM 2595 O O . LEU A 1 328 ? 0.021 -11.564 -11.634 1.00 76.19 328 LEU A O 1
ATOM 2599 N N . LEU A 1 329 ? 1.762 -10.152 -11.778 1.00 66.88 329 LEU A N 1
ATOM 2600 C CA . LEU A 1 329 ? 2.631 -11.112 -12.460 1.00 66.88 329 LEU A CA 1
ATOM 2601 C C . LEU A 1 329 ? 3.313 -12.044 -11.453 1.00 66.88 329 LEU A C 1
ATOM 2603 O O . LEU A 1 329 ? 3.497 -13.232 -11.717 1.00 66.88 329 LEU A O 1
ATOM 2607 N N . SER A 1 330 ? 3.550 -11.543 -10.239 1.00 70.62 330 SER A N 1
ATOM 2608 C CA . SER A 1 330 ? 4.099 -12.314 -9.130 1.00 70.62 330 SER A CA 1
ATOM 2609 C C . SER A 1 330 ? 3.104 -12.507 -7.987 1.00 70.62 330 SER A C 1
ATOM 2611 O O . SER A 1 330 ? 2.363 -11.599 -7.611 1.00 70.62 330 SER A O 1
ATOM 2613 N N . ALA A 1 331 ? 3.168 -13.666 -7.326 1.00 71.12 331 ALA A N 1
ATOM 2614 C CA . ALA A 1 331 ? 2.484 -13.886 -6.049 1.00 71.12 331 ALA A CA 1
ATOM 2615 C C . ALA A 1 331 ? 2.878 -12.833 -4.993 1.00 71.12 331 ALA A C 1
ATOM 2617 O O . ALA A 1 331 ? 2.057 -12.472 -4.156 1.00 71.12 331 ALA A O 1
ATOM 2618 N N . GLN A 1 332 ? 4.104 -12.300 -5.074 1.00 77.25 332 GLN A N 1
ATOM 2619 C CA . GLN A 1 332 ? 4.600 -11.239 -4.191 1.00 77.25 332 GLN A CA 1
ATOM 2620 C C . GLN A 1 332 ? 3.934 -9.882 -4.450 1.00 77.25 332 GLN A C 1
ATOM 2622 O O . GLN A 1 332 ? 4.017 -9.026 -3.584 1.00 77.25 332 GLN A O 1
ATOM 2627 N N . GLU A 1 333 ? 3.282 -9.681 -5.603 1.00 77.69 333 GLU A N 1
ATOM 2628 C CA . GLU A 1 333 ? 2.407 -8.528 -5.869 1.00 77.69 333 GLU A CA 1
ATOM 2629 C C . GLU A 1 333 ? 0.954 -8.804 -5.464 1.00 77.69 333 GLU A C 1
ATOM 2631 O O . GLU A 1 333 ? 0.255 -7.899 -5.011 1.00 77.69 333 GLU A O 1
ATOM 2636 N N . ILE A 1 334 ? 0.493 -10.044 -5.672 1.00 84.12 334 ILE A N 1
ATOM 2637 C CA . ILE A 1 334 ? -0.916 -10.435 -5.536 1.00 84.12 334 ILE A CA 1
ATOM 2638 C C . ILE A 1 334 ? -1.356 -10.488 -4.073 1.00 84.12 334 ILE A C 1
ATOM 2640 O O . ILE A 1 334 ? -2.433 -9.986 -3.749 1.00 84.12 334 ILE A O 1
ATOM 2644 N N . TYR A 1 335 ? -0.565 -11.150 -3.226 1.00 89.19 335 TYR A N 1
ATOM 2645 C CA . TYR A 1 335 ? -0.966 -11.493 -1.865 1.00 89.19 335 TYR A CA 1
ATOM 2646 C C . TYR A 1 335 ? -0.436 -10.470 -0.864 1.00 89.19 335 TYR A C 1
ATOM 2648 O O . TYR A 1 335 ? 0.773 -10.307 -0.696 1.00 89.19 335 TYR A O 1
ATOM 2656 N N . THR A 1 336 ? -1.353 -9.801 -0.173 1.00 94.44 336 THR A N 1
ATOM 2657 C CA . THR A 1 336 ? -1.065 -8.809 0.863 1.00 94.44 336 THR A CA 1
ATOM 2658 C C . THR A 1 336 ? -1.302 -9.393 2.255 1.00 94.44 336 THR A C 1
ATOM 2660 O O . THR A 1 336 ? -2.118 -10.306 2.407 1.00 94.44 336 THR A O 1
ATOM 2663 N N . PRO A 1 337 ? -0.601 -8.925 3.306 1.00 94.50 337 PRO A N 1
ATOM 2664 C CA . PRO A 1 337 ? -0.915 -9.355 4.665 1.00 94.50 337 PRO A CA 1
ATOM 2665 C C . PRO A 1 337 ? -2.371 -9.013 4.991 1.00 94.50 337 PRO A C 1
ATOM 2667 O O . PRO A 1 337 ? -2.876 -7.997 4.533 1.00 94.50 337 PRO A O 1
ATOM 2670 N N . LEU A 1 338 ? -3.037 -9.840 5.795 1.00 97.12 338 LEU A N 1
ATOM 2671 C CA . LEU A 1 338 ? -4.331 -9.497 6.376 1.00 97.12 338 LEU A CA 1
ATOM 2672 C C . LEU A 1 338 ? -4.421 -10.076 7.786 1.00 97.12 338 LEU A C 1
ATOM 2674 O O . LEU A 1 338 ? -4.549 -11.289 7.969 1.00 97.12 338 LEU A O 1
ATOM 2678 N N . ILE A 1 339 ? -4.328 -9.195 8.778 1.00 97.94 339 ILE A N 1
ATOM 2679 C CA . ILE A 1 339 ? -4.286 -9.539 10.200 1.00 97.94 339 ILE A CA 1
ATOM 2680 C C . ILE A 1 339 ? -5.342 -8.710 10.928 1.00 97.94 339 ILE A C 1
ATOM 2682 O O . ILE A 1 339 ? -5.384 -7.492 10.779 1.00 97.94 339 ILE A O 1
ATOM 2686 N N . PHE A 1 340 ? -6.154 -9.359 11.755 1.00 98.25 340 PHE A N 1
ATOM 2687 C CA . PHE A 1 340 ? -7.089 -8.710 12.667 1.00 98.25 340 PHE A CA 1
ATOM 2688 C C . PHE A 1 340 ? -6.655 -9.014 14.097 1.00 98.25 340 PHE A C 1
ATOM 2690 O O . PHE A 1 340 ? -6.434 -10.175 14.448 1.00 98.25 340 PHE A O 1
ATOM 2697 N N . PHE A 1 341 ? -6.560 -7.992 14.941 1.00 98.00 341 PHE A N 1
ATOM 2698 C CA . PHE A 1 341 ? -6.257 -8.165 16.359 1.00 98.00 341 PHE A CA 1
ATOM 2699 C C . PHE A 1 341 ? -6.920 -7.093 17.227 1.00 98.00 341 PHE A C 1
ATOM 2701 O O . PHE A 1 341 ? -7.359 -6.047 16.751 1.00 98.00 341 PHE A O 1
ATOM 2708 N N . GLY A 1 342 ? -7.027 -7.390 18.519 1.00 95.44 342 GLY A N 1
ATOM 2709 C CA . GLY A 1 342 ? -7.791 -6.607 19.488 1.00 95.44 342 GLY A CA 1
ATOM 2710 C C . GLY A 1 342 ? -8.520 -7.529 20.461 1.00 95.44 342 GLY A C 1
ATOM 2711 O O . GLY A 1 342 ? -8.649 -8.727 20.210 1.00 95.44 342 GLY A O 1
ATOM 2712 N N . SER A 1 343 ? -9.011 -6.977 21.568 1.00 92.50 343 SER A N 1
ATOM 2713 C CA . SER A 1 343 ? -9.640 -7.747 22.657 1.00 92.50 343 SER A CA 1
ATOM 2714 C C . SER A 1 343 ? -10.871 -8.553 22.222 1.00 92.50 343 SER A C 1
ATOM 2716 O O . SER A 1 343 ? -11.188 -9.578 22.822 1.00 92.50 343 SER A O 1
ATOM 2718 N N . LYS A 1 344 ? -11.556 -8.101 21.164 1.00 92.44 344 LYS A N 1
ATOM 2719 C CA . LYS A 1 344 ? -12.785 -8.706 20.623 1.00 92.44 344 LYS A CA 1
ATOM 2720 C C . LYS A 1 344 ? -12.543 -9.626 19.422 1.00 92.44 344 LYS A C 1
ATOM 2722 O O . LYS A 1 344 ? -13.505 -10.141 18.856 1.00 92.44 344 LYS A O 1
ATOM 2727 N N . ILE A 1 345 ? -11.288 -9.835 19.020 1.00 95.31 345 ILE A N 1
ATOM 2728 C CA . ILE A 1 345 ? -10.938 -10.757 17.936 1.00 95.31 345 ILE A CA 1
ATOM 2729 C C . ILE A 1 345 ? -10.666 -12.146 18.505 1.00 95.31 345 ILE A C 1
ATOM 2731 O O . ILE A 1 345 ? -9.947 -12.299 19.490 1.00 95.31 345 ILE A O 1
ATOM 2735 N N . ALA A 1 346 ? -11.232 -13.168 17.861 1.00 92.38 346 ALA A N 1
ATOM 2736 C CA . ALA A 1 346 ? -11.022 -14.552 18.257 1.00 92.38 346 ALA A CA 1
ATOM 2737 C 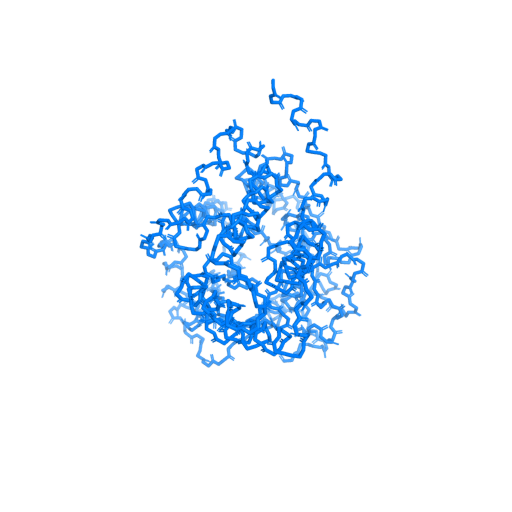C . ALA A 1 346 ? -9.519 -14.912 18.219 1.00 92.38 346 ALA A C 1
ATOM 2739 O O . ALA A 1 346 ? -8.852 -14.678 17.202 1.00 92.38 346 ALA A O 1
ATOM 2740 N N . PRO A 1 347 ? -8.967 -15.487 19.303 1.00 95.38 347 PRO A N 1
ATOM 2741 C CA . PRO A 1 347 ? -7.556 -15.840 19.355 1.00 95.38 347 PRO A CA 1
ATOM 2742 C C . PRO A 1 347 ? -7.240 -16.991 18.392 1.00 95.38 347 PRO A C 1
ATOM 2744 O O . PRO A 1 347 ? -8.105 -17.812 18.077 1.00 95.38 347 PRO A O 1
ATOM 2747 N N . HIS A 1 348 ? -5.989 -17.049 17.932 1.00 95.00 348 HIS A N 1
ATOM 2748 C CA . HIS A 1 348 ? -5.414 -18.135 17.123 1.00 95.00 348 HIS A CA 1
ATOM 2749 C C . HIS A 1 348 ? -6.254 -18.559 15.907 1.00 95.00 348 HIS A C 1
ATOM 2751 O O . HIS A 1 348 ? -6.268 -19.725 15.511 1.00 95.00 348 HIS A O 1
ATOM 2757 N N . SER A 1 349 ? -6.970 -17.612 15.307 1.00 95.56 349 SER A N 1
ATOM 2758 C CA . SER A 1 349 ? -7.894 -17.880 14.211 1.00 95.56 349 SER A CA 1
ATOM 2759 C C . SER A 1 349 ? -7.182 -17.815 12.859 1.00 95.56 349 SER A C 1
ATOM 2761 O O . SER A 1 349 ? -6.252 -17.033 12.647 1.00 95.56 349 SER A O 1
ATOM 2763 N N . ARG A 1 350 ? -7.592 -18.671 11.923 1.00 95.62 350 ARG A N 1
ATOM 2764 C CA . ARG A 1 350 ? -7.019 -18.745 10.574 1.00 95.62 350 ARG A CA 1
ATOM 2765 C C . ARG A 1 350 ? -8.139 -18.580 9.561 1.00 95.62 350 ARG A C 1
ATOM 2767 O O . ARG A 1 350 ? -9.066 -19.385 9.533 1.00 95.62 350 ARG A O 1
ATOM 2774 N N . ILE A 1 351 ? -8.059 -17.521 8.765 1.00 93.81 351 ILE A N 1
ATOM 2775 C CA . ILE A 1 351 ? -9.014 -17.247 7.694 1.00 93.81 351 ILE A CA 1
ATOM 2776 C C . ILE A 1 351 ? -8.558 -18.076 6.493 1.00 93.81 351 ILE A C 1
ATOM 2778 O O . ILE A 1 351 ? -7.513 -17.801 5.909 1.00 93.81 351 ILE A O 1
ATOM 2782 N N . LEU A 1 352 ? -9.291 -19.151 6.204 1.00 91.19 352 LEU A N 1
ATOM 2783 C CA . LEU A 1 352 ? -8.955 -20.106 5.148 1.00 91.19 352 LEU A CA 1
ATOM 2784 C C . LEU A 1 352 ? -9.723 -19.792 3.861 1.00 91.19 352 LEU A C 1
ATOM 2786 O O . LEU A 1 352 ? -10.867 -19.342 3.909 1.00 91.19 352 LEU A O 1
ATOM 2790 N N . GLY A 1 353 ? -9.120 -20.119 2.720 1.00 89.62 353 GLY A N 1
ATOM 2791 C CA . GLY A 1 353 ? -9.701 -19.893 1.399 1.00 89.62 353 GLY A CA 1
ATOM 2792 C C . GLY A 1 353 ? -9.202 -18.609 0.740 1.00 89.62 353 GLY A C 1
ATOM 2793 O O . GLY A 1 353 ? -8.292 -17.947 1.230 1.00 89.62 353 GLY A O 1
ATOM 2794 N N . LYS A 1 354 ? -9.796 -18.276 -0.409 1.00 91.19 354 LYS A N 1
ATOM 2795 C CA . LYS A 1 354 ? -9.427 -17.083 -1.176 1.00 91.19 354 LYS A CA 1
ATOM 2796 C C . LYS A 1 354 ? -10.100 -15.859 -0.571 1.00 91.19 354 LYS A C 1
ATOM 2798 O O . LYS A 1 354 ? -11.311 -15.713 -0.701 1.00 91.19 354 LYS A O 1
ATOM 2803 N N . VAL A 1 355 ? -9.300 -15.006 0.054 1.00 94.75 355 VAL A N 1
ATOM 2804 C CA . VAL A 1 355 ? -9.722 -13.721 0.620 1.00 94.75 355 VAL A CA 1
ATOM 2805 C C . VAL A 1 355 ? -9.266 -12.609 -0.314 1.00 94.75 355 VAL A C 1
ATOM 2807 O O . VAL A 1 355 ? -8.184 -12.706 -0.892 1.00 94.75 355 VAL A O 1
ATOM 2810 N N . SER A 1 356 ? -10.056 -11.554 -0.471 1.00 96.69 356 SER A N 1
ATOM 2811 C CA . SER A 1 356 ? -9.683 -10.344 -1.201 1.00 96.69 356 SER A CA 1
ATOM 2812 C C . SER A 1 356 ? -9.532 -9.154 -0.259 1.00 96.69 356 SER A C 1
ATOM 2814 O O . SER A 1 356 ? -10.202 -9.060 0.765 1.00 96.69 356 SER A O 1
ATOM 2816 N N . ILE A 1 357 ? -8.703 -8.179 -0.641 1.00 97.38 357 ILE A N 1
ATOM 2817 C CA . ILE A 1 357 ? -8.638 -6.885 0.056 1.00 97.38 357 ILE A CA 1
ATOM 2818 C C . ILE A 1 357 ? -9.997 -6.157 0.069 1.00 97.38 357 ILE A C 1
ATOM 2820 O O . ILE A 1 357 ? -10.243 -5.328 0.941 1.00 97.38 357 ILE A O 1
ATOM 2824 N N . MET A 1 358 ? -10.903 -6.481 -0.863 1.00 97.19 358 MET A N 1
ATOM 2825 C CA . MET A 1 358 ? -12.270 -5.945 -0.897 1.00 97.19 358 MET A CA 1
ATOM 2826 C C . MET A 1 358 ? -13.118 -6.425 0.291 1.00 97.19 358 MET A C 1
ATOM 2828 O O . MET A 1 358 ? -13.959 -5.671 0.786 1.00 97.19 358 MET A O 1
ATOM 2832 N N . ASP A 1 359 ? -12.842 -7.622 0.819 1.00 96.12 359 ASP A N 1
ATOM 2833 C CA . ASP A 1 359 ? -13.582 -8.207 1.945 1.00 96.12 359 ASP A CA 1
ATOM 2834 C C . ASP A 1 359 ? -13.402 -7.385 3.231 1.00 96.12 359 ASP A C 1
ATOM 2836 O O . ASP A 1 359 ? -14.222 -7.445 4.153 1.00 96.12 359 ASP A O 1
ATOM 2840 N N . ILE A 1 360 ? -12.337 -6.578 3.311 1.00 97.31 360 ILE A N 1
ATOM 2841 C CA . ILE A 1 360 ? -12.061 -5.688 4.444 1.00 97.31 360 ILE A CA 1
ATOM 2842 C C . ILE A 1 360 ? -13.226 -4.718 4.662 1.00 97.31 360 ILE A C 1
ATOM 2844 O O . ILE A 1 360 ? -13.602 -4.488 5.811 1.00 97.31 360 ILE A O 1
ATOM 2848 N N . ASN A 1 361 ? -13.854 -4.210 3.594 1.00 97.50 361 ASN A N 1
ATOM 2849 C CA . ASN A 1 361 ? -15.008 -3.317 3.707 1.00 97.50 361 ASN A CA 1
ATOM 2850 C C . ASN A 1 361 ? -16.143 -3.963 4.511 1.00 97.50 361 ASN A C 1
ATOM 2852 O O . ASN A 1 361 ? -16.616 -3.387 5.491 1.00 97.50 361 ASN A O 1
ATOM 2856 N N . ALA A 1 362 ? -16.543 -5.179 4.128 1.00 95.94 362 ALA A N 1
ATOM 2857 C CA . ALA A 1 362 ? -17.630 -5.889 4.788 1.00 95.94 362 ALA A CA 1
ATOM 2858 C C . ALA A 1 362 ? -17.277 -6.227 6.245 1.00 95.94 362 ALA A C 1
ATOM 2860 O O . ALA A 1 362 ? -18.108 -6.053 7.138 1.00 95.94 362 ALA A O 1
ATOM 2861 N N . ASN A 1 363 ? -16.031 -6.627 6.511 1.00 95.38 363 ASN A N 1
ATOM 2862 C CA . ASN A 1 363 ? -15.560 -6.872 7.875 1.00 95.38 363 ASN A CA 1
ATOM 2863 C C . ASN A 1 363 ? -15.633 -5.605 8.743 1.00 95.38 363 ASN A C 1
ATOM 2865 O O . ASN A 1 363 ? -16.140 -5.663 9.864 1.00 95.38 363 ASN A O 1
ATOM 2869 N N . VAL A 1 364 ? -15.196 -4.451 8.228 1.00 97.56 364 VAL A N 1
ATOM 2870 C CA . VAL A 1 364 ? -15.291 -3.170 8.948 1.00 97.56 364 VAL A CA 1
ATOM 2871 C C . VAL A 1 364 ? -16.750 -2.779 9.185 1.00 97.56 364 VAL A C 1
ATOM 2873 O O . VAL A 1 364 ? -17.094 -2.405 10.307 1.00 97.56 364 VAL A O 1
ATOM 2876 N N . SER A 1 365 ? -17.627 -2.914 8.184 1.00 97.19 365 SER A N 1
ATOM 2877 C CA . SER A 1 365 ? -19.063 -2.653 8.352 1.00 97.19 365 SER A CA 1
ATOM 2878 C C . SER A 1 365 ? -19.675 -3.512 9.459 1.00 97.19 365 SER A C 1
ATOM 2880 O O . SER A 1 365 ? -20.399 -2.991 10.310 1.00 97.19 365 SER A O 1
ATOM 2882 N N . TYR A 1 366 ? -19.334 -4.805 9.498 1.00 96.12 366 TYR A N 1
ATOM 2883 C CA . TYR A 1 366 ? -19.786 -5.730 10.538 1.00 96.12 366 TYR A CA 1
ATOM 2884 C C . TYR A 1 366 ? -19.290 -5.318 11.932 1.00 96.12 366 TYR A C 1
ATOM 2886 O O . TYR A 1 366 ? -20.094 -5.202 12.855 1.00 96.12 366 TYR A O 1
ATOM 2894 N N . ILE A 1 367 ? -17.991 -5.032 12.078 1.00 95.81 367 ILE A N 1
ATOM 2895 C CA . ILE A 1 367 ? -17.378 -4.619 13.354 1.00 95.81 367 ILE A CA 1
ATOM 2896 C C . ILE A 1 367 ? -18.016 -3.329 13.886 1.00 95.81 367 ILE A C 1
ATOM 2898 O O . ILE A 1 367 ? -18.266 -3.201 15.084 1.00 95.81 367 ILE A O 1
ATOM 2902 N N . LEU A 1 368 ? -18.302 -2.372 13.002 1.00 95.88 368 LEU A N 1
ATOM 2903 C CA . LEU A 1 368 ? -18.894 -1.087 13.374 1.00 95.88 368 LEU A CA 1
ATOM 2904 C C . LEU A 1 368 ? -20.425 -1.133 13.496 1.00 95.88 368 LEU A C 1
ATOM 2906 O O . LEU A 1 368 ? -21.023 -0.141 13.922 1.00 95.88 368 LEU A O 1
ATOM 2910 N N . GLY A 1 369 ? -21.071 -2.246 13.142 1.00 95.88 369 GLY A N 1
ATOM 2911 C CA . GLY A 1 369 ? -22.529 -2.365 13.149 1.00 95.88 369 GLY A CA 1
ATOM 2912 C C . GLY A 1 369 ? -23.211 -1.369 12.207 1.00 95.88 369 GLY A C 1
ATOM 2913 O O . GLY A 1 369 ? -24.248 -0.804 12.555 1.00 95.88 369 GLY A O 1
ATOM 2914 N N . VAL A 1 370 ? -22.611 -1.105 11.043 1.00 95.62 370 VAL A N 1
ATOM 2915 C CA . VAL A 1 370 ? -23.173 -0.239 9.993 1.00 95.62 370 VAL A CA 1
ATOM 2916 C C . VAL A 1 370 ? -23.604 -1.078 8.784 1.00 95.62 370 VAL A C 1
ATOM 2918 O O . VAL A 1 370 ? -23.142 -2.211 8.635 1.00 95.62 370 VAL A O 1
ATOM 2921 N N . PRO A 1 371 ? -24.494 -0.568 7.911 1.00 93.94 371 PRO A N 1
ATOM 2922 C CA . PRO A 1 371 ? -24.897 -1.296 6.714 1.00 93.94 371 PRO A CA 1
ATOM 2923 C C . PRO A 1 371 ? -23.704 -1.700 5.837 1.00 93.94 371 PRO A C 1
ATOM 2925 O O . PRO A 1 371 ? -22.701 -0.990 5.752 1.00 93.94 371 PRO A O 1
ATOM 2928 N N . TYR A 1 372 ? -23.828 -2.832 5.149 1.00 93.12 372 TYR A N 1
ATOM 2929 C CA . TYR A 1 372 ? -22.886 -3.200 4.096 1.00 93.12 372 TYR A CA 1
ATOM 2930 C C . TYR A 1 372 ? -23.067 -2.287 2.883 1.00 93.12 372 TYR A C 1
ATOM 2932 O O . TYR A 1 372 ? -24.194 -1.922 2.527 1.00 93.12 372 TYR A O 1
ATOM 2940 N N . ASN A 1 373 ? -21.964 -1.951 2.218 1.00 85.75 373 ASN A N 1
ATOM 2941 C CA . ASN A 1 373 ? -22.029 -1.273 0.933 1.00 85.75 373 ASN A CA 1
ATOM 2942 C C . ASN A 1 373 ? -22.772 -2.145 -0.084 1.00 85.75 373 ASN A C 1
ATOM 2944 O O . ASN A 1 373 ? -22.501 -3.335 -0.217 1.00 85.75 373 ASN A O 1
ATOM 2948 N N . ARG A 1 374 ? -23.677 -1.538 -0.863 1.00 80.38 374 ARG A N 1
ATOM 2949 C CA . ARG A 1 374 ? -24.487 -2.245 -1.881 1.00 80.38 374 ARG A CA 1
ATOM 2950 C C . ARG A 1 374 ? -23.660 -2.907 -2.988 1.00 80.38 374 ARG A C 1
ATOM 2952 O O . ARG A 1 374 ? -24.201 -3.680 -3.770 1.00 80.38 374 ARG A O 1
ATOM 2959 N N . HIS A 1 375 ? -22.389 -2.537 -3.081 1.00 79.31 375 HIS A N 1
ATOM 2960 C CA . HIS A 1 375 ? -21.452 -2.969 -4.106 1.00 79.31 375 HIS A CA 1
ATOM 2961 C C . HIS A 1 375 ? -20.303 -3.813 -3.541 1.00 79.31 375 HIS A C 1
ATOM 2963 O O . HIS A 1 375 ? -19.411 -4.156 -4.313 1.00 79.31 375 HIS A O 1
ATOM 2969 N N . SER A 1 376 ? -20.325 -4.133 -2.238 1.00 68.12 376 SER A N 1
ATOM 2970 C CA . SER A 1 376 ? -19.432 -5.151 -1.679 1.00 68.12 376 SER A CA 1
ATOM 2971 C C . SER A 1 376 ? -19.824 -6.501 -2.259 1.00 68.12 376 SER A C 1
ATOM 2973 O O . SER A 1 376 ? -20.969 -6.928 -2.090 1.00 68.12 376 SER A O 1
ATOM 2975 N N . ALA A 1 377 ? -18.899 -7.101 -3.005 1.00 53.50 377 ALA A N 1
ATOM 2976 C CA . ALA A 1 377 ? -19.062 -8.410 -3.631 1.00 53.50 377 ALA A CA 1
ATOM 2977 C C . ALA A 1 377 ? -18.555 -9.521 -2.714 1.00 53.50 377 ALA A C 1
ATOM 2979 O O . ALA A 1 377 ? -17.510 -9.289 -2.069 1.00 53.50 377 ALA A O 1
#

Nearest PDB structures (foldseek):
  2rh6-assembly1_A  TM=7.791E-01  e=1.985E-08  Xanthomonas citri pv. citri str. 306
  7n1s-assembly2_B  TM=8.095E-01  e=7.884E-08  Xanthomonas citri
  6c01-assembly1_A  TM=7.869E-01  e=1.458E-06  Homo sapiens
  7mw8-assembly4_A  TM=7.140E-01  e=5.612E-07  Xanthomonas citri
  5egh-assembly1_A  TM=7.935E-01  e=4.212E-06  Mus musculus

Radius of gyration: 23.19 Å; Cα contacts (8 Å, |Δi|>4): 583; chains: 1; bounding box: 55×46×72 Å